Protein AF-0000000075883225 (afdb_homodimer)

Radius of gyration: 24.59 Å; Cα contacts (8 Å, |Δi|>4): 913; chains: 2; bounding box: 67×80×65 Å

Organism: Streptococcus dysgalactiae (NCBI:txid1334)

pLDDT: mean 89.64, std 17.28, range [34.03, 98.94]

Secondary structure (DSSP, 8-state):
--SSEEE-S-HHHHHTTSPTT-EEEEEE----------SGGGSS--TT----TTTT-HHHHHHHHHHHHHHEEEEEEEEEEE-GGGHHHHHHHHHTTSEEEEEEEEE-SS---S-TTTS-B--EEEEEEEEES--PPSSSPPBSEEE-PPPPGGG-SSTTPPPHHHHHHHHHHH--TT-EEEES--TTTHHHHHHHHTT-EEEEE-S-HHHHHHHHHHHHHHHHHHHHHHH-/--SSEEE-S-HHHHHTTSPTT-EEEEEE----------SGGGSS--TT----TTTT-HHHHHHHHHHHHHHEEEEEEEEEEE-GGGHHHHHHHHHTTSEEEEEEEEE-SS---S-TTTS-B--EEEEEEEEES--PPSSSPPBSEEE-PPPPGGG-SSTTPPPHHHHHHHHHHH--TT-EEEES--TTTHHHHHHHHTT-EEEEE-S-HHHHHHHHHHHHHHHHHHHHHHH-

Foldseek 3Di:
DDWLDAAQDALLVVLVPAAFAAAAEEEEEDQQLDQPPPVPVVPDPDPPPDRPPCSNPLVSVLSVLVSVLGRHHAQAKYKYKYAPVCCVSNVVSNVVRWAWDDWAKEFEPDFDDDDPPPDDTHGTITITMTHRHHHFWPDDDDDRYHYDYDDDPVPDPDPPDHDLVVLLVVCNGTHDAAGEYEYADCQQNSNSLSCVVRRYMYYYYHNDPSSSVNNVVVNVVSVVVVVVVVVD/DDWLDAAQDALLVVLVPAAFAAAAEEEEEDQQLDQPPPVPVVPDPDPPPDRPPCSNPLVSVLSVLVSVLGRHHAQAKYKYKYAPVCCVSNVVSNVVRWAWDDWAKEFEPDFDDDDPPPDDTHGTITITMTHRHHHFWPDDDDDRYHYDYDDDPVPDPDPPDHDLVVLLVVCNGTHDAAGEYEYADCQQNSNSLSCVVRRYMYYYYHNDVSSSVNNVVVNVVSVVVVVVVVVD

Sequence (464 aa):
MEVNKIYNIDVIEFMSTLPDESIDLVVTDPPYLISYKSNRRKEGGHKFSTVIENDNNPELIKMYIKECHRVLKNNTAIYMFCSFDKVDFFKKEIEKYFDIKNIIIWKKNNHTAGDLEAQFGKQYEMIILANKGRKPFNGDRLTDVWSFNKISPDKLVHQNQKPVDLIKRCIIKHSNKGDLVFDGFMGSGTTAIAAIDIDRRFLGCEIDTEYFEIAQNRILANKSQMCLFDEIMEVNKIYNIDVIEFMSTLPDESIDLVVTDPPYLISYKSNRRKEGGHKFSTVIENDNNPELIKMYIKECHRVLKNNTAIYMFCSFDKVDFFKKEIEKYFDIKNIIIWKKNNHTAGDLEAQFGKQYEMIILANKGRKPFNGDRLTDVWSFNKISPDKLVHQNQKPVDLIKRCIIKHSNKGDLVFDGFMGSGTTAIAAIDIDRRFLGCEIDTEYFEIAQNRILANKSQMCLFDEI

Nearest PDB structures (foldseek):
  1g60-assembly1_A  TM=7.953E-01  e=1.949E-19  Moraxella bovis
  8s9o-assembly1_A  TM=8.503E-01  e=2.629E-17  Adineta vaga
  5hfj-assembly4_G  TM=7.986E-01  e=7.371E-18  Helicobacter pylori 26695
  5hfj-assembly2_C  TM=7.869E-01  e=1.620E-17  Helicobacter pylori 26695
  5hfj-assembly1_B  TM=8.077E-01  e=9.959E-17  Helicobacter pylori 26695

InterPro domains:
  IPR001091 Restriction/modification DNA-methyltransferase [PR00508] (22-36)
  IPR001091 Restriction/modification DNA-methyltransferase [PR00508] (64-84)
  IPR001091 Restriction/modification DNA-methyltransferase [PR00508] (158-175)
  IPR001091 Restriction/modification DNA-methyltransferase [PR00508] (177-195)
  IPR001091 Restriction/modification DNA-methyltransferase [PR00508] (200-220)
  IPR002052 DNA methylase, N-6 adenine-specific, conserved site [PS00092] (26-32)
  IPR002941 DNA methylase N-4/N-6 [PF01555] (23-216)
  IPR029063 S-adenosyl-L-methionine-dependent methyltransferase superfamily [G3DSA:3.40.50.150] (4-220)
  IPR029063 S-adenosyl-L-methionine-dependent methyltransferase superfamily [SSF53335] (3-222)

Structure (mmCIF, N/CA/C/O backbone):
data_AF-0000000075883225-model_v1
#
loop_
_entity.id
_entity.type
_entity.pdbx_description
1 polymer 'Site-specific DNA-methyltransferase (Adenine-specific)'
#
loop_
_atom_site.group_PDB
_atom_site.id
_atom_site.type_symbol
_atom_site.label_atom_id
_atom_site.label_alt_id
_atom_site.label_comp_id
_atom_site.label_asym_id
_atom_site.label_entity_id
_atom_site.label_seq_id
_atom_site.pdbx_PDB_ins_code
_atom_site.Cartn_x
_atom_site.Cartn_y
_atom_site.Cartn_z
_atom_site.occupancy
_atom_site.B_iso_or_equiv
_atom_site.auth_seq_id
_atom_site.auth_comp_id
_atom_site.auth_asym_id
_atom_site.auth_atom_id
_atom_site.pdbx_PDB_model_num
ATOM 1 N N . MET A 1 1 ? 3.424 -28.812 -23.828 1 76.19 1 MET A N 1
ATOM 2 C CA . MET A 1 1 ? 4.23 -28.516 -22.656 1 76.19 1 MET A CA 1
ATOM 3 C C . MET A 1 1 ? 3.799 -29.359 -21.469 1 76.19 1 MET A C 1
ATOM 5 O O . MET A 1 1 ? 2.611 -29.641 -21.297 1 76.19 1 MET A O 1
ATOM 9 N N . GLU A 1 2 ? 4.84 -29.859 -20.828 1 90.25 2 GLU A N 1
ATOM 10 C CA . GLU A 1 2 ? 4.574 -30.766 -19.703 1 90.25 2 GLU A CA 1
ATOM 11 C C . GLU A 1 2 ? 4.305 -29.984 -18.422 1 90.25 2 GLU A C 1
ATOM 13 O O . GLU A 1 2 ? 5.039 -29.062 -18.094 1 90.25 2 GLU A O 1
ATOM 18 N N . VAL A 1 3 ? 3.232 -30.328 -17.781 1 94.75 3 VAL A N 1
ATOM 19 C CA . VAL A 1 3 ? 2.873 -29.688 -16.516 1 94.75 3 VAL A CA 1
ATOM 20 C C . VAL A 1 3 ? 3.721 -30.266 -15.391 1 94.75 3 VAL A C 1
ATOM 22 O O . VAL A 1 3 ? 4.453 -31.25 -15.586 1 94.75 3 VAL A O 1
ATOM 25 N N . ASN A 1 4 ? 3.74 -29.547 -14.234 1 97.12 4 ASN A N 1
ATOM 26 C CA . ASN A 1 4 ? 4.523 -29.922 -13.062 1 97.12 4 ASN A CA 1
ATOM 27 C C . ASN A 1 4 ? 6.02 -29.906 -13.359 1 97.12 4 ASN A C 1
ATOM 29 O O . ASN A 1 4 ? 6.75 -30.797 -12.938 1 97.12 4 ASN A O 1
ATOM 33 N N . LYS A 1 5 ? 6.367 -28.906 -14.148 1 96.12 5 LYS A N 1
ATOM 34 C CA . LYS A 1 5 ? 7.758 -28.703 -14.539 1 96.12 5 LYS A CA 1
ATOM 35 C C . LYS A 1 5 ? 8.094 -27.219 -14.602 1 96.12 5 LYS A C 1
ATOM 37 O O . LYS A 1 5 ? 7.23 -26.391 -14.891 1 96.12 5 LYS A O 1
ATOM 42 N N . ILE A 1 6 ? 9.367 -26.953 -14.305 1 97.75 6 ILE A N 1
ATOM 43 C CA . ILE A 1 6 ? 9.938 -25.625 -14.523 1 97.75 6 ILE A CA 1
ATOM 44 C C . ILE A 1 6 ? 10.898 -25.656 -15.711 1 97.75 6 ILE A C 1
ATOM 46 O O . ILE A 1 6 ? 11.688 -26.609 -15.844 1 97.75 6 ILE A O 1
ATOM 50 N N . TYR A 1 7 ? 10.828 -24.656 -16.547 1 97.94 7 TYR A N 1
ATOM 51 C CA . TYR A 1 7 ? 11.688 -24.594 -17.719 1 97.94 7 TYR A CA 1
ATOM 52 C C . TYR A 1 7 ? 12.719 -23.484 -17.594 1 97.94 7 TYR A C 1
ATOM 54 O O . TYR A 1 7 ? 12.406 -22.391 -17.094 1 97.94 7 TYR A O 1
ATOM 62 N N . ASN A 1 8 ? 13.953 -23.719 -17.953 1 97.94 8 ASN A N 1
ATOM 63 C CA . ASN A 1 8 ? 15 -22.703 -17.984 1 97.94 8 ASN A CA 1
ATOM 64 C C . ASN A 1 8 ? 14.984 -21.922 -19.312 1 97.94 8 ASN A C 1
ATOM 66 O O . ASN A 1 8 ? 15.75 -22.234 -20.219 1 97.94 8 ASN A O 1
ATOM 70 N N . ILE A 1 9 ? 14.234 -20.953 -19.391 1 96.75 9 ILE A N 1
ATOM 71 C CA . ILE A 1 9 ? 13.969 -20.234 -20.641 1 96.75 9 ILE A CA 1
ATOM 72 C C . ILE A 1 9 ? 13.422 -18.844 -20.328 1 96.75 9 ILE A C 1
ATOM 74 O O . ILE A 1 9 ? 12.961 -18.578 -19.219 1 96.75 9 ILE A O 1
ATOM 78 N N . ASP A 1 10 ? 13.5 -18.016 -21.312 1 96.25 10 ASP A N 1
ATOM 79 C CA . ASP A 1 10 ? 12.883 -16.703 -21.219 1 96.25 10 ASP A CA 1
ATOM 80 C C . ASP A 1 10 ? 11.367 -16.812 -21.109 1 96.25 10 ASP A C 1
ATOM 82 O O . ASP A 1 10 ? 10.742 -17.594 -21.828 1 96.25 10 ASP A O 1
ATOM 86 N N . VAL A 1 11 ? 10.812 -16 -20.219 1 97.44 11 VAL A N 1
ATOM 87 C CA . VAL A 1 11 ? 9.406 -16.156 -19.859 1 97.44 11 VAL A CA 1
ATOM 88 C C . VAL A 1 11 ? 8.531 -15.828 -21.062 1 97.44 11 VAL A C 1
ATOM 90 O O . VAL A 1 11 ? 7.508 -16.469 -21.297 1 97.44 11 VAL A O 1
ATOM 93 N N . ILE A 1 12 ? 8.891 -14.789 -21.812 1 97 12 ILE A N 1
ATOM 94 C CA . ILE A 1 12 ? 8.055 -14.398 -22.938 1 97 12 ILE A CA 1
ATOM 95 C C . ILE A 1 12 ? 8.102 -15.477 -24.016 1 97 12 ILE A C 1
ATOM 97 O O . ILE A 1 12 ? 7.074 -15.82 -24.594 1 97 12 ILE A O 1
ATOM 101 N N . GLU A 1 13 ? 9.289 -15.953 -24.266 1 97.12 13 GLU A N 1
ATOM 102 C CA . GLU A 1 13 ? 9.438 -17.078 -25.188 1 97.12 13 GLU A CA 1
ATOM 103 C C . GLU A 1 13 ? 8.617 -18.281 -24.734 1 97.12 13 GLU A C 1
ATOM 105 O O . GLU A 1 13 ? 7.922 -18.891 -25.531 1 97.12 13 GLU A O 1
ATOM 110 N N . PHE A 1 14 ? 8.695 -18.578 -23.516 1 97.62 14 PHE A N 1
ATOM 111 C CA . PHE A 1 14 ? 7.977 -19.719 -22.969 1 97.62 14 PHE A CA 1
ATOM 112 C C . PHE A 1 14 ? 6.473 -19.531 -23.125 1 97.62 14 PHE A C 1
ATOM 114 O O . PHE A 1 14 ? 5.781 -20.453 -23.578 1 97.62 14 PHE A O 1
ATOM 121 N N . MET A 1 15 ? 5.953 -18.391 -22.75 1 98 15 MET A N 1
ATOM 122 C CA . MET A 1 15 ? 4.516 -18.141 -22.75 1 98 15 MET A CA 1
ATOM 123 C C . MET A 1 15 ? 3.959 -18.172 -24.172 1 98 15 MET A C 1
ATOM 125 O O . MET A 1 15 ? 2.777 -18.469 -24.375 1 98 15 MET A O 1
ATOM 129 N N . SER A 1 16 ? 4.812 -17.859 -25.172 1 96.56 16 SER A N 1
ATOM 130 C CA . SER A 1 16 ? 4.391 -17.922 -26.562 1 96.56 16 SER A CA 1
ATOM 131 C C . SER A 1 16 ? 3.996 -19.344 -26.953 1 96.56 16 SER A C 1
ATOM 133 O O . SER A 1 16 ? 3.277 -19.531 -27.938 1 96.56 16 SER A O 1
ATOM 135 N N . THR A 1 17 ? 4.461 -20.297 -26.219 1 96.81 17 THR A N 1
ATOM 136 C CA . THR A 1 17 ? 4.168 -21.703 -26.516 1 96.81 17 THR A CA 1
ATOM 137 C C . THR A 1 17 ? 2.902 -22.156 -25.797 1 96.81 17 THR A C 1
ATOM 139 O O . THR A 1 17 ? 2.375 -23.234 -26.078 1 96.81 17 THR A O 1
ATOM 142 N N . LEU A 1 18 ? 2.428 -21.406 -24.859 1 98 18 LEU A N 1
ATOM 143 C CA . LEU A 1 18 ? 1.249 -21.781 -24.078 1 98 18 LEU A CA 1
ATOM 144 C C . LEU A 1 18 ? -0.03 -21.406 -24.828 1 98 18 LEU A C 1
ATOM 146 O O . LEU A 1 18 ? -0.123 -20.328 -25.406 1 98 18 LEU A O 1
ATOM 150 N N . PRO A 1 19 ? -1.007 -22.297 -24.844 1 97.94 19 PRO A N 1
ATOM 151 C CA . PRO A 1 19 ? -2.287 -21.938 -25.469 1 97.94 19 PRO A CA 1
ATOM 152 C C . PRO A 1 19 ? -3.041 -20.875 -24.688 1 97.94 19 PRO A C 1
ATOM 154 O O . PRO A 1 19 ? -2.82 -20.703 -23.484 1 97.94 19 PRO A O 1
ATOM 157 N N . ASP A 1 20 ? -3.951 -20.172 -25.422 1 98.44 20 ASP A N 1
ATOM 158 C CA . ASP A 1 20 ? -4.848 -19.234 -24.75 1 98.44 20 ASP A CA 1
ATOM 159 C C . ASP A 1 20 ? -5.703 -19.953 -23.703 1 98.44 20 ASP A C 1
ATOM 161 O O . ASP A 1 20 ? -6.066 -21.125 -23.891 1 98.44 20 ASP A O 1
ATOM 165 N N . GLU A 1 21 ? -5.961 -19.266 -22.609 1 98.56 21 GLU A N 1
ATOM 166 C CA . GLU A 1 21 ? -6.922 -19.719 -21.609 1 98.56 21 GLU A CA 1
ATOM 167 C C . GLU A 1 21 ? -6.617 -21.141 -21.141 1 98.56 21 GLU A C 1
ATOM 169 O O . GLU A 1 21 ? -7.508 -21.984 -21.109 1 98.56 21 GLU A O 1
ATOM 174 N N . SER A 1 22 ? -5.395 -21.375 -20.75 1 98.44 22 SER A N 1
ATOM 175 C CA . SER A 1 22 ? -4.945 -22.703 -20.344 1 98.44 22 SER A CA 1
ATOM 176 C C . SER A 1 22 ? -4.52 -22.734 -18.891 1 98.44 22 SER A C 1
ATOM 178 O O . SER A 1 22 ? -4.25 -23.812 -18.344 1 98.44 22 SER A O 1
ATOM 180 N N . ILE A 1 23 ? -4.449 -21.609 -18.25 1 98.75 23 ILE A N 1
ATOM 181 C CA . ILE A 1 23 ? -3.947 -21.469 -16.891 1 98.75 23 ILE A CA 1
ATOM 182 C C . ILE A 1 23 ? -5.098 -21.125 -15.938 1 98.75 23 ILE A C 1
ATOM 184 O O . ILE A 1 23 ? -5.965 -20.312 -16.281 1 98.75 23 ILE A O 1
ATOM 188 N N . ASP A 1 24 ? -5.02 -21.672 -14.703 1 98.88 24 ASP A N 1
ATOM 189 C CA . ASP A 1 24 ? -6.105 -21.453 -13.75 1 98.88 24 ASP A CA 1
ATOM 190 C C . ASP A 1 24 ? -5.777 -20.312 -12.789 1 98.88 24 ASP A C 1
ATOM 192 O O . ASP A 1 24 ? -6.68 -19.688 -12.227 1 98.88 24 ASP A O 1
ATOM 196 N N . LEU A 1 25 ? -4.57 -20.078 -12.531 1 98.94 25 LEU A N 1
ATOM 197 C CA . LEU A 1 25 ? -4.125 -19.047 -11.602 1 98.94 25 LEU A CA 1
ATOM 198 C C . LEU A 1 25 ? -2.68 -18.641 -11.883 1 98.94 25 LEU A C 1
ATOM 200 O O . LEU A 1 25 ? -1.843 -19.5 -12.188 1 98.94 25 LEU A O 1
ATOM 204 N N . VAL A 1 26 ? -2.383 -17.359 -11.773 1 98.94 26 VAL A N 1
ATOM 205 C CA . VAL A 1 26 ? -1.008 -16.875 -11.812 1 98.94 26 VAL A CA 1
ATOM 206 C C . VAL A 1 26 ? -0.624 -16.281 -10.461 1 98.94 26 VAL A C 1
ATOM 208 O O . VAL A 1 26 ? -1.359 -15.469 -9.906 1 98.94 26 VAL A O 1
ATOM 211 N N . VAL A 1 27 ? 0.377 -16.734 -9.844 1 98.94 27 VAL A N 1
ATOM 212 C CA . VAL A 1 27 ? 1.05 -16.156 -8.688 1 98.94 27 VAL A CA 1
ATOM 213 C C . VAL A 1 27 ? 2.514 -15.875 -9.031 1 98.94 27 VAL A C 1
ATOM 215 O O . VAL A 1 27 ? 3.275 -16.812 -9.305 1 98.94 27 VAL A O 1
ATOM 218 N N . THR A 1 28 ? 2.865 -14.578 -9.008 1 98.69 28 THR A N 1
ATOM 219 C CA . THR A 1 28 ? 4.164 -14.273 -9.602 1 98.69 28 THR A CA 1
ATOM 220 C C . THR A 1 28 ? 4.816 -13.086 -8.883 1 98.69 28 THR A C 1
ATOM 222 O O . THR A 1 28 ? 4.125 -12.234 -8.328 1 98.69 28 THR A O 1
ATOM 225 N N . ASP A 1 29 ? 6.113 -13.055 -8.867 1 97.56 29 ASP A N 1
ATOM 226 C CA . ASP A 1 29 ? 6.953 -12 -8.297 1 97.56 29 ASP A CA 1
ATOM 227 C C . ASP A 1 29 ? 7.988 -11.516 -9.312 1 97.56 29 ASP A C 1
ATOM 229 O O . ASP A 1 29 ? 9.172 -11.844 -9.203 1 97.56 29 ASP A O 1
ATOM 233 N N . PRO A 1 30 ? 7.617 -10.664 -10.219 1 96.25 30 PRO A N 1
ATOM 234 C CA . PRO A 1 30 ? 8.547 -10.18 -11.242 1 96.25 30 PRO A CA 1
ATOM 235 C C . PRO A 1 30 ? 9.594 -9.227 -10.68 1 96.25 30 PRO A C 1
ATOM 237 O O . PRO A 1 30 ? 9.484 -8.781 -9.531 1 96.25 30 PRO A O 1
ATOM 240 N N . PRO A 1 31 ? 10.648 -9.023 -11.469 1 89.5 31 PRO A N 1
ATOM 241 C CA . PRO A 1 31 ? 11.602 -8 -11.031 1 89.5 31 PRO A CA 1
ATOM 242 C C . PRO A 1 31 ? 10.953 -6.645 -10.805 1 89.5 31 PRO A C 1
ATOM 244 O O . PRO A 1 31 ? 10.055 -6.25 -11.555 1 89.5 31 PRO A O 1
ATOM 247 N N . TYR A 1 32 ? 11.312 -5.898 -9.727 1 78.12 32 TYR A N 1
ATOM 248 C CA . TYR A 1 32 ? 10.648 -4.68 -9.289 1 78.12 32 TYR A CA 1
ATOM 249 C C . TYR A 1 32 ? 11.172 -3.467 -10.047 1 78.12 32 TYR A C 1
ATOM 251 O O . TYR A 1 32 ? 10.648 -2.359 -9.891 1 78.12 32 TYR A O 1
ATOM 259 N N . LEU A 1 33 ? 12 -3.564 -11.055 1 76.5 33 LEU A N 1
ATOM 260 C CA . LEU A 1 33 ? 12.492 -2.449 -11.852 1 76.5 33 LEU A CA 1
ATOM 261 C C . LEU A 1 33 ? 13.266 -1.461 -10.984 1 76.5 33 LEU A C 1
ATOM 263 O O . LEU A 1 33 ? 13.148 -0.247 -11.164 1 76.5 33 LEU A O 1
ATOM 267 N N . ILE A 1 34 ? 13.68 -1.826 -9.852 1 67.31 34 ILE A N 1
ATOM 268 C CA . ILE A 1 34 ? 14.469 -0.97 -8.969 1 67.31 34 ILE A CA 1
ATOM 269 C C . ILE A 1 34 ? 15.953 -1.276 -9.141 1 67.31 34 ILE A C 1
ATOM 271 O O . ILE A 1 34 ? 16.344 -2.441 -9.234 1 67.31 34 ILE A O 1
ATOM 275 N N . SER A 1 35 ? 16.688 -0.288 -9.703 1 57.22 35 SER A N 1
ATOM 276 C CA . SER A 1 35 ? 18.141 -0.457 -9.805 1 57.22 35 SER A CA 1
ATOM 277 C C . SER A 1 35 ? 18.781 -0.549 -8.422 1 57.22 35 SER A C 1
ATOM 279 O O . SER A 1 35 ? 18.547 0.308 -7.566 1 57.22 35 SER A O 1
ATOM 281 N N . TYR A 1 36 ? 18.891 -1.628 -7.91 1 48.25 36 TYR A N 1
ATOM 282 C CA . TYR A 1 36 ? 19.562 -1.766 -6.621 1 48.25 36 TYR A CA 1
ATOM 283 C C . TYR A 1 36 ? 21.031 -1.357 -6.719 1 48.25 36 TYR A C 1
ATOM 285 O O . TYR A 1 36 ? 21.828 -2.031 -7.379 1 48.25 36 TYR A O 1
ATOM 293 N N . LYS A 1 37 ? 21.344 -0.142 -7.07 1 42.78 37 LYS A N 1
ATOM 294 C CA . LYS A 1 37 ? 22.766 0.213 -6.977 1 42.78 37 LYS A CA 1
ATOM 295 C C . LYS A 1 37 ? 23.25 0.126 -5.535 1 42.78 37 LYS A C 1
ATOM 297 O O . LYS A 1 37 ? 22.859 0.93 -4.688 1 42.78 37 LYS A O 1
ATOM 302 N N . SER A 1 38 ? 23.406 -0.903 -5.027 1 39.34 38 SER A N 1
ATOM 303 C CA . SER A 1 38 ? 24.125 -0.863 -3.76 1 39.34 38 SER A CA 1
ATOM 304 C C . SER A 1 38 ? 25.469 -0.156 -3.906 1 39.34 38 SER A C 1
ATOM 306 O O . SER A 1 38 ? 26.297 -0.561 -4.719 1 39.34 38 SER A O 1
ATOM 308 N N . ASN A 1 39 ? 25.5 1.104 -3.807 1 38.12 39 ASN A N 1
ATOM 309 C CA . ASN A 1 39 ? 26.844 1.667 -3.723 1 38.12 39 ASN A CA 1
ATOM 310 C C . ASN A 1 39 ? 27.766 0.794 -2.877 1 38.12 39 ASN A C 1
ATOM 312 O O . ASN A 1 39 ? 29 0.883 -2.992 1 38.12 39 ASN A O 1
ATOM 316 N N . ARG A 1 40 ? 27.422 0.499 -1.611 1 36.03 40 ARG A N 1
ATOM 317 C CA . ARG A 1 40 ? 28.391 -0.117 -0.721 1 36.03 40 ARG A CA 1
ATOM 318 C C . ARG A 1 40 ? 28.906 -1.434 -1.296 1 36.03 40 ARG A C 1
ATOM 320 O O . ARG A 1 40 ? 29.844 -2.027 -0.763 1 36.03 40 ARG A O 1
ATOM 327 N N . ARG A 1 41 ? 28.016 -2.207 -1.916 1 35.28 41 ARG A N 1
ATOM 328 C CA . ARG A 1 41 ? 28.484 -3.572 -2.115 1 35.28 41 ARG A CA 1
ATOM 329 C C . ARG A 1 41 ? 29.516 -3.641 -3.246 1 35.28 41 ARG A C 1
ATOM 331 O O . ARG A 1 41 ? 29.484 -4.574 -4.051 1 35.28 41 ARG A O 1
ATOM 338 N N . LYS A 1 42 ? 29.859 -2.496 -3.74 1 39.78 42 LYS A N 1
ATOM 339 C CA . LYS A 1 42 ? 30.906 -2.676 -4.754 1 39.78 42 LYS A CA 1
ATOM 340 C C . LYS A 1 42 ? 31.969 -3.666 -4.285 1 39.78 42 LYS A C 1
ATOM 342 O O . LYS A 1 42 ? 32.656 -4.27 -5.102 1 39.78 42 LYS A O 1
ATOM 347 N N . GLU A 1 43 ? 32.469 -3.457 -3.145 1 36.53 43 GLU A N 1
ATOM 348 C CA . GLU A 1 43 ? 33.688 -4.219 -2.902 1 36.53 43 GLU A CA 1
ATOM 349 C C . GLU A 1 43 ? 33.375 -5.68 -2.586 1 36.53 43 GLU A C 1
ATOM 351 O O . GLU A 1 43 ? 34.188 -6.566 -2.885 1 36.53 43 GLU A O 1
ATOM 356 N N . GLY A 1 44 ? 32.656 -6.035 -1.322 1 34.03 44 GLY A N 1
ATOM 357 C CA . GLY A 1 44 ? 32.844 -7.336 -0.707 1 34.03 44 GLY A CA 1
ATOM 358 C C . GLY A 1 44 ? 31.938 -8.406 -1.291 1 34.03 44 GLY A C 1
ATOM 359 O O . GLY A 1 44 ? 30.922 -8.094 -1.921 1 34.03 44 GLY A O 1
ATOM 360 N N . GLY A 1 45 ? 32.406 -9.641 -1.616 1 35.81 45 GLY A N 1
ATOM 361 C CA . GLY A 1 45 ? 32.031 -10.992 -2.004 1 35.81 45 GLY A CA 1
ATOM 362 C C . GLY A 1 45 ? 30.609 -11.344 -1.628 1 35.81 45 GLY A C 1
ATOM 363 O O . GLY A 1 45 ? 30.312 -12.492 -1.262 1 35.81 45 GLY A O 1
ATOM 364 N N . HIS A 1 46 ? 29.828 -10.383 -1.436 1 39.91 46 HIS A N 1
ATOM 365 C CA . HIS A 1 46 ? 28.562 -10.906 -0.964 1 39.91 46 HIS A CA 1
ATOM 366 C C . HIS A 1 46 ? 27.828 -11.672 -2.068 1 39.91 46 HIS A C 1
ATOM 368 O O . HIS A 1 46 ? 27.969 -11.344 -3.248 1 39.91 46 HIS A O 1
ATOM 374 N N . LYS A 1 47 ? 27.391 -12.852 -1.701 1 41.31 47 LYS A N 1
ATOM 375 C CA . LYS A 1 47 ? 26.859 -13.922 -2.531 1 41.31 47 LYS A CA 1
ATOM 376 C C . LYS A 1 47 ? 25.859 -13.375 -3.555 1 41.31 47 LYS A C 1
ATOM 378 O O . LYS A 1 47 ? 25.641 -13.992 -4.602 1 41.31 47 LYS A O 1
ATOM 383 N N . PHE A 1 48 ? 25.203 -12.375 -3.275 1 43.25 48 PHE A N 1
ATOM 384 C CA . PHE A 1 48 ? 24.094 -12.016 -4.156 1 43.25 48 PHE A CA 1
ATOM 385 C C . PHE A 1 48 ? 24.406 -10.742 -4.93 1 43.25 48 PHE A C 1
ATOM 387 O O . PHE A 1 48 ? 23.516 -9.914 -5.156 1 43.25 48 PHE A O 1
ATOM 394 N N . SER A 1 49 ? 25.594 -10.164 -5.023 1 41.22 49 SER A N 1
ATOM 395 C CA . SER A 1 49 ? 25.953 -8.914 -5.684 1 41.22 49 SER A CA 1
ATOM 396 C C . SER A 1 49 ? 25.688 -8.984 -7.184 1 41.22 49 SER A C 1
ATOM 398 O O . SER A 1 49 ? 26.141 -8.125 -7.941 1 41.22 49 SER A O 1
ATOM 400 N N . THR A 1 50 ? 25.219 -9.977 -7.715 1 37.59 50 THR A N 1
ATOM 401 C CA . THR A 1 50 ? 25.156 -9.953 -9.172 1 37.59 50 THR A CA 1
ATOM 402 C C . THR A 1 50 ? 24 -9.07 -9.648 1 37.59 50 THR A C 1
ATOM 404 O O . THR A 1 50 ? 22.891 -9.164 -9.133 1 37.59 50 THR A O 1
ATOM 407 N N . VAL A 1 51 ? 24.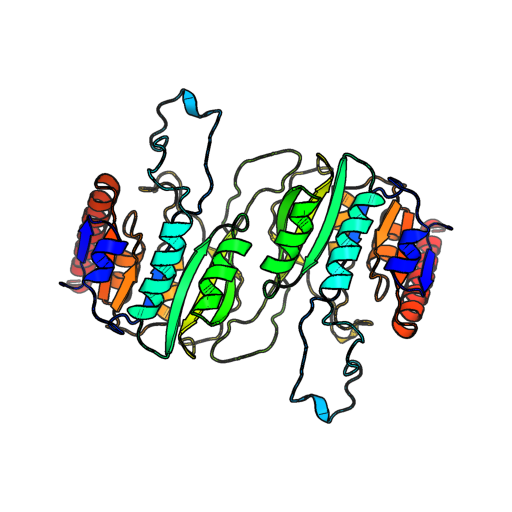328 -7.973 -10.32 1 43.5 51 VAL A N 1
ATOM 408 C CA . VAL A 1 51 ? 23.375 -7.195 -11.117 1 43.5 51 VAL A CA 1
ATOM 409 C C . VAL A 1 51 ? 22.469 -8.133 -11.906 1 43.5 51 VAL A C 1
ATOM 411 O O . VAL A 1 51 ? 22.938 -8.977 -12.672 1 43.5 51 VAL A O 1
ATOM 414 N N . ILE A 1 52 ? 21.297 -8.5 -11.5 1 44.06 52 ILE A N 1
ATOM 415 C CA . ILE A 1 52 ? 20.375 -9.281 -12.312 1 44.06 52 ILE A CA 1
ATOM 416 C C . ILE A 1 52 ? 20.188 -8.609 -13.672 1 44.06 52 ILE A C 1
ATOM 418 O O . ILE A 1 52 ? 19.875 -7.418 -13.742 1 44.06 52 ILE A O 1
ATOM 422 N N . GLU A 1 53 ? 20.562 -9.07 -14.734 1 41.03 53 GLU A N 1
ATOM 423 C CA . GLU A 1 53 ? 20.328 -8.695 -16.125 1 41.03 53 GLU A CA 1
ATOM 424 C C . GLU A 1 53 ? 18.844 -8.438 -16.375 1 41.03 53 GLU A C 1
ATOM 426 O O . GLU A 1 53 ? 18 -9.266 -16.031 1 41.03 53 GLU A O 1
ATOM 431 N N . ASN A 1 54 ? 18.312 -7.129 -16.766 1 47.28 54 ASN A N 1
ATOM 432 C CA . ASN A 1 54 ? 17 -6.668 -17.203 1 47.28 54 ASN A CA 1
ATOM 433 C C . ASN A 1 54 ? 16.141 -6.207 -16.016 1 47.28 54 ASN A C 1
ATOM 435 O O . ASN A 1 54 ? 14.914 -6.164 -16.125 1 47.28 54 ASN A O 1
ATOM 439 N N . ASP A 1 55 ? 16.656 -6.102 -14.867 1 54.25 55 ASP A N 1
ATOM 440 C CA . ASP A 1 55 ? 15.938 -5.676 -13.672 1 54.25 55 ASP A CA 1
ATOM 441 C C . ASP A 1 55 ? 15.305 -4.301 -13.875 1 54.25 55 ASP A C 1
ATOM 443 O O . ASP A 1 55 ? 14.352 -3.945 -13.18 1 54.25 55 ASP A O 1
ATOM 447 N N . ASN A 1 56 ? 15.664 -3.723 -14.906 1 62.66 56 ASN A N 1
ATOM 448 C CA . ASN A 1 56 ? 15.094 -2.402 -15.148 1 62.66 56 ASN A CA 1
ATOM 449 C C . ASN A 1 56 ? 14.508 -2.295 -16.547 1 62.66 56 ASN A C 1
ATOM 451 O O . ASN A 1 56 ? 14.883 -1.408 -17.328 1 62.66 56 ASN A O 1
ATOM 455 N N . ASN A 1 57 ? 13.664 -3.338 -16.891 1 83.38 57 ASN A N 1
ATOM 456 C CA . ASN A 1 57 ? 13.031 -3.322 -18.203 1 83.38 57 ASN A CA 1
ATOM 457 C C . ASN A 1 57 ? 11.508 -3.264 -18.078 1 83.38 57 ASN A C 1
ATOM 459 O O . ASN A 1 57 ? 10.844 -4.301 -18.078 1 83.38 57 ASN A O 1
ATOM 463 N N . PRO A 1 58 ? 10.953 -2.137 -18.078 1 90.81 58 PRO A N 1
ATOM 464 C CA . PRO A 1 58 ? 9.5 -1.988 -17.969 1 90.81 58 PRO A CA 1
ATOM 465 C C . PRO A 1 58 ? 8.742 -2.686 -19.094 1 90.81 58 PRO A C 1
ATOM 467 O O . PRO A 1 58 ? 7.613 -3.148 -18.891 1 90.81 58 PRO A O 1
ATOM 470 N N . GLU A 1 59 ? 9.367 -2.777 -20.219 1 93.31 59 GLU A N 1
ATOM 471 C CA . GLU A 1 59 ? 8.703 -3.391 -21.359 1 93.31 59 GLU A CA 1
ATOM 472 C C . GLU A 1 59 ? 8.477 -4.883 -21.141 1 93.31 59 GLU A C 1
ATOM 474 O O . GLU A 1 59 ? 7.449 -5.43 -21.547 1 93.31 59 GLU A O 1
ATOM 479 N N . LEU A 1 60 ? 9.414 -5.512 -20.531 1 94.81 60 LEU A N 1
ATOM 480 C CA . LEU A 1 60 ? 9.266 -6.926 -20.203 1 94.81 60 LEU A CA 1
ATOM 481 C C . LEU A 1 60 ? 8.039 -7.152 -19.328 1 94.81 60 LEU A C 1
ATOM 483 O O . LEU A 1 60 ? 7.258 -8.07 -19.578 1 94.81 60 LEU A O 1
ATOM 487 N N . ILE A 1 61 ? 7.871 -6.32 -18.344 1 96.31 61 ILE A N 1
ATOM 488 C CA . ILE A 1 61 ? 6.766 -6.453 -17.391 1 96.31 61 ILE A CA 1
ATOM 489 C C . ILE A 1 61 ? 5.441 -6.195 -18.109 1 96.31 61 ILE A C 1
ATOM 491 O O . ILE A 1 61 ? 4.457 -6.906 -17.891 1 96.31 61 ILE A O 1
ATOM 495 N N . LYS A 1 62 ? 5.434 -5.203 -18.969 1 97.12 62 LYS A N 1
ATOM 496 C CA . LYS A 1 62 ? 4.238 -4.898 -19.75 1 97.12 62 LYS A CA 1
ATOM 497 C C . LYS A 1 62 ? 3.812 -6.102 -20.594 1 97.12 62 LYS A C 1
ATOM 499 O O . LYS A 1 62 ? 2.643 -6.492 -20.578 1 97.12 62 LYS A O 1
ATOM 504 N N . MET A 1 63 ? 4.762 -6.66 -21.266 1 97.62 63 MET A N 1
ATOM 505 C CA . MET A 1 63 ? 4.488 -7.82 -22.109 1 97.62 63 MET A CA 1
ATOM 506 C C . MET A 1 63 ? 4.039 -9.016 -21.281 1 97.62 63 MET A C 1
ATOM 508 O O . MET A 1 63 ? 3.117 -9.734 -21.656 1 97.62 63 MET A O 1
ATOM 512 N N . TYR A 1 64 ? 4.715 -9.164 -20.188 1 98.12 64 TYR A N 1
ATOM 513 C CA . TYR A 1 64 ? 4.398 -10.273 -19.312 1 98.12 64 TYR A CA 1
ATOM 514 C C . TYR A 1 64 ? 2.951 -10.195 -18.828 1 98.12 64 TYR A C 1
ATOM 516 O O . TYR A 1 64 ? 2.23 -11.195 -18.844 1 98.12 64 TYR A O 1
ATOM 524 N N . ILE A 1 65 ? 2.502 -9.039 -18.438 1 98.75 65 ILE A N 1
ATOM 525 C CA . ILE A 1 65 ? 1.146 -8.828 -17.938 1 98.75 65 ILE A CA 1
ATOM 526 C C . ILE A 1 65 ? 0.138 -9.133 -19.047 1 98.75 65 ILE A C 1
ATOM 528 O O . ILE A 1 65 ? -0.859 -9.82 -18.812 1 98.75 65 ILE A O 1
ATOM 532 N N . LYS A 1 66 ? 0.414 -8.656 -20.188 1 98.69 66 LYS A N 1
ATOM 533 C CA . LYS A 1 66 ? -0.445 -8.922 -21.344 1 98.69 66 LYS A CA 1
ATOM 534 C C . LYS A 1 66 ? -0.557 -10.422 -21.609 1 98.69 66 LYS A C 1
ATOM 536 O O . LYS A 1 66 ? -1.656 -10.945 -21.812 1 98.69 66 LYS A O 1
ATOM 541 N N . GLU A 1 67 ? 0.557 -11.117 -21.625 1 98.81 67 GLU A N 1
ATOM 542 C CA . GLU A 1 67 ? 0.585 -12.555 -21.875 1 98.81 67 GLU A CA 1
ATOM 543 C C . GLU A 1 67 ? -0.118 -13.32 -20.766 1 98.81 67 GLU A C 1
ATOM 545 O O . GLU A 1 67 ? -0.765 -14.344 -21.016 1 98.81 67 GLU A O 1
ATOM 550 N N . CYS A 1 68 ? 0.025 -12.883 -19.5 1 98.88 68 CYS A N 1
ATOM 551 C CA . CYS A 1 68 ? -0.715 -13.5 -18.406 1 98.88 68 CYS A CA 1
ATOM 552 C C . CYS A 1 68 ? -2.215 -13.484 -18.688 1 98.88 68 CYS A C 1
ATOM 554 O O . CYS A 1 68 ? -2.908 -14.469 -18.438 1 98.88 68 CYS A O 1
ATOM 556 N N . HIS A 1 69 ? -2.643 -12.344 -19.141 1 98.94 69 HIS A N 1
ATOM 557 C CA . HIS A 1 69 ? -4.062 -12.227 -19.453 1 98.94 69 HIS A CA 1
ATOM 558 C C . HIS A 1 69 ? -4.469 -13.227 -20.516 1 98.94 69 HIS A C 1
ATOM 560 O O . HIS A 1 69 ? -5.52 -13.867 -20.422 1 98.94 69 HIS A O 1
ATOM 566 N N . ARG A 1 70 ? -3.662 -13.359 -21.562 1 98.81 70 ARG A N 1
ATOM 567 C CA . ARG A 1 70 ? -3.955 -14.266 -22.672 1 98.81 70 ARG A CA 1
ATOM 568 C C . ARG A 1 70 ? -4.051 -15.703 -22.203 1 98.81 70 ARG A C 1
ATOM 570 O O . ARG A 1 70 ? -4.977 -16.422 -22.578 1 98.81 70 ARG A O 1
ATOM 577 N N . VAL A 1 71 ? -3.174 -16.156 -21.359 1 98.81 71 VAL A N 1
ATOM 578 C CA . VAL A 1 71 ? -3.057 -17.578 -21.047 1 98.81 71 VAL A CA 1
ATOM 579 C C . VAL A 1 71 ? -4.016 -17.938 -19.906 1 98.81 71 VAL A C 1
ATOM 581 O O . VAL A 1 71 ? -4.363 -19.109 -19.734 1 98.81 71 VAL A O 1
ATOM 584 N N . LEU A 1 72 ? -4.41 -16.984 -19.094 1 98.88 72 LEU A N 1
ATOM 585 C CA . LEU A 1 72 ? -5.371 -17.234 -18.016 1 98.88 72 LEU A CA 1
ATOM 586 C C . LEU A 1 72 ? -6.754 -17.531 -18.578 1 98.88 72 LEU A C 1
ATOM 588 O O . LEU A 1 72 ? -7.199 -16.875 -19.531 1 98.88 72 LEU A O 1
ATOM 592 N N . LYS A 1 73 ? -7.402 -18.484 -17.984 1 98.88 73 LYS A N 1
ATOM 593 C CA . LYS A 1 73 ? -8.812 -18.703 -18.281 1 98.88 73 LYS A CA 1
ATOM 594 C C . LYS A 1 73 ? -9.656 -17.5 -17.844 1 98.88 73 LYS A C 1
ATOM 596 O O . LYS A 1 73 ? -9.188 -16.656 -17.094 1 98.88 73 LYS A O 1
ATOM 601 N N . ASN A 1 74 ? -10.906 -17.438 -18.406 1 98.56 74 ASN A N 1
ATOM 602 C CA . ASN A 1 74 ? -11.828 -16.422 -17.922 1 98.56 74 ASN A CA 1
ATOM 603 C C . ASN A 1 74 ? -12.281 -16.703 -16.484 1 98.56 74 ASN A C 1
ATOM 605 O O . ASN A 1 74 ? -12.328 -17.859 -16.062 1 98.56 74 ASN A O 1
ATOM 609 N N . ASN A 1 75 ? -12.586 -15.641 -15.781 1 98.62 75 ASN A N 1
ATOM 610 C CA . ASN A 1 75 ? -13.031 -15.719 -14.391 1 98.62 75 ASN A CA 1
ATOM 611 C C . ASN A 1 75 ? -11.992 -16.391 -13.508 1 98.62 75 ASN A C 1
ATOM 613 O O . ASN A 1 75 ? -12.297 -17.344 -12.789 1 98.62 75 ASN A O 1
ATOM 617 N N . THR A 1 76 ? -10.797 -15.867 -13.617 1 98.88 76 THR A N 1
ATOM 618 C CA . THR A 1 76 ? -9.648 -16.297 -12.82 1 98.88 76 THR A CA 1
ATOM 619 C C . THR A 1 76 ? -8.953 -15.094 -12.188 1 98.88 76 THR A C 1
ATOM 621 O O . THR A 1 76 ? -9.422 -13.961 -12.297 1 98.88 76 THR A O 1
ATOM 624 N N . ALA A 1 77 ? -7.859 -15.375 -11.453 1 98.88 77 ALA A N 1
ATOM 625 C CA . ALA A 1 77 ? -7.18 -14.32 -10.711 1 98.88 77 ALA A CA 1
ATOM 626 C C . ALA A 1 77 ? -5.676 -14.352 -10.969 1 98.88 77 ALA A C 1
ATOM 628 O O . ALA A 1 77 ? -5.137 -15.352 -11.438 1 98.88 77 ALA A O 1
ATOM 629 N N . ILE A 1 78 ? -5.066 -13.281 -10.695 1 98.94 78 ILE A N 1
ATOM 630 C CA . ILE A 1 78 ? -3.615 -13.125 -10.703 1 98.94 78 ILE A CA 1
ATOM 631 C C . ILE A 1 78 ? -3.162 -12.414 -9.438 1 98.94 78 ILE A C 1
ATOM 633 O O . ILE A 1 78 ? -3.818 -11.477 -8.977 1 98.94 78 ILE A O 1
ATOM 637 N N . TYR A 1 79 ? -2.127 -12.953 -8.82 1 98.94 79 TYR A N 1
ATOM 638 C CA . TYR A 1 79 ? -1.385 -12.297 -7.75 1 98.94 79 TYR A CA 1
ATOM 639 C C . TYR A 1 79 ? -0.011 -11.844 -8.234 1 98.94 79 TYR A C 1
ATOM 641 O O . TYR A 1 79 ? 0.783 -12.656 -8.711 1 98.94 79 TYR A O 1
ATOM 649 N N . MET A 1 80 ? 0.267 -10.578 -8.086 1 98.81 80 MET A N 1
ATOM 650 C CA . MET A 1 80 ? 1.562 -10.062 -8.516 1 98.81 80 MET A CA 1
ATOM 651 C C . MET A 1 80 ? 2.201 -9.211 -7.426 1 98.81 80 MET A C 1
ATOM 653 O O . MET A 1 80 ? 1.62 -8.211 -6.992 1 98.81 80 MET A O 1
ATOM 657 N N . PHE A 1 81 ? 3.373 -9.609 -7.012 1 98.31 81 PHE A N 1
ATOM 658 C CA . PHE A 1 81 ? 4.125 -8.875 -5.996 1 98.31 81 PHE A CA 1
ATOM 659 C C . PHE A 1 81 ? 4.766 -7.629 -6.59 1 98.31 81 PHE A C 1
ATOM 661 O O . PHE A 1 81 ? 5.148 -7.617 -7.762 1 98.31 81 PHE A O 1
ATOM 668 N N . CYS A 1 82 ? 4.855 -6.551 -5.809 1 96.62 82 CYS A N 1
ATOM 669 C CA . CYS A 1 82 ? 5.598 -5.352 -6.191 1 96.62 82 CYS A CA 1
ATOM 670 C C . CYS A 1 82 ? 5.965 -4.523 -4.969 1 96.62 82 CYS A C 1
ATOM 672 O O . CYS A 1 82 ? 5.562 -4.852 -3.85 1 96.62 82 CYS A O 1
ATOM 674 N N . SER A 1 83 ? 6.809 -3.604 -5.176 1 94.81 83 SER A N 1
ATOM 675 C CA . SER A 1 83 ? 7.16 -2.611 -4.164 1 94.81 83 SER A CA 1
ATOM 676 C C . SER A 1 83 ? 6.297 -1.36 -4.293 1 94.81 83 SER A C 1
ATOM 678 O O . SER A 1 83 ? 5.82 -1.039 -5.383 1 94.81 83 SER A O 1
ATOM 680 N N . PHE A 1 84 ? 6.156 -0.639 -3.189 1 95.5 84 PHE A N 1
ATOM 681 C CA . PHE A 1 84 ? 5.398 0.604 -3.281 1 95.5 84 PHE A CA 1
ATOM 682 C C . PHE A 1 84 ? 6.102 1.6 -4.195 1 95.5 84 PHE A C 1
ATOM 684 O O . PHE A 1 84 ? 5.465 2.496 -4.754 1 95.5 84 PHE A O 1
ATOM 691 N N . ASP A 1 85 ? 7.375 1.435 -4.371 1 93.94 85 ASP A N 1
ATOM 692 C CA . ASP A 1 85 ? 8.148 2.338 -5.215 1 93.94 85 ASP A CA 1
ATOM 693 C C . ASP A 1 85 ? 7.633 2.328 -6.652 1 93.94 85 ASP A C 1
ATOM 695 O O . ASP A 1 85 ? 7.73 3.332 -7.359 1 93.94 85 ASP A O 1
ATOM 699 N N . LYS A 1 86 ? 7.062 1.194 -7.039 1 94.88 86 LYS A N 1
ATOM 700 C CA . LYS A 1 86 ? 6.648 1.048 -8.43 1 94.88 86 LYS A CA 1
ATOM 701 C C . LYS A 1 86 ? 5.172 0.679 -8.531 1 94.88 86 LYS A C 1
ATOM 703 O O . LYS A 1 86 ? 4.715 0.199 -9.57 1 94.88 86 LYS A O 1
ATOM 708 N N . VAL A 1 87 ? 4.461 0.908 -7.484 1 97.5 87 VAL A N 1
ATOM 709 C CA . VAL A 1 87 ? 3.068 0.482 -7.441 1 97.5 87 VAL A CA 1
ATOM 710 C C . VAL A 1 87 ? 2.27 1.216 -8.516 1 97.5 87 VAL A C 1
ATOM 712 O O . VAL A 1 87 ? 1.325 0.66 -9.086 1 97.5 87 VAL A O 1
ATOM 715 N N . ASP A 1 88 ? 2.633 2.51 -8.82 1 95.88 88 ASP A N 1
ATOM 716 C CA . ASP A 1 88 ? 1.93 3.281 -9.844 1 95.88 88 ASP A CA 1
ATOM 717 C C . ASP A 1 88 ? 2.078 2.635 -11.219 1 95.88 88 ASP A C 1
ATOM 719 O O . ASP A 1 88 ? 1.101 2.504 -11.953 1 95.88 88 ASP A O 1
ATOM 723 N N . PHE A 1 89 ? 3.279 2.15 -11.516 1 95.44 89 PHE A N 1
ATOM 724 C CA . PHE A 1 89 ? 3.553 1.488 -12.789 1 95.44 89 PHE A CA 1
ATOM 725 C C . PHE A 1 89 ? 2.791 0.172 -12.891 1 95.44 89 PHE A C 1
ATOM 727 O O . PHE A 1 89 ? 2.068 -0.062 -13.859 1 95.44 89 PHE A O 1
ATOM 734 N N . PHE A 1 90 ? 2.883 -0.691 -11.906 1 97.75 90 PHE A N 1
ATOM 735 C CA . PHE A 1 90 ? 2.275 -2.016 -11.938 1 97.75 90 PHE A CA 1
ATOM 736 C C . PHE A 1 90 ? 0.755 -1.913 -11.984 1 97.75 90 PHE A C 1
ATOM 738 O O . PHE A 1 90 ? 0.104 -2.617 -12.758 1 97.75 90 PHE A O 1
ATOM 745 N N . LYS A 1 91 ? 0.259 -1.048 -11.117 1 98.19 91 LYS A N 1
ATOM 746 C CA . LYS A 1 91 ? -1.191 -0.877 -11.086 1 98.19 91 LYS A CA 1
ATOM 747 C C . LYS A 1 91 ? -1.725 -0.443 -12.445 1 98.19 91 LYS A C 1
ATOM 749 O O . LYS A 1 91 ? -2.676 -1.033 -12.961 1 98.19 91 LYS A O 1
ATOM 754 N N . LYS A 1 92 ? -1.125 0.544 -13.023 1 96.88 92 LYS A N 1
ATOM 755 C CA . LYS A 1 92 ? -1.559 1.074 -14.312 1 96.88 92 LYS A CA 1
ATOM 756 C C . LYS A 1 92 ? -1.505 -0.001 -15.398 1 96.88 92 LYS A C 1
ATOM 758 O O . LYS A 1 92 ? -2.434 -0.13 -16.188 1 96.88 92 LYS A O 1
ATOM 763 N N . GLU A 1 93 ? -0.45 -0.718 -15.422 1 97.44 93 GLU A N 1
ATOM 764 C CA . GLU A 1 93 ? -0.272 -1.73 -16.453 1 97.44 93 GLU A CA 1
ATOM 765 C C . GLU A 1 93 ? -1.244 -2.891 -16.266 1 97.44 93 GLU A C 1
ATOM 767 O O . GLU A 1 93 ? -1.802 -3.404 -17.234 1 97.44 93 GLU A O 1
ATOM 772 N N . ILE A 1 94 ? -1.455 -3.303 -15.023 1 98.75 94 ILE A N 1
ATOM 773 C CA . ILE A 1 94 ? -2.34 -4.422 -14.719 1 98.75 94 ILE A CA 1
ATOM 774 C C . ILE A 1 94 ? -3.783 -4.043 -15.047 1 98.75 94 ILE A C 1
ATOM 776 O O . ILE A 1 94 ? -4.543 -4.859 -15.57 1 98.75 94 ILE A O 1
ATOM 780 N N . GLU A 1 95 ? -4.129 -2.816 -14.82 1 98.5 95 GLU A N 1
ATOM 781 C CA . GLU A 1 95 ? -5.5 -2.355 -15 1 98.5 95 GLU A CA 1
ATOM 782 C C . GLU A 1 95 ? -5.883 -2.33 -16.484 1 98.5 95 GLU A C 1
ATOM 784 O O . GLU A 1 95 ? -7.062 -2.26 -16.828 1 98.5 95 GLU A O 1
ATOM 789 N N . LYS A 1 96 ? -4.926 -2.342 -17.359 1 98.25 96 LYS A N 1
ATOM 790 C CA . LYS A 1 96 ? -5.207 -2.395 -18.781 1 98.25 96 LYS A CA 1
ATOM 791 C C . LYS A 1 96 ? -5.906 -3.697 -19.156 1 98.25 96 LYS A C 1
ATOM 793 O O . LYS A 1 96 ? -6.633 -3.752 -20.156 1 98.25 96 LYS A O 1
ATOM 798 N N . TYR A 1 97 ? -5.703 -4.766 -18.297 1 98.62 97 TYR A N 1
ATOM 799 C CA . TYR A 1 97 ? -6.148 -6.086 -18.719 1 98.62 97 TYR A CA 1
ATOM 800 C C . TYR A 1 97 ? -7.008 -6.746 -17.656 1 98.62 97 TYR A C 1
ATOM 802 O O . TYR A 1 97 ? -7.785 -7.656 -17.938 1 98.62 97 TYR A O 1
ATOM 810 N N . PHE A 1 98 ? -6.816 -6.297 -16.438 1 98.81 98 PHE A N 1
ATOM 811 C CA . PHE A 1 98 ? -7.453 -6.945 -15.297 1 98.81 98 PHE A CA 1
ATOM 812 C C . PHE A 1 98 ? -8.211 -5.93 -14.453 1 98.81 98 PHE A C 1
ATOM 814 O O . PHE A 1 98 ? -8.023 -4.719 -14.602 1 98.81 98 PHE A O 1
ATOM 821 N N . ASP A 1 99 ? -9.094 -6.426 -13.562 1 98.19 99 ASP A N 1
ATOM 822 C CA . ASP A 1 99 ? -9.742 -5.617 -12.531 1 98.19 99 ASP A CA 1
ATOM 823 C C . ASP A 1 99 ? -9.078 -5.82 -11.172 1 98.19 99 ASP A C 1
ATOM 825 O O . ASP A 1 99 ? -9.156 -6.902 -10.594 1 98.19 99 ASP A O 1
ATOM 829 N N . ILE A 1 100 ? -8.5 -4.82 -10.727 1 98.5 100 ILE A N 1
ATOM 830 C CA . ILE A 1 100 ? -7.805 -4.93 -9.445 1 98.5 100 ILE A CA 1
ATOM 831 C C . ILE A 1 100 ? -8.82 -4.965 -8.312 1 98.5 100 ILE A C 1
ATOM 833 O O . ILE A 1 100 ? -9.688 -4.098 -8.219 1 98.5 100 ILE A O 1
ATOM 837 N N . LYS A 1 101 ? -8.703 -5.957 -7.5 1 98.12 101 LYS A N 1
ATOM 838 C CA . LYS A 1 101 ? -9.617 -6.133 -6.379 1 98.12 101 LYS A CA 1
ATOM 839 C C . LYS A 1 101 ? -9.008 -5.609 -5.082 1 98.12 101 LYS A C 1
ATOM 841 O O . LYS A 1 101 ? -9.695 -4.98 -4.277 1 98.12 101 LYS A O 1
ATOM 846 N N . ASN A 1 102 ? -7.734 -5.875 -4.906 1 98.25 102 ASN A N 1
ATOM 847 C CA . ASN A 1 102 ? -7.004 -5.445 -3.719 1 98.25 102 ASN A CA 1
ATOM 848 C C . ASN A 1 102 ? -5.531 -5.199 -4.023 1 98.25 102 ASN A C 1
ATOM 850 O O . ASN A 1 102 ? -4.98 -5.781 -4.965 1 98.25 102 ASN A O 1
ATOM 854 N N . ILE A 1 103 ? -4.992 -4.355 -3.299 1 98.75 103 ILE A N 1
ATOM 855 C CA . ILE A 1 103 ? -3.555 -4.391 -3.049 1 98.75 103 ILE A CA 1
ATOM 856 C C . ILE A 1 103 ? -3.289 -4.914 -1.639 1 98.75 103 ILE A C 1
ATOM 858 O O . ILE A 1 103 ? -3.475 -4.191 -0.656 1 98.75 103 ILE A O 1
ATOM 862 N N . ILE A 1 104 ? -2.902 -6.129 -1.588 1 98.88 104 ILE A N 1
ATOM 863 C CA . ILE A 1 104 ? -2.682 -6.812 -0.319 1 98.88 104 ILE A CA 1
ATOM 864 C C . ILE A 1 104 ? -1.35 -6.371 0.282 1 98.88 104 ILE A C 1
ATOM 866 O O . ILE A 1 104 ? -0.351 -6.242 -0.431 1 98.88 104 ILE A O 1
ATOM 870 N N . ILE A 1 105 ? -1.382 -6.121 1.564 1 98.81 105 ILE A N 1
ATOM 871 C CA . ILE A 1 105 ? -0.173 -5.77 2.301 1 98.81 105 ILE A CA 1
ATOM 872 C C . ILE A 1 105 ? 0.393 -7.008 2.99 1 98.81 105 ILE A C 1
ATOM 874 O O . ILE A 1 105 ? -0.259 -7.598 3.854 1 98.81 105 ILE A O 1
ATOM 878 N N . TRP A 1 106 ? 1.607 -7.422 2.613 1 98.69 106 TRP A N 1
ATOM 879 C CA . TRP A 1 106 ? 2.359 -8.43 3.35 1 98.69 106 TRP A CA 1
ATOM 880 C C . TRP A 1 106 ? 3.283 -7.781 4.375 1 98.69 106 TRP A C 1
ATOM 882 O O . TRP A 1 106 ? 4.348 -7.266 4.027 1 98.69 106 TRP A O 1
ATOM 892 N N . LYS A 1 107 ? 2.848 -7.766 5.57 1 98.31 107 LYS A N 1
ATOM 893 C CA . LYS A 1 107 ? 3.648 -7.246 6.676 1 98.31 107 LYS A CA 1
ATOM 894 C C . LYS A 1 107 ? 4.695 -8.266 7.121 1 98.31 107 LYS A C 1
ATOM 896 O O . LYS A 1 107 ? 4.352 -9.375 7.535 1 98.31 107 LYS A O 1
ATOM 901 N N . LYS A 1 108 ? 5.898 -7.918 7.102 1 97.06 108 LYS A N 1
ATOM 902 C CA . LYS A 1 108 ? 7.02 -8.773 7.477 1 97.06 108 LYS A CA 1
ATOM 903 C C . LYS A 1 108 ? 7.41 -8.562 8.938 1 97.06 108 LYS A C 1
ATOM 905 O O . LYS A 1 108 ? 6.91 -7.645 9.594 1 97.06 108 LYS A O 1
ATOM 910 N N . ASN A 1 109 ? 8.227 -9.461 9.445 1 94.56 109 ASN A N 1
ATOM 911 C CA . ASN A 1 109 ? 8.68 -9.359 10.828 1 94.56 109 ASN A CA 1
ATOM 912 C C . ASN A 1 109 ? 9.953 -8.531 10.953 1 94.56 109 ASN A C 1
ATOM 914 O O . ASN A 1 109 ? 10.531 -8.43 12.039 1 94.56 109 ASN A O 1
ATOM 918 N N . ASN A 1 110 ? 10.422 -8.008 9.914 1 91.25 110 ASN A N 1
ATOM 919 C CA . ASN A 1 110 ? 11.609 -7.164 9.875 1 91.25 110 ASN A CA 1
ATOM 920 C C . ASN A 1 110 ? 11.414 -5.969 8.945 1 91.25 110 ASN A C 1
ATOM 922 O O . ASN A 1 110 ? 10.32 -5.762 8.414 1 91.25 110 ASN A O 1
ATOM 926 N N . HIS A 1 111 ? 12.383 -5.09 8.961 1 89.44 111 HIS A N 1
ATOM 927 C CA . HIS A 1 111 ? 12.336 -3.934 8.07 1 89.44 111 HIS A CA 1
ATOM 928 C C . HIS A 1 111 ? 13.703 -3.654 7.461 1 89.44 111 HIS A C 1
ATOM 930 O O . HIS A 1 111 ? 14.734 -4.066 8.008 1 89.44 111 HIS A O 1
ATOM 936 N N . THR A 1 112 ? 13.609 -3.098 6.328 1 83.94 112 THR A N 1
ATOM 937 C CA . THR A 1 112 ? 14.828 -2.9 5.551 1 83.94 112 THR A CA 1
ATOM 938 C C . THR A 1 112 ? 15.633 -1.718 6.086 1 83.94 112 THR A C 1
ATOM 940 O O . THR A 1 112 ? 15.109 -0.906 6.855 1 83.94 112 THR A O 1
ATOM 943 N N . ALA A 1 113 ? 16.797 -1.723 5.578 1 81.62 113 ALA A N 1
ATOM 944 C CA . ALA A 1 113 ? 17.625 -0.543 5.809 1 81.62 113 ALA A CA 1
ATOM 945 C C . ALA A 1 113 ? 17.234 0.595 4.871 1 81.62 113 ALA A C 1
ATOM 947 O O . ALA A 1 113 ? 16.094 0.667 4.422 1 81.62 113 ALA A O 1
ATOM 948 N N . GLY A 1 114 ? 18 1.531 4.578 1 84.44 114 GLY A N 1
ATOM 949 C CA . GLY A 1 114 ? 17.75 2.736 3.803 1 84.44 114 GLY A CA 1
ATOM 950 C C . GLY A 1 114 ? 18.266 3.994 4.477 1 84.44 114 GLY A C 1
ATOM 951 O O . GLY A 1 114 ? 19.281 3.963 5.164 1 84.44 114 GLY A O 1
ATOM 952 N N . ASP A 1 115 ? 17.562 5.074 4.043 1 91.38 115 ASP A N 1
ATOM 953 C CA . ASP A 1 115 ? 17.875 6.316 4.734 1 91.38 115 ASP A CA 1
ATOM 954 C C . ASP A 1 115 ? 17.422 6.273 6.191 1 91.38 115 ASP A C 1
ATOM 956 O O . ASP A 1 115 ? 16.25 6.516 6.48 1 91.38 115 ASP A O 1
ATOM 960 N N . LEU A 1 116 ? 18.312 5.973 7.055 1 93.44 116 LEU A N 1
ATOM 961 C CA . LEU A 1 116 ? 18.016 5.688 8.453 1 93.44 116 LEU A CA 1
ATOM 962 C C . LEU A 1 116 ? 17.531 6.941 9.172 1 93.44 116 LEU A C 1
ATOM 964 O O . LEU A 1 116 ? 17 6.859 10.281 1 93.44 116 LEU A O 1
ATOM 968 N N . GLU A 1 117 ? 17.609 8.078 8.539 1 95.56 117 GLU A N 1
ATOM 969 C CA . GLU A 1 117 ? 17.25 9.328 9.195 1 95.56 117 GLU A CA 1
ATOM 970 C C . GLU A 1 117 ? 15.984 9.922 8.602 1 95.56 117 GLU A C 1
ATOM 972 O O . GLU A 1 117 ? 15.258 10.656 9.273 1 95.56 117 GLU A O 1
ATOM 977 N N . ALA A 1 118 ? 15.695 9.57 7.363 1 96.94 118 ALA A N 1
ATOM 978 C CA . ALA A 1 118 ? 14.617 10.312 6.707 1 96.94 118 ALA A CA 1
ATOM 979 C C . ALA A 1 118 ? 13.656 9.359 6.004 1 96.94 118 ALA A C 1
ATOM 981 O O . ALA A 1 118 ? 12.867 9.789 5.156 1 96.94 118 ALA A O 1
ATOM 982 N N . GLN A 1 119 ? 13.719 8.117 6.27 1 97.31 119 GLN A N 1
ATOM 983 C CA . GLN A 1 119 ? 12.789 7.117 5.746 1 97.31 119 GLN A CA 1
ATOM 984 C C . GLN A 1 119 ? 12.43 6.086 6.816 1 97.31 119 GLN A C 1
ATOM 986 O O . GLN A 1 119 ? 13.32 5.523 7.461 1 97.31 119 GLN A O 1
ATOM 991 N N . PHE A 1 120 ? 11.188 5.945 7.012 1 98.19 120 PHE A N 1
ATOM 992 C CA . PHE A 1 120 ? 10.758 4.898 7.93 1 98.19 120 PHE A CA 1
ATOM 993 C C . PHE A 1 120 ? 11.164 3.523 7.406 1 98.19 120 PHE A C 1
ATOM 995 O O . PHE A 1 120 ? 11.266 3.318 6.195 1 98.19 120 PHE A O 1
ATOM 1002 N N . GLY A 1 121 ? 11.445 2.592 8.367 1 97.5 121 GLY A N 1
ATOM 1003 C CA . GLY A 1 121 ? 11.805 1.241 7.957 1 97.5 121 GLY A CA 1
ATOM 1004 C C . GLY A 1 121 ? 10.719 0.556 7.145 1 97.5 121 GLY A C 1
ATOM 1005 O O . GLY A 1 121 ? 9.562 0.487 7.574 1 97.5 121 GLY A O 1
ATOM 1006 N N . LYS A 1 122 ? 11.008 0.098 6 1 96.62 122 LYS A N 1
ATOM 1007 C CA . LYS A 1 122 ? 10.07 -0.609 5.137 1 96.62 122 LYS A CA 1
ATOM 1008 C C . LYS A 1 122 ? 9.742 -1.992 5.691 1 96.62 122 LYS A C 1
ATOM 1010 O O . LYS A 1 122 ? 10.586 -2.895 5.66 1 96.62 122 LYS A O 1
ATOM 1015 N N . GLN A 1 123 ? 8.5 -2.17 6.086 1 97.62 123 GLN A N 1
ATOM 1016 C CA . GLN A 1 123 ? 8.125 -3.371 6.82 1 97.62 123 GLN A CA 1
ATOM 1017 C C . GLN A 1 123 ? 7.168 -4.234 6.008 1 97.62 123 GLN A C 1
ATOM 1019 O O . GLN A 1 123 ? 6.617 -5.211 6.523 1 97.62 123 GLN A O 1
ATOM 1024 N N . TYR A 1 124 ? 6.938 -3.855 4.77 1 97.94 124 TYR A N 1
ATOM 1025 C CA . TYR A 1 124 ? 5.938 -4.617 4.027 1 97.94 124 TYR A CA 1
ATOM 1026 C C . TYR A 1 124 ? 6.273 -4.652 2.541 1 97.94 124 TYR A C 1
ATOM 1028 O O . TYR A 1 124 ? 7.113 -3.885 2.068 1 97.94 124 TYR A O 1
ATOM 1036 N N . GLU A 1 125 ? 5.648 -5.547 1.842 1 97.19 125 GLU A N 1
ATOM 1037 C CA . GLU A 1 125 ? 5.555 -5.594 0.386 1 97.19 125 GLU A CA 1
ATOM 1038 C C . GLU A 1 125 ? 4.098 -5.641 -0.072 1 97.19 125 GLU A C 1
ATOM 1040 O O . GLU A 1 125 ? 3.193 -5.84 0.74 1 97.19 125 GLU A O 1
ATOM 1045 N N . MET A 1 126 ? 3.922 -5.375 -1.315 1 98.56 126 MET A N 1
ATOM 1046 C CA . MET A 1 126 ? 2.564 -5.328 -1.852 1 98.56 126 MET A CA 1
ATOM 1047 C C . MET A 1 126 ? 2.301 -6.516 -2.768 1 98.56 126 MET A C 1
ATOM 1049 O O . MET A 1 126 ? 3.201 -6.977 -3.473 1 98.56 126 MET A O 1
ATOM 1053 N N . ILE A 1 127 ? 1.093 -7.023 -2.729 1 98.88 127 ILE A N 1
ATOM 1054 C CA . ILE A 1 127 ? 0.588 -8.031 -3.648 1 98.88 127 ILE A CA 1
ATOM 1055 C C . ILE A 1 127 ? -0.678 -7.523 -4.332 1 98.88 127 ILE A C 1
ATOM 1057 O O . ILE A 1 127 ? -1.709 -7.332 -3.684 1 98.88 127 ILE A O 1
ATOM 1061 N N . ILE A 1 128 ? -0.614 -7.332 -5.609 1 98.88 128 ILE A N 1
ATOM 1062 C CA . ILE A 1 128 ? -1.796 -6.895 -6.34 1 98.88 128 ILE A CA 1
ATOM 1063 C C . ILE A 1 128 ? -2.643 -8.109 -6.727 1 98.88 128 ILE A C 1
ATOM 1065 O O . ILE A 1 128 ? -2.176 -8.992 -7.441 1 98.88 128 ILE A O 1
ATOM 1069 N N . LEU A 1 129 ? -3.795 -8.172 -6.195 1 98.88 129 LEU A N 1
ATOM 1070 C CA . LEU A 1 129 ? -4.801 -9.156 -6.586 1 98.88 129 LEU A CA 1
ATOM 1071 C C . LEU A 1 129 ? -5.723 -8.586 -7.66 1 98.88 129 LEU A C 1
ATOM 1073 O O . LEU A 1 129 ? -6.375 -7.566 -7.445 1 98.88 129 LEU A O 1
ATOM 1077 N N . ALA A 1 130 ? -5.805 -9.234 -8.773 1 98.88 130 ALA A N 1
ATOM 1078 C CA . ALA A 1 130 ? -6.672 -8.781 -9.852 1 98.88 130 ALA A CA 1
ATOM 1079 C C . ALA A 1 130 ? -7.402 -9.953 -10.5 1 98.88 130 ALA A C 1
ATOM 1081 O O . ALA A 1 130 ? -6.949 -11.102 -10.414 1 98.88 130 ALA A O 1
ATOM 1082 N N . ASN A 1 131 ? -8.531 -9.664 -11.117 1 98.81 131 ASN A N 1
ATOM 1083 C CA . ASN A 1 131 ? -9.352 -10.688 -11.773 1 98.81 131 ASN A CA 1
ATOM 1084 C C . ASN A 1 131 ? -9.398 -10.477 -13.281 1 98.81 131 ASN A C 1
ATOM 1086 O O . ASN A 1 131 ? -9.43 -9.344 -13.758 1 98.81 131 ASN A O 1
ATOM 1090 N N . LYS A 1 132 ? -9.281 -11.5 -14.016 1 98.81 132 LYS A N 1
ATOM 1091 C CA . LYS A 1 132 ? -9.828 -11.547 -15.367 1 98.81 132 LYS A CA 1
ATOM 1092 C C . LYS A 1 132 ? -11.297 -11.961 -15.352 1 98.81 132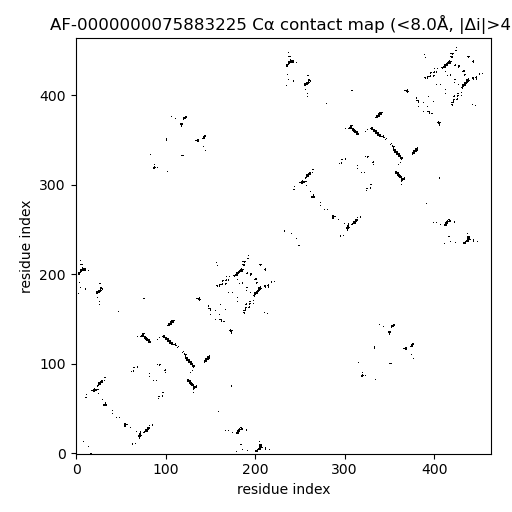 LYS A C 1
ATOM 1094 O O . LYS A 1 132 ? -11.609 -13.133 -15.133 1 98.81 132 LYS A O 1
ATOM 1099 N N . GLY A 1 133 ? -12.156 -11.023 -15.562 1 98.12 133 GLY A N 1
ATOM 1100 C CA . GLY A 1 133 ? -13.547 -11.273 -15.203 1 98.12 133 GLY A CA 1
ATOM 1101 C C . GLY A 1 133 ? -13.797 -11.203 -13.703 1 98.12 133 GLY A C 1
ATOM 1102 O O . GLY A 1 133 ? -13.234 -10.352 -13.016 1 98.12 133 GLY A O 1
ATOM 1103 N N . ARG A 1 134 ? -14.648 -12 -13.211 1 98 134 ARG A N 1
ATOM 1104 C CA . ARG A 1 134 ? -14.961 -12.039 -11.781 1 98 134 ARG A CA 1
ATOM 1105 C C . ARG A 1 134 ? -14.641 -13.406 -11.188 1 98 134 ARG A C 1
ATOM 1107 O O . ARG A 1 134 ? -15.133 -14.43 -11.68 1 98 134 ARG A O 1
ATOM 1114 N N . LYS A 1 135 ? -13.859 -13.414 -10.219 1 98.56 135 LYS A N 1
ATOM 1115 C CA . LYS A 1 135 ? -13.469 -14.656 -9.555 1 98.56 135 LYS A CA 1
ATOM 1116 C C . LYS A 1 135 ? -13.695 -14.57 -8.047 1 98.56 135 LYS A C 1
ATOM 1118 O O . LYS A 1 135 ? -12.914 -13.945 -7.332 1 98.56 135 LYS A O 1
ATOM 1123 N N . PRO A 1 136 ? -14.734 -15.219 -7.527 1 98.38 136 PRO A N 1
ATOM 1124 C CA . PRO A 1 136 ? -14.906 -15.289 -6.074 1 98.38 136 PRO A CA 1
ATOM 1125 C C . PRO A 1 136 ? -13.773 -16.047 -5.379 1 98.38 136 PRO A C 1
ATOM 1127 O O . PRO A 1 136 ? -13.227 -17 -5.941 1 98.38 136 PRO A O 1
ATOM 1130 N N . PHE A 1 137 ? -13.391 -15.602 -4.219 1 98.56 137 PHE A N 1
ATOM 1131 C CA . PHE A 1 137 ? -12.375 -16.312 -3.455 1 98.56 137 PHE A CA 1
ATOM 1132 C C . PHE A 1 137 ? -12.969 -17.578 -2.82 1 98.56 137 PHE A C 1
ATOM 1134 O O . PHE A 1 137 ? -14.188 -17.656 -2.615 1 98.56 137 PHE A O 1
ATOM 1141 N N . ASN A 1 138 ? -12.109 -18.516 -2.537 1 98.62 138 ASN A N 1
ATOM 1142 C CA . ASN A 1 138 ? -12.508 -19.719 -1.838 1 98.62 138 ASN A CA 1
ATOM 1143 C C . ASN A 1 138 ? -12.57 -19.516 -0.328 1 98.62 138 ASN A C 1
ATOM 1145 O O . ASN A 1 138 ? -11.734 -18.812 0.238 1 98.62 138 ASN A O 1
ATOM 1149 N N . GLY A 1 139 ? -13.516 -20.156 0.287 1 97.88 139 GLY A N 1
ATOM 1150 C CA . GLY A 1 139 ? -13.578 -20.188 1.74 1 97.88 139 GLY A CA 1
ATOM 1151 C C . GLY A 1 139 ? -13.969 -18.844 2.344 1 97.88 139 GLY A C 1
ATOM 1152 O O . GLY A 1 139 ? -14.758 -18.109 1.762 1 97.88 139 GLY A O 1
ATOM 1153 N N . ASP A 1 140 ? -13.391 -18.547 3.527 1 97.19 140 ASP A N 1
ATOM 1154 C CA . ASP A 1 140 ? -13.758 -17.344 4.281 1 97.19 140 ASP A CA 1
ATOM 1155 C C . ASP A 1 140 ? -13.133 -16.094 3.674 1 97.19 140 ASP A C 1
ATOM 1157 O O . ASP A 1 140 ? -12.031 -16.156 3.133 1 97.19 140 ASP A O 1
ATOM 1161 N N . ARG A 1 141 ? -13.844 -15.016 3.824 1 97.44 141 ARG A N 1
ATOM 1162 C CA . ARG A 1 141 ? -13.344 -13.719 3.371 1 97.44 141 ARG A CA 1
ATOM 1163 C C . ARG A 1 141 ? -12.219 -13.219 4.27 1 97.44 141 ARG A C 1
ATOM 1165 O O . ARG A 1 141 ? -12.398 -13.094 5.48 1 97.44 141 ARG A O 1
ATOM 1172 N N . LEU A 1 142 ? -11.148 -12.977 3.719 1 98 142 LEU A N 1
ATOM 1173 C CA . LEU A 1 142 ? -10.016 -12.414 4.449 1 98 142 LEU A CA 1
ATOM 1174 C C . LEU A 1 142 ? -10.031 -10.891 4.383 1 98 142 LEU A C 1
ATOM 1176 O O . LEU A 1 142 ? -10.805 -10.305 3.621 1 98 142 LEU A O 1
ATOM 1180 N N . THR A 1 143 ? -9.18 -10.312 5.242 1 97.94 143 THR A N 1
ATOM 1181 C CA . THR A 1 143 ? -8.82 -8.914 5.051 1 97.94 143 THR A CA 1
ATOM 1182 C C . THR A 1 143 ? -7.551 -8.797 4.211 1 97.94 143 THR A C 1
ATOM 1184 O O . THR A 1 143 ? -6.938 -9.805 3.854 1 97.94 143 THR A O 1
ATOM 1187 N N . ASP A 1 144 ? -7.137 -7.586 3.889 1 98.31 144 ASP A N 1
ATOM 1188 C CA . ASP A 1 144 ? -6.082 -7.441 2.891 1 98.31 144 ASP A CA 1
ATOM 1189 C C . ASP A 1 144 ? -4.77 -7.004 3.537 1 98.31 144 ASP A C 1
ATOM 1191 O O . ASP A 1 144 ? -3.895 -6.453 2.865 1 98.31 144 ASP A O 1
ATOM 1195 N N . VAL A 1 145 ? -4.602 -7.176 4.812 1 98.62 145 VAL A N 1
ATOM 1196 C CA . VAL A 1 145 ? -3.318 -7.07 5.5 1 98.62 145 VAL A CA 1
ATOM 1197 C C . VAL A 1 145 ? -2.924 -8.43 6.07 1 98.62 145 VAL A C 1
ATOM 1199 O O . VAL A 1 145 ? -3.574 -8.945 6.984 1 98.62 145 VAL A O 1
ATOM 1202 N N . TRP A 1 146 ? -1.841 -9.016 5.535 1 98.75 146 TRP A N 1
ATOM 1203 C CA . TRP A 1 146 ? -1.398 -10.359 5.895 1 98.75 146 TRP A CA 1
ATOM 1204 C C . TRP A 1 146 ? -0.046 -10.312 6.598 1 98.75 146 TRP A C 1
ATOM 1206 O O . TRP A 1 146 ? 0.908 -9.719 6.086 1 98.75 146 TRP A O 1
ATOM 1216 N N . SER A 1 147 ? 0.05 -10.938 7.723 1 98.19 147 SER A N 1
ATOM 1217 C CA . SER A 1 147 ? 1.316 -11 8.445 1 98.19 147 SER A CA 1
ATOM 1218 C C . SER A 1 147 ? 1.981 -12.359 8.273 1 98.19 147 SER A C 1
ATOM 1220 O O . SER A 1 147 ? 1.422 -13.383 8.672 1 98.19 147 SER A O 1
ATOM 1222 N N . PHE A 1 148 ? 3.092 -12.438 7.625 1 98.06 148 PHE A N 1
ATOM 1223 C CA . PHE A 1 148 ? 3.947 -13.609 7.473 1 98.06 148 PHE A CA 1
ATOM 1224 C C . PHE A 1 148 ? 5.406 -13.25 7.719 1 98.06 148 PHE A C 1
ATOM 1226 O O . PHE A 1 148 ? 5.871 -12.188 7.293 1 98.06 148 PHE A O 1
ATOM 1233 N N . ASN A 1 149 ? 6.102 -14.109 8.391 1 96.06 149 ASN A N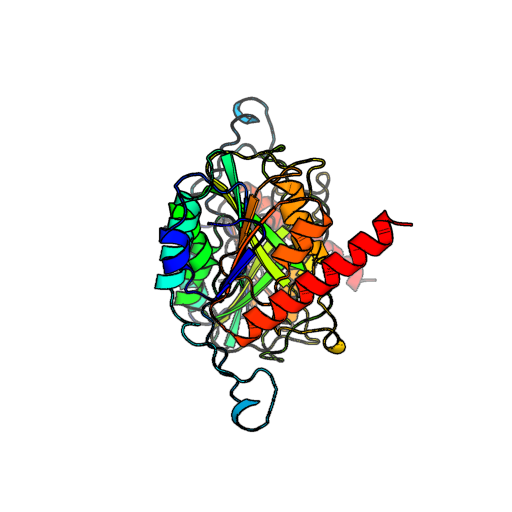 1
ATOM 1234 C CA . ASN A 1 149 ? 7.523 -13.875 8.617 1 96.06 149 ASN A CA 1
ATOM 1235 C C . ASN A 1 149 ? 8.336 -14.109 7.352 1 96.06 149 ASN A C 1
ATOM 1237 O O . ASN A 1 149 ? 8.039 -15.016 6.574 1 96.06 149 ASN A O 1
ATOM 1241 N N . LYS A 1 150 ? 9.312 -13.273 7.18 1 93.44 150 LYS A N 1
ATOM 1242 C CA . LYS A 1 150 ? 10.297 -13.57 6.152 1 93.44 150 LYS A CA 1
ATOM 1243 C C . LYS A 1 150 ? 11.078 -14.836 6.492 1 93.44 150 LYS A C 1
ATOM 1245 O O . LYS A 1 150 ? 11.156 -15.234 7.66 1 93.44 150 LYS A O 1
ATOM 1250 N N . ILE A 1 151 ? 11.609 -15.383 5.5 1 90.56 151 ILE A N 1
ATOM 1251 C CA . ILE A 1 151 ? 12.484 -16.531 5.723 1 90.56 151 ILE A CA 1
ATOM 1252 C C . ILE A 1 151 ? 13.781 -16.062 6.383 1 90.56 151 ILE A C 1
ATOM 1254 O O . ILE A 1 151 ? 14.359 -15.039 5.988 1 90.56 151 ILE A O 1
ATOM 1258 N N . SER A 1 152 ? 14.156 -16.766 7.41 1 87.75 152 SER A N 1
ATOM 1259 C CA . SER A 1 152 ? 15.398 -16.422 8.086 1 87.75 152 SER A CA 1
ATOM 1260 C C . SER A 1 152 ? 16.578 -16.438 7.129 1 87.75 152 SER A C 1
ATOM 1262 O O . SER A 1 152 ? 16.656 -17.312 6.258 1 87.75 152 SER A O 1
ATOM 1264 N N . PRO A 1 153 ? 17.469 -15.531 7.309 1 84.19 153 PRO A N 1
ATOM 1265 C CA . PRO A 1 153 ? 18.625 -15.438 6.406 1 84.19 153 PRO A CA 1
ATOM 1266 C C . PRO A 1 153 ? 19.391 -16.75 6.293 1 84.19 153 PRO A C 1
ATOM 1268 O O . PRO A 1 153 ? 19.906 -17.078 5.219 1 84.19 153 PRO A O 1
ATOM 1271 N N . ASP A 1 154 ? 19.438 -17.469 7.336 1 82.56 154 ASP A N 1
ATOM 1272 C CA . ASP A 1 154 ? 20.188 -18.703 7.363 1 82.56 154 ASP A CA 1
ATOM 1273 C C . ASP A 1 154 ? 19.516 -19.781 6.516 1 82.56 154 ASP A C 1
ATOM 1275 O O . ASP A 1 154 ? 20.156 -20.75 6.102 1 82.56 154 ASP A O 1
ATOM 1279 N N . LYS A 1 155 ? 18.312 -19.594 6.105 1 83 155 LYS A N 1
ATOM 1280 C CA . LYS A 1 155 ? 17.547 -20.594 5.371 1 83 155 LYS A CA 1
ATOM 1281 C C . LYS A 1 155 ? 17.297 -20.156 3.932 1 83 155 LYS A C 1
ATOM 1283 O O . LYS A 1 155 ? 16.75 -20.922 3.129 1 83 155 LYS A O 1
ATOM 1288 N N . LEU A 1 156 ? 17.75 -19 3.654 1 82.06 156 LEU A N 1
ATOM 1289 C CA . LEU A 1 156 ? 17.469 -18.422 2.344 1 82.06 156 LEU A CA 1
ATOM 1290 C C . LEU A 1 156 ? 18.312 -19.109 1.264 1 82.06 156 LEU A C 1
ATOM 1292 O O . LEU A 1 156 ? 19.516 -19.297 1.436 1 82.06 156 LEU A O 1
ATOM 1296 N N . VAL A 1 157 ? 17.656 -19.453 0.194 1 82.19 157 VAL A N 1
ATOM 1297 C CA . VAL A 1 157 ? 18.359 -19.969 -0.977 1 82.19 157 VAL A CA 1
ATOM 1298 C C . VAL A 1 157 ? 18.328 -18.922 -2.098 1 82.19 157 VAL A C 1
ATOM 1300 O O . VAL A 1 157 ? 19.047 -19.047 -3.086 1 82.19 157 VAL A O 1
ATOM 1303 N N . HIS A 1 158 ? 17.453 -17.969 -1.892 1 82.31 158 HIS A N 1
ATOM 1304 C CA . HIS A 1 158 ? 17.297 -16.797 -2.746 1 82.31 158 HIS A CA 1
ATOM 1305 C C . HIS A 1 158 ? 17.109 -15.531 -1.917 1 82.31 158 HIS A C 1
ATOM 1307 O O . HIS A 1 158 ? 16.422 -15.555 -0.89 1 82.31 158 HIS A O 1
ATOM 1313 N N . GLN A 1 159 ? 17.578 -14.359 -2.4 1 78.25 159 GLN A N 1
ATOM 1314 C CA . GLN A 1 159 ? 17.547 -13.117 -1.64 1 78.25 159 GLN A CA 1
ATOM 1315 C C . GLN A 1 159 ? 16.109 -12.633 -1.434 1 78.25 159 GLN A C 1
ATOM 1317 O O . GLN A 1 159 ? 15.805 -12 -0.417 1 78.25 159 GLN A O 1
ATOM 1322 N N . ASN A 1 160 ? 15.281 -12.898 -2.316 1 84.69 160 ASN A N 1
ATOM 1323 C CA . ASN A 1 160 ? 13.906 -12.414 -2.26 1 84.69 160 ASN A CA 1
ATOM 1324 C C . ASN A 1 160 ? 12.914 -13.555 -2.107 1 84.69 160 ASN A C 1
ATOM 1326 O O . ASN A 1 160 ? 11.773 -13.453 -2.57 1 84.69 160 ASN A O 1
ATOM 1330 N N . GLN A 1 161 ? 13.367 -14.617 -1.554 1 91.5 161 GLN A N 1
ATOM 1331 C CA . GLN A 1 161 ? 12.516 -15.797 -1.411 1 91.5 161 GLN A CA 1
ATOM 1332 C C . GLN A 1 161 ? 11.297 -15.492 -0.54 1 91.5 161 GLN A C 1
ATOM 1334 O O . GLN A 1 161 ? 11.438 -14.945 0.555 1 91.5 161 GLN A O 1
ATOM 1339 N N . LYS A 1 162 ? 10.117 -15.805 -1.018 1 96.5 162 LYS A N 1
ATOM 1340 C CA . LYS A 1 162 ? 8.867 -15.602 -0.282 1 96.5 162 LYS A CA 1
ATOM 1341 C C . LYS A 1 162 ? 8.547 -16.812 0.591 1 96.5 162 LYS A C 1
ATOM 1343 O O . LYS A 1 162 ? 8.891 -17.938 0.247 1 96.5 162 LYS A O 1
ATOM 1348 N N . PRO A 1 163 ? 7.871 -16.609 1.734 1 97.19 163 PRO A N 1
ATOM 1349 C CA . PRO A 1 163 ? 7.426 -17.75 2.533 1 97.19 163 PRO A CA 1
ATOM 1350 C C . PRO A 1 163 ? 6.414 -18.625 1.797 1 97.19 163 PRO A C 1
ATOM 1352 O O . PRO A 1 163 ? 5.477 -18.109 1.184 1 97.19 163 PRO A O 1
ATOM 1355 N N . VAL A 1 164 ? 6.602 -19.906 1.909 1 97.75 164 VAL A N 1
ATOM 1356 C CA . VAL A 1 164 ? 5.754 -20.859 1.198 1 97.75 164 VAL A CA 1
ATOM 1357 C C . VAL A 1 164 ? 4.301 -20.672 1.626 1 97.75 164 VAL A C 1
ATOM 1359 O O . VAL A 1 164 ? 3.393 -20.703 0.79 1 97.75 164 VAL A O 1
ATOM 1362 N N . ASP A 1 165 ? 4.062 -20.406 2.938 1 98.5 165 ASP A N 1
ATOM 1363 C CA . ASP A 1 165 ? 2.707 -20.297 3.465 1 98.5 165 ASP A CA 1
ATOM 1364 C C . ASP A 1 165 ? 1.991 -19.078 2.9 1 98.5 165 ASP A C 1
ATOM 1366 O O . ASP A 1 165 ? 0.773 -19.094 2.709 1 98.5 165 ASP A O 1
ATOM 1370 N N . LEU A 1 166 ? 2.701 -18.047 2.645 1 98.81 166 LEU A N 1
ATOM 1371 C CA . LEU A 1 166 ? 2.131 -16.859 2.01 1 98.81 166 LEU A CA 1
ATOM 1372 C C . LEU A 1 166 ? 1.612 -17.188 0.613 1 98.81 166 LEU A C 1
ATOM 1374 O O . LEU A 1 166 ? 0.489 -16.828 0.261 1 98.81 166 LEU A O 1
ATOM 1378 N N . ILE A 1 167 ? 2.434 -17.891 -0.141 1 98.88 167 ILE A N 1
ATOM 1379 C CA . ILE A 1 167 ? 2.074 -18.266 -1.506 1 98.88 167 ILE A CA 1
ATOM 1380 C C . ILE A 1 167 ? 0.916 -19.25 -1.482 1 98.88 167 ILE A C 1
ATOM 1382 O O . ILE A 1 167 ? 0.004 -19.172 -2.309 1 98.88 167 ILE A O 1
ATOM 1386 N N . LYS A 1 168 ? 0.934 -20.172 -0.508 1 98.88 168 LYS A N 1
ATOM 1387 C CA . LYS A 1 168 ? -0.169 -21.109 -0.359 1 98.88 168 LYS A CA 1
ATOM 1388 C C . LYS A 1 168 ? -1.497 -20.391 -0.177 1 98.88 168 LYS A C 1
ATOM 1390 O O . LYS A 1 168 ? -2.514 -20.781 -0.751 1 98.88 168 LYS A O 1
ATOM 1395 N N . ARG A 1 169 ? -1.49 -19.391 0.634 1 98.88 169 ARG A N 1
ATOM 1396 C CA . ARG A 1 169 ? -2.723 -18.641 0.868 1 98.88 169 ARG A CA 1
ATOM 1397 C C . ARG A 1 169 ? -3.27 -18.062 -0.435 1 98.88 169 ARG A C 1
ATOM 1399 O O . ARG A 1 169 ? -4.473 -18.141 -0.695 1 98.88 169 ARG A O 1
ATOM 1406 N N . CYS A 1 170 ? -2.414 -17.469 -1.253 1 98.94 170 CYS A N 1
ATOM 1407 C CA . CYS A 1 170 ? -2.836 -16.969 -2.553 1 98.94 170 CYS A CA 1
ATOM 1408 C C . CYS A 1 170 ? -3.486 -18.062 -3.383 1 98.94 170 CYS A C 1
ATOM 1410 O O . CYS A 1 170 ? -4.566 -17.875 -3.941 1 98.94 170 CYS A O 1
ATOM 1412 N N . ILE A 1 171 ? -2.807 -19.219 -3.441 1 98.94 171 ILE A N 1
ATOM 1413 C CA . ILE A 1 171 ? -3.234 -20.312 -4.309 1 98.94 171 ILE A CA 1
ATOM 1414 C C . ILE A 1 171 ? -4.551 -20.891 -3.797 1 98.94 171 ILE A C 1
ATOM 1416 O O . ILE A 1 171 ? -5.477 -21.125 -4.578 1 98.94 171 ILE A O 1
ATOM 1420 N N . ILE A 1 172 ? -4.672 -21.078 -2.492 1 98.94 172 ILE A N 1
ATOM 1421 C CA . ILE A 1 172 ? -5.863 -21.672 -1.893 1 98.94 172 ILE A CA 1
ATOM 1422 C C . ILE A 1 172 ? -7.074 -20.781 -2.154 1 98.94 172 ILE A C 1
ATOM 1424 O O . ILE A 1 172 ? -8.164 -21.266 -2.451 1 98.94 172 ILE A O 1
ATOM 1428 N N . LYS A 1 173 ? -6.898 -19.547 -2.098 1 98.88 173 LYS A N 1
ATOM 1429 C CA . LYS A 1 173 ? -8.016 -18.609 -2.162 1 98.88 173 LYS A CA 1
ATOM 1430 C C . LYS A 1 173 ? -8.586 -18.531 -3.574 1 98.88 173 LYS A C 1
ATOM 1432 O O . LYS A 1 173 ? -9.766 -18.219 -3.756 1 98.88 173 LYS A O 1
ATOM 1437 N N . HIS A 1 174 ? -7.758 -18.891 -4.633 1 98.94 174 HIS A N 1
ATOM 1438 C CA . HIS A 1 174 ? -8.258 -18.609 -5.973 1 98.94 174 HIS A CA 1
ATOM 1439 C C . HIS A 1 174 ? -7.988 -19.781 -6.914 1 98.94 174 HIS A C 1
ATOM 1441 O O . HIS A 1 174 ? -7.906 -19.594 -8.133 1 98.94 174 HIS A O 1
ATOM 1447 N N . SER A 1 175 ? -7.77 -20.969 -6.387 1 98.88 175 SER A N 1
ATOM 1448 C CA . SER A 1 175 ? -7.676 -22.172 -7.191 1 98.88 175 SER A CA 1
ATOM 1449 C C . SER A 1 175 ? -8.219 -23.391 -6.438 1 98.88 175 SER A C 1
ATOM 1451 O O . SER A 1 175 ? -8.453 -23.312 -5.227 1 98.88 175 SER A O 1
ATOM 1453 N N . ASN A 1 176 ? -8.5 -24.406 -7.184 1 98.75 176 ASN A N 1
ATOM 1454 C CA . ASN A 1 176 ? -8.938 -25.672 -6.625 1 98.75 176 ASN A CA 1
ATOM 1455 C C . ASN A 1 176 ? -7.891 -26.766 -6.836 1 98.75 176 ASN A C 1
ATOM 1457 O O . ASN A 1 176 ? -6.984 -26.609 -7.656 1 98.75 176 ASN A O 1
ATOM 1461 N N . LYS A 1 177 ? -8.023 -27.844 -5.973 1 98.62 177 LYS A N 1
ATOM 1462 C CA . LYS A 1 177 ? -7.137 -29 -6.172 1 98.62 177 LYS A CA 1
ATOM 1463 C C . LYS A 1 177 ? -7.137 -29.438 -7.629 1 98.62 177 LYS A C 1
ATOM 1465 O O . LYS A 1 177 ? -8.188 -29.5 -8.266 1 98.62 177 LYS A O 1
ATOM 1470 N N . GLY A 1 178 ? -5.957 -29.672 -8.141 1 98.62 178 GLY A N 1
ATOM 1471 C CA . GLY A 1 178 ? -5.809 -30.125 -9.516 1 98.62 178 GLY A CA 1
ATOM 1472 C C . GLY A 1 178 ? -5.629 -29 -10.508 1 98.62 178 GLY A C 1
ATOM 1473 O O . GLY A 1 178 ? -5.215 -29.219 -11.641 1 98.62 178 GLY A O 1
ATOM 1474 N N . ASP A 1 179 ? -5.91 -27.75 -10.102 1 98.88 179 ASP A N 1
ATOM 1475 C CA . ASP A 1 179 ? -5.766 -26.594 -10.984 1 98.88 179 ASP A CA 1
ATOM 1476 C C . ASP A 1 179 ? -4.301 -26.359 -11.328 1 98.88 179 ASP A C 1
ATOM 1478 O O . ASP A 1 179 ? -3.402 -26.797 -10.609 1 98.88 179 ASP A O 1
ATOM 1482 N N . LEU A 1 180 ? -4.09 -25.641 -12.414 1 98.88 180 LEU A N 1
ATOM 1483 C CA . LEU A 1 180 ? -2.75 -25.328 -12.898 1 98.88 180 LEU A CA 1
ATOM 1484 C C . LEU A 1 180 ? -2.344 -23.922 -12.492 1 98.88 180 LEU A C 1
ATOM 1486 O O . LEU A 1 180 ? -2.955 -22.953 -12.938 1 98.88 180 LEU A O 1
ATOM 1490 N N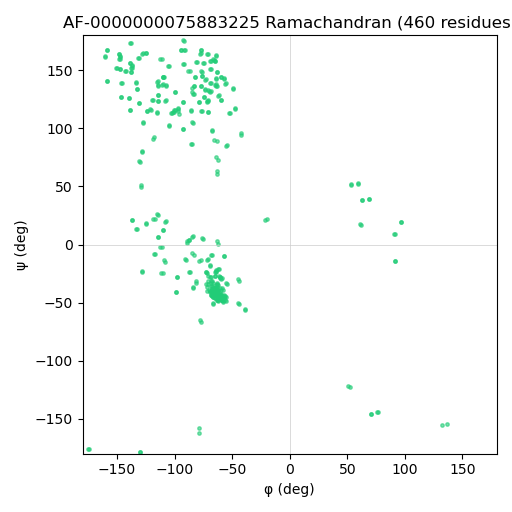 . VAL A 1 181 ? -1.322 -23.844 -11.672 1 98.94 181 VAL A N 1
ATOM 1491 C CA . VAL A 1 181 ? -0.775 -22.578 -11.211 1 98.94 181 VAL A CA 1
ATOM 1492 C C . VAL A 1 181 ? 0.471 -22.219 -12.016 1 98.94 181 VAL A C 1
ATOM 1494 O O . VAL A 1 181 ? 1.368 -23.062 -12.18 1 98.94 181 VAL A O 1
ATOM 1497 N N . PHE A 1 182 ? 0.523 -20.984 -12.5 1 98.88 182 PHE A N 1
ATOM 1498 C CA . PHE A 1 182 ? 1.643 -20.562 -13.336 1 98.88 182 PHE A CA 1
ATOM 1499 C C . PHE A 1 182 ? 2.453 -19.469 -12.648 1 98.88 182 PHE A C 1
ATOM 1501 O O . PHE A 1 182 ? 1.887 -18.578 -12.008 1 98.88 182 PHE A O 1
ATOM 1508 N N . ASP A 1 183 ? 3.756 -19.547 -12.773 1 98.81 183 ASP A N 1
ATOM 1509 C CA . ASP A 1 183 ? 4.703 -18.516 -12.344 1 98.81 183 ASP A CA 1
ATOM 1510 C C . ASP A 1 183 ? 5.816 -18.328 -13.367 1 98.81 183 ASP A C 1
ATOM 1512 O O . ASP A 1 183 ? 6.66 -19.219 -13.539 1 98.81 183 ASP A O 1
ATOM 1516 N N . GLY A 1 184 ? 5.875 -17.141 -13.977 1 98.25 184 GLY A N 1
ATOM 1517 C CA . GLY A 1 184 ? 6.859 -16.859 -15.016 1 98.25 184 GLY A CA 1
ATOM 1518 C C . GLY A 1 184 ? 8.203 -16.438 -14.461 1 98.25 184 GLY A C 1
ATOM 1519 O O . GLY A 1 184 ? 9.172 -16.281 -15.211 1 98.25 184 GLY A O 1
ATOM 1520 N N . PHE A 1 185 ? 8.25 -16.219 -13.203 1 97.38 185 PHE A N 1
ATOM 1521 C CA . PHE A 1 185 ? 9.453 -15.844 -12.484 1 97.38 185 PHE A CA 1
ATOM 1522 C C . PHE A 1 185 ? 9.648 -16.719 -11.25 1 97.38 185 PHE A C 1
ATOM 1524 O O . PHE A 1 185 ? 9.648 -16.234 -10.125 1 97.38 185 PHE A O 1
ATOM 1531 N N . MET A 1 186 ? 9.992 -17.953 -11.477 1 97.38 186 MET A N 1
ATOM 1532 C CA . MET A 1 186 ? 9.914 -19 -10.477 1 97.38 186 MET A CA 1
ATOM 1533 C C . MET A 1 186 ? 10.984 -18.828 -9.406 1 97.38 186 MET A C 1
ATOM 1535 O O . MET A 1 186 ? 10.797 -19.234 -8.258 1 97.38 186 MET A O 1
ATOM 1539 N N . GLY A 1 187 ? 12.07 -18.156 -9.773 1 95.31 187 GLY A N 1
ATOM 1540 C CA . GLY A 1 187 ? 13.141 -18.016 -8.805 1 95.31 187 GLY A CA 1
ATOM 1541 C C . GLY A 1 187 ? 13.562 -19.328 -8.18 1 95.31 187 GLY A C 1
ATOM 1542 O O . GLY A 1 187 ? 13.867 -20.281 -8.891 1 95.31 187 GLY A O 1
ATOM 1543 N N . SER A 1 188 ? 13.469 -19.406 -6.855 1 94.88 188 SER A N 1
ATOM 1544 C CA . SER A 1 188 ? 13.914 -20.594 -6.133 1 94.88 188 SER A CA 1
ATOM 1545 C C . SER A 1 188 ? 12.805 -21.641 -6.027 1 94.88 188 SER A C 1
ATOM 1547 O O . SER A 1 188 ? 12.93 -22.609 -5.289 1 94.88 188 SER A O 1
ATOM 1549 N N . GLY A 1 189 ? 11.688 -21.438 -6.605 1 97.38 189 GLY A N 1
ATOM 1550 C CA . GLY A 1 189 ? 10.695 -22.484 -6.777 1 97.38 189 GLY A CA 1
ATOM 1551 C C . GLY A 1 189 ? 9.617 -22.469 -5.711 1 97.38 189 GLY A C 1
ATOM 1552 O O . GLY A 1 189 ? 8.906 -23.453 -5.523 1 97.38 189 GLY A O 1
ATOM 1553 N N . THR A 1 190 ? 9.445 -21.375 -5.016 1 97.75 190 THR A N 1
ATOM 1554 C CA . THR A 1 190 ? 8.492 -21.297 -3.914 1 97.75 190 THR A CA 1
ATOM 1555 C C . THR A 1 190 ? 7.078 -21.594 -4.398 1 97.75 190 THR A C 1
ATOM 1557 O O . THR A 1 190 ? 6.332 -22.328 -3.746 1 97.75 190 THR A O 1
ATOM 1560 N N . THR A 1 191 ? 6.707 -21.047 -5.547 1 98.69 191 THR A N 1
ATOM 1561 C CA . THR A 1 191 ? 5.363 -21.234 -6.082 1 98.69 191 THR A CA 1
ATOM 1562 C C . THR A 1 191 ? 5.117 -22.703 -6.402 1 98.69 191 THR A C 1
ATOM 1564 O O . THR A 1 191 ? 4.047 -23.25 -6.102 1 98.69 191 THR A O 1
ATOM 1567 N N . ALA A 1 192 ? 6.09 -23.344 -6.988 1 98.5 192 ALA A N 1
ATOM 1568 C CA . ALA A 1 192 ? 5.969 -24.766 -7.309 1 98.5 192 ALA A CA 1
ATOM 1569 C C . ALA A 1 192 ? 5.781 -25.609 -6.043 1 98.5 192 ALA A C 1
ATOM 1571 O O . ALA A 1 192 ? 4.891 -26.453 -5.977 1 98.5 192 ALA A O 1
ATOM 1572 N N . ILE A 1 193 ? 6.586 -25.359 -5.039 1 98.06 193 ILE A N 1
ATOM 1573 C CA . ILE A 1 193 ? 6.523 -26.094 -3.775 1 98.06 193 ILE A CA 1
ATOM 1574 C C . ILE A 1 193 ? 5.152 -25.891 -3.133 1 98.06 193 ILE A C 1
ATOM 1576 O O . ILE A 1 193 ? 4.531 -26.859 -2.676 1 98.06 193 ILE A O 1
ATOM 1580 N N . ALA A 1 194 ? 4.66 -24.641 -3.092 1 98.62 194 ALA A N 1
ATOM 1581 C CA . ALA A 1 194 ? 3.354 -24.344 -2.52 1 98.62 194 ALA A CA 1
ATOM 1582 C C . ALA A 1 194 ? 2.246 -25.094 -3.244 1 98.62 194 ALA A C 1
ATOM 1584 O O . ALA A 1 194 ? 1.351 -25.656 -2.607 1 98.62 194 ALA A O 1
ATOM 1585 N N . ALA A 1 195 ? 2.311 -25.094 -4.551 1 98.69 195 ALA A N 1
ATOM 1586 C CA . ALA A 1 195 ? 1.308 -25.797 -5.352 1 98.69 195 ALA A CA 1
ATOM 1587 C C . ALA A 1 195 ? 1.293 -27.281 -5.039 1 98.69 195 ALA A C 1
ATOM 1589 O O . ALA A 1 195 ? 0.23 -27.875 -4.812 1 98.69 195 ALA A O 1
ATOM 1590 N N . ILE A 1 196 ? 2.488 -27.891 -4.988 1 98.12 196 ILE A N 1
ATOM 1591 C CA . ILE A 1 196 ? 2.625 -29.312 -4.707 1 98.12 196 ILE A CA 1
ATOM 1592 C C . ILE A 1 196 ? 2.035 -29.625 -3.336 1 98.12 196 ILE A C 1
ATOM 1594 O O . ILE A 1 196 ? 1.244 -30.562 -3.191 1 98.12 196 ILE A O 1
ATOM 1598 N N . ASP A 1 197 ? 2.342 -28.844 -2.354 1 97.94 197 ASP A N 1
ATOM 1599 C CA . ASP A 1 197 ? 1.948 -29.078 -0.968 1 97.94 197 ASP A CA 1
ATOM 1600 C C . ASP A 1 197 ? 0.428 -29.094 -0.826 1 97.94 197 ASP A C 1
ATOM 1602 O O . ASP A 1 197 ? -0.106 -29.734 0.08 1 97.94 197 ASP A O 1
ATOM 1606 N N . ILE A 1 198 ? -0.258 -28.391 -1.712 1 98.06 198 ILE A N 1
ATOM 1607 C CA . ILE A 1 198 ? -1.7 -28.266 -1.533 1 98.06 198 ILE A CA 1
ATOM 1608 C C . ILE A 1 198 ? -2.42 -28.875 -2.738 1 98.06 198 ILE A C 1
ATOM 1610 O O . ILE A 1 198 ? -3.543 -28.484 -3.061 1 98.06 198 ILE A O 1
ATOM 1614 N N . ASP A 1 199 ? -1.78 -29.734 -3.443 1 98.06 199 ASP A N 1
ATOM 1615 C CA . ASP A 1 199 ? -2.318 -30.641 -4.453 1 98.06 199 ASP A CA 1
ATOM 1616 C C . ASP A 1 199 ? -2.793 -29.875 -5.684 1 98.06 199 ASP A C 1
ATOM 1618 O O . ASP A 1 199 ? -3.887 -30.125 -6.199 1 98.06 199 ASP A O 1
ATOM 1622 N N . ARG A 1 200 ? -2.061 -28.875 -6.07 1 98.69 200 ARG A N 1
ATOM 1623 C CA . ARG A 1 200 ? -2.23 -28.219 -7.363 1 98.69 200 ARG A CA 1
ATOM 1624 C C . ARG A 1 200 ? -1.114 -28.594 -8.328 1 98.69 200 ARG A C 1
ATOM 1626 O O . ARG A 1 200 ? -0.038 -29.031 -7.898 1 98.69 200 ARG A O 1
ATOM 1633 N N . ARG A 1 201 ? -1.432 -28.531 -9.602 1 98.62 201 ARG A N 1
ATOM 1634 C CA . ARG A 1 201 ? -0.384 -28.625 -10.609 1 98.62 201 ARG A CA 1
ATOM 1635 C C . ARG A 1 201 ? 0.32 -27.281 -10.797 1 98.62 201 ARG A C 1
ATOM 1637 O O . ARG A 1 201 ? -0.211 -26.234 -10.414 1 98.62 201 ARG A O 1
ATOM 1644 N N . PHE A 1 202 ? 1.532 -27.328 -11.297 1 98.62 202 PHE A N 1
ATOM 1645 C CA . PHE A 1 202 ? 2.268 -26.094 -11.5 1 98.62 202 PHE A CA 1
ATOM 1646 C C . PHE A 1 202 ? 2.979 -26.094 -12.844 1 98.62 202 PHE A C 1
ATOM 1648 O O . PHE A 1 202 ? 3.164 -27.156 -13.453 1 98.62 202 PHE A O 1
ATOM 1655 N N . LEU A 1 203 ? 3.199 -24.891 -13.352 1 98.62 203 LEU A N 1
ATOM 1656 C CA . LEU A 1 203 ? 3.977 -24.625 -14.555 1 98.62 203 LEU A CA 1
ATOM 1657 C C . LEU A 1 203 ? 4.73 -23.312 -14.43 1 98.62 203 LEU A C 1
ATOM 1659 O O . LEU A 1 203 ? 4.211 -22.344 -13.867 1 98.62 203 LEU A O 1
ATOM 1663 N N . GLY A 1 204 ? 5.949 -23.281 -14.875 1 97.5 204 GLY A N 1
ATOM 1664 C CA . GLY A 1 204 ? 6.652 -22 -14.82 1 97.5 204 GLY A CA 1
ATOM 1665 C C . GLY A 1 204 ? 8.016 -22.047 -15.484 1 97.5 204 GLY A C 1
ATOM 1666 O O . GLY A 1 204 ? 8.352 -23.031 -16.156 1 97.5 204 GLY A O 1
ATOM 1667 N N . CYS A 1 205 ? 8.727 -20.922 -15.375 1 97.12 205 CYS A N 1
ATOM 1668 C CA . CYS A 1 205 ? 10.055 -20.844 -15.969 1 97.12 205 CYS A CA 1
ATOM 1669 C C . CYS A 1 205 ? 10.961 -19.922 -15.141 1 97.12 205 CYS A C 1
ATOM 1671 O O . CYS A 1 205 ? 10.492 -19.219 -14.258 1 97.12 205 CYS A O 1
ATOM 1673 N N . GLU A 1 206 ? 12.133 -20.078 -15.297 1 97.06 206 GLU A N 1
ATOM 1674 C CA . GLU A 1 206 ? 13.227 -19.312 -14.703 1 97.06 206 GLU A CA 1
ATOM 1675 C C . GLU A 1 206 ? 14.406 -19.203 -15.656 1 97.06 206 GLU A C 1
ATOM 1677 O O . GLU A 1 206 ? 14.914 -20.219 -16.156 1 97.06 206 GLU A O 1
ATOM 1682 N N . ILE A 1 207 ? 14.797 -17.922 -15.844 1 95.62 207 ILE A N 1
ATOM 1683 C CA . ILE A 1 207 ? 15.805 -17.703 -16.875 1 95.62 207 ILE A CA 1
ATOM 1684 C C . ILE A 1 207 ? 17.203 -17.938 -16.297 1 95.62 207 ILE A C 1
ATOM 1686 O O . ILE A 1 207 ? 18.109 -18.375 -17.016 1 95.62 207 ILE A O 1
ATOM 1690 N N . ASP A 1 208 ? 17.422 -17.562 -15.039 1 94.5 208 ASP A N 1
ATOM 1691 C CA . ASP A 1 208 ? 18.719 -17.766 -14.391 1 94.5 208 ASP A CA 1
ATOM 1692 C C . ASP A 1 208 ? 18.969 -19.234 -14.094 1 94.5 208 ASP A C 1
ATOM 1694 O O . ASP A 1 208 ? 18.219 -19.859 -13.32 1 94.5 208 ASP A O 1
ATOM 1698 N N . THR A 1 209 ? 20.031 -19.781 -14.562 1 96 209 THR A N 1
ATOM 1699 C CA . THR A 1 209 ? 20.312 -21.219 -14.484 1 96 209 THR A CA 1
ATOM 1700 C C . THR A 1 209 ? 20.547 -21.641 -13.031 1 96 209 THR A C 1
ATOM 1702 O O . THR A 1 209 ? 20.141 -22.719 -12.625 1 96 209 THR A O 1
ATOM 1705 N N . GLU A 1 210 ? 21.219 -20.797 -12.344 1 94.88 210 GLU A N 1
ATOM 1706 C CA . GLU A 1 210 ? 21.516 -21.125 -10.945 1 94.88 210 GLU A CA 1
ATOM 1707 C C . GLU A 1 210 ? 20.234 -21.234 -10.133 1 94.88 210 GLU A C 1
ATOM 1709 O O . GLU A 1 210 ? 20.031 -22.219 -9.406 1 94.88 210 GLU A O 1
ATOM 1714 N N . TYR A 1 211 ? 19.375 -20.25 -10.281 1 94.62 211 TYR A N 1
ATOM 1715 C CA . TYR A 1 211 ? 18.109 -20.281 -9.57 1 94.62 211 TYR A CA 1
ATOM 1716 C C . TYR A 1 211 ? 17.234 -21.438 -10.062 1 94.62 211 TYR A C 1
ATOM 1718 O O . TYR A 1 211 ? 16.531 -22.062 -9.273 1 94.62 211 TYR A O 1
ATOM 1726 N N . PHE A 1 212 ? 17.312 -21.672 -11.359 1 96.5 212 PHE A N 1
ATOM 1727 C CA . PHE A 1 212 ? 16.578 -22.781 -11.945 1 96.5 212 PHE A CA 1
ATOM 1728 C C . PHE A 1 212 ? 16.984 -24.094 -11.281 1 96.5 212 PHE A C 1
ATOM 1730 O O . PHE A 1 212 ? 16.125 -24.906 -10.906 1 96.5 212 PHE A O 1
ATOM 1737 N N . GLU A 1 213 ? 18.25 -24.297 -11.109 1 96.81 213 GLU A N 1
ATOM 1738 C CA . GLU A 1 213 ? 18.766 -25.516 -10.508 1 96.81 213 GLU A CA 1
ATOM 1739 C C . GLU A 1 213 ? 18.359 -25.625 -9.039 1 96.81 213 GLU A C 1
ATOM 1741 O O . GLU A 1 213 ? 18 -26.688 -8.555 1 96.81 213 GLU A O 1
ATOM 1746 N N . ILE A 1 214 ? 18.438 -24.516 -8.398 1 95.88 214 ILE A N 1
ATOM 1747 C CA . ILE A 1 214 ? 18.016 -24.469 -7.004 1 95.88 214 ILE A CA 1
ATOM 1748 C C . ILE A 1 214 ? 16.547 -24.891 -6.887 1 95.88 214 ILE A C 1
ATOM 1750 O O . ILE A 1 214 ? 16.203 -25.703 -6.035 1 95.88 214 ILE A O 1
ATOM 1754 N N . ALA A 1 215 ? 15.75 -24.391 -7.711 1 97 215 ALA A N 1
ATOM 1755 C CA . ALA A 1 215 ? 14.32 -24.703 -7.703 1 97 215 ALA A CA 1
ATOM 1756 C C . ALA A 1 215 ? 14.086 -26.188 -7.945 1 97 215 ALA A C 1
ATOM 1758 O O . ALA A 1 215 ? 13.281 -26.812 -7.25 1 97 215 ALA A O 1
ATOM 1759 N N . GLN A 1 216 ? 14.781 -26.719 -8.906 1 96.62 216 GLN A N 1
ATOM 1760 C CA . GLN A 1 216 ? 14.641 -28.125 -9.234 1 96.62 216 GLN A CA 1
ATOM 1761 C C . GLN A 1 216 ? 14.992 -29 -8.031 1 96.62 216 GLN A C 1
ATOM 1763 O O . GLN A 1 216 ? 14.266 -29.953 -7.715 1 96.62 216 GLN A O 1
ATOM 1768 N N . ASN A 1 217 ? 16.062 -28.672 -7.414 1 95.94 217 ASN A N 1
ATOM 1769 C CA . ASN A 1 217 ? 16.5 -29.438 -6.258 1 95.94 217 ASN A CA 1
ATOM 1770 C C . ASN A 1 217 ? 15.523 -29.344 -5.098 1 95.94 217 ASN A C 1
ATOM 1772 O O . ASN A 1 217 ? 15.258 -30.328 -4.41 1 95.94 217 ASN A O 1
ATOM 1776 N N . ARG A 1 218 ? 14.984 -28.156 -4.852 1 95.25 218 ARG A N 1
ATOM 1777 C CA . ARG A 1 218 ? 14.016 -27.953 -3.787 1 95.25 218 ARG A CA 1
ATOM 1778 C C . ARG A 1 218 ? 12.742 -28.75 -4.035 1 95.25 218 ARG A C 1
ATOM 1780 O O . ARG A 1 218 ? 12.172 -29.328 -3.105 1 95.25 218 ARG A O 1
ATOM 1787 N N . ILE A 1 219 ? 12.367 -28.766 -5.246 1 96.06 219 ILE A N 1
ATOM 1788 C CA . ILE A 1 219 ? 11.148 -29.484 -5.617 1 96.06 219 ILE A CA 1
ATOM 1789 C C . ILE A 1 219 ? 11.352 -30.984 -5.406 1 96.06 219 ILE A C 1
ATOM 1791 O O . ILE A 1 219 ? 10.477 -31.672 -4.855 1 96.06 219 ILE A O 1
ATOM 1795 N N . LEU A 1 220 ? 12.508 -31.469 -5.852 1 94 220 LEU A N 1
ATOM 1796 C CA . LEU A 1 220 ? 12.82 -32.875 -5.699 1 94 220 LEU A CA 1
ATOM 1797 C C . LEU A 1 220 ? 12.844 -33.281 -4.223 1 94 220 LEU A C 1
ATOM 1799 O O . LEU A 1 220 ? 12.297 -34.312 -3.844 1 94 220 LEU A O 1
ATOM 1803 N N . ALA A 1 221 ? 13.43 -32.469 -3.451 1 93.5 221 ALA A N 1
ATOM 1804 C CA . ALA A 1 221 ? 13.508 -32.719 -2.016 1 93.5 221 ALA A CA 1
ATOM 1805 C C . ALA A 1 221 ? 12.125 -32.719 -1.377 1 93.5 221 ALA A C 1
ATOM 1807 O O . ALA A 1 221 ? 11.836 -33.5 -0.484 1 93.5 221 ALA A O 1
ATOM 1808 N N . ASN A 1 222 ? 11.32 -31.812 -1.769 1 93.25 222 ASN A N 1
ATOM 1809 C CA . ASN A 1 222 ? 9.961 -31.688 -1.254 1 93.25 222 ASN A CA 1
ATOM 1810 C C . ASN A 1 222 ? 9.117 -32.906 -1.578 1 93.25 222 ASN A C 1
ATOM 1812 O O . ASN A 1 222 ? 8.359 -33.406 -0.731 1 93.25 222 ASN A O 1
ATOM 1816 N N . LYS A 1 223 ? 9.25 -33.406 -2.746 1 88.38 223 LYS A N 1
ATOM 1817 C CA . LYS A 1 223 ? 8.5 -34.594 -3.18 1 88.38 223 LYS A CA 1
ATOM 1818 C C . LYS A 1 223 ? 8.922 -35.812 -2.404 1 88.38 223 LYS A C 1
ATOM 1820 O O . LYS A 1 223 ? 8.086 -36.656 -2.066 1 88.38 223 LYS A O 1
ATOM 1825 N N . SER A 1 224 ? 10.172 -35.906 -2.188 1 86.12 224 SER A N 1
ATOM 1826 C CA . SER A 1 224 ? 10.688 -37.062 -1.438 1 86.12 224 SER A CA 1
ATOM 1827 C C . SER A 1 224 ? 10.156 -37.062 -0.008 1 86.12 224 SER A C 1
ATOM 1829 O O . SER A 1 224 ? 9.867 -38.125 0.549 1 86.12 224 SER A O 1
ATOM 1831 N N . GLN A 1 225 ? 10.031 -35.938 0.465 1 77.62 225 GLN A N 1
ATOM 1832 C CA . GLN A 1 225 ? 9.531 -35.812 1.83 1 77.62 225 GLN A CA 1
ATOM 1833 C C . GLN A 1 225 ? 8.047 -36.156 1.909 1 77.62 225 GLN A C 1
ATOM 1835 O O . GLN A 1 225 ? 7.598 -36.781 2.873 1 77.62 225 GLN A O 1
ATOM 1840 N N . MET A 1 226 ? 7.324 -35.812 0.945 1 74.62 226 MET A N 1
ATOM 1841 C CA . MET A 1 226 ? 5.891 -36.094 0.916 1 74.62 226 MET A CA 1
ATOM 1842 C C . MET A 1 226 ? 5.609 -37.562 0.746 1 74.62 226 MET A C 1
ATOM 1844 O O . MET A 1 226 ? 4.664 -38.094 1.336 1 74.62 226 MET A O 1
ATOM 1848 N N . CYS A 1 227 ? 6.363 -38.25 -0.068 1 69.88 227 CYS A N 1
ATOM 1849 C CA . CYS A 1 227 ? 6.211 -39.688 -0.263 1 69.88 227 CYS A CA 1
ATOM 1850 C C . CYS A 1 227 ? 6.484 -40.438 1.03 1 69.88 227 CYS A C 1
ATOM 1852 O O . CYS A 1 227 ? 5.809 -41.438 1.333 1 69.88 227 CYS A O 1
ATOM 1854 N N . LEU A 1 228 ? 7.418 -39.969 1.772 1 61.91 228 LEU A N 1
ATOM 1855 C CA . LEU A 1 228 ? 7.754 -40.625 3.029 1 61.91 228 LEU A CA 1
ATOM 1856 C C . LEU A 1 228 ? 6.617 -40.469 4.035 1 61.91 228 LEU A C 1
ATOM 1858 O O . LEU A 1 228 ? 6.344 -41.406 4.805 1 61.91 228 LEU A O 1
ATOM 1862 N N . PHE A 1 229 ? 5.898 -39.438 3.891 1 61.44 229 PHE A N 1
ATOM 1863 C CA . PHE A 1 229 ? 4.793 -39.188 4.816 1 61.44 229 PHE A CA 1
ATOM 1864 C C . PHE A 1 229 ? 3.566 -40 4.406 1 61.44 229 PHE A C 1
ATOM 1866 O O . PHE A 1 229 ? 2.781 -40.438 5.258 1 61.44 229 PHE A O 1
ATOM 1873 N N . ASP A 1 230 ? 3.352 -40.219 3.131 1 56.25 230 ASP A N 1
ATOM 1874 C CA . ASP A 1 230 ? 2.229 -41.031 2.656 1 56.25 230 ASP A CA 1
ATOM 1875 C C . ASP A 1 230 ? 2.441 -42.5 2.973 1 56.25 230 ASP A C 1
ATOM 1877 O O . ASP A 1 230 ? 1.477 -43.25 3.115 1 56.25 230 ASP A O 1
ATOM 1881 N N . GLU A 1 231 ? 3.676 -42.969 3.004 1 54.06 231 GLU A N 1
ATOM 1882 C CA . GLU A 1 231 ? 3.971 -44.375 3.299 1 54.06 231 GLU A CA 1
ATOM 1883 C C . GLU A 1 231 ? 3.9 -44.656 4.797 1 54.06 231 GLU A C 1
ATOM 1885 O O . GLU A 1 231 ? 3.764 -45.781 5.219 1 54.06 231 GLU A O 1
ATOM 1890 N N . ILE A 1 232 ? 3.881 -43.656 5.57 1 44.19 232 ILE A N 1
ATOM 1891 C CA . ILE A 1 232 ? 3.693 -43.938 6.984 1 44.19 232 ILE A CA 1
ATOM 1892 C C . ILE A 1 232 ? 2.217 -43.812 7.348 1 44.19 232 ILE A C 1
ATOM 1894 O O . ILE A 1 232 ? 1.573 -42.812 7 1 44.19 232 ILE A O 1
ATOM 1898 N N . MET B 1 1 ? -2.805 36.625 7.363 1 76.38 1 MET B N 1
ATOM 1899 C CA . MET B 1 1 ? -3.66 35.531 7.812 1 76.38 1 MET B CA 1
ATOM 1900 C C . MET B 1 1 ? -3.318 35.125 9.242 1 76.38 1 MET B C 1
ATOM 1902 O O . MET B 1 1 ? -2.152 35.156 9.641 1 76.38 1 MET B O 1
ATOM 1906 N N . GLU B 1 2 ? -4.398 34.969 9.984 1 90.19 2 GLU B N 1
ATOM 1907 C CA . GLU B 1 2 ? -4.215 34.656 11.391 1 90.19 2 GLU B CA 1
ATOM 1908 C C . GLU B 1 2 ? -3.998 33.156 11.602 1 90.19 2 GLU B C 1
ATOM 1910 O O . GLU B 1 2 ? -4.723 32.344 11.039 1 90.19 2 GLU B O 1
ATOM 1915 N N . VAL B 1 3 ? -2.977 32.844 12.32 1 94.81 3 VAL B N 1
ATOM 1916 C CA . VAL B 1 3 ? -2.674 31.438 12.633 1 94.81 3 VAL B CA 1
ATOM 1917 C C . VAL B 1 3 ? -3.604 30.938 13.734 1 94.81 3 VAL B C 1
ATOM 1919 O O . VAL B 1 3 ? -4.355 31.719 14.32 1 94.81 3 VAL B O 1
ATOM 1922 N N . ASN B 1 4 ? -3.662 29.594 13.898 1 97.12 4 ASN B N 1
ATOM 1923 C CA . ASN B 1 4 ? -4.523 28.922 14.875 1 97.12 4 ASN B CA 1
ATOM 1924 C C . ASN B 1 4 ? -6 29.188 14.586 1 97.12 4 ASN B C 1
ATOM 1926 O O . ASN B 1 4 ? -6.781 29.438 15.508 1 97.12 4 ASN B O 1
ATOM 1930 N N . LYS B 1 5 ? -6.27 29.203 13.297 1 96.06 5 LYS B N 1
ATOM 1931 C CA . LYS B 1 5 ? -7.625 29.406 12.812 1 96.06 5 LYS B CA 1
ATOM 1932 C C . LYS B 1 5 ? -7.918 28.547 11.594 1 96.06 5 LYS B C 1
ATOM 1934 O O . LYS B 1 5 ? -7.012 28.234 10.812 1 96.06 5 LYS B O 1
ATOM 1939 N N . ILE B 1 6 ? -9.195 28.172 11.492 1 97.69 6 ILE B N 1
ATOM 1940 C CA . ILE B 1 6 ? -9.711 27.531 10.289 1 97.69 6 ILE B CA 1
ATOM 1941 C C . ILE B 1 6 ? -10.609 28.5 9.523 1 97.69 6 ILE B C 1
ATOM 1943 O O . ILE B 1 6 ? -11.414 29.219 10.125 1 97.69 6 ILE B O 1
ATOM 1947 N N . TYR B 1 7 ? -10.445 28.531 8.227 1 97.94 7 TYR B N 1
ATOM 1948 C CA . TYR B 1 7 ? -11.234 29.438 7.395 1 97.94 7 TYR B CA 1
ATOM 1949 C C . TYR B 1 7 ? -12.234 28.656 6.551 1 97.94 7 TYR B C 1
ATOM 1951 O O . TYR B 1 7 ? -11.922 27.594 6.027 1 97.94 7 TYR B O 1
ATOM 1959 N N . ASN B 1 8 ? -13.461 29.141 6.434 1 97.94 8 ASN B N 1
ATOM 1960 C CA . ASN B 1 8 ? -14.477 28.562 5.559 1 97.94 8 ASN B CA 1
ATOM 1961 C C . ASN B 1 8 ? -14.367 29.109 4.137 1 97.94 8 ASN B C 1
ATOM 1963 O O . ASN B 1 8 ? -15.078 30.031 3.766 1 97.94 8 ASN B O 1
ATOM 1967 N N . ILE B 1 9 ? -13.578 28.531 3.375 1 96.69 9 ILE B N 1
ATOM 1968 C CA . ILE B 1 9 ? -13.219 29.047 2.061 1 96.69 9 ILE B CA 1
ATOM 1969 C C . ILE B 1 9 ? -12.648 27.922 1.197 1 96.69 9 ILE B C 1
ATOM 1971 O O . ILE B 1 9 ? -12.258 26.875 1.714 1 96.69 9 ILE B O 1
ATOM 1975 N N . ASP B 1 10 ? -12.656 28.172 -0.061 1 96.19 10 ASP B N 1
ATOM 1976 C CA . ASP B 1 10 ? -12.016 27.25 -0.998 1 96.19 10 ASP B CA 1
ATOM 1977 C C . ASP B 1 10 ? -10.508 27.188 -0.758 1 96.19 10 ASP B C 1
ATOM 1979 O O . ASP B 1 10 ? -9.859 28.219 -0.561 1 96.19 10 ASP B O 1
ATOM 1983 N N . VAL B 1 11 ? -9.977 25.969 -0.81 1 97.38 11 VAL B N 1
ATOM 1984 C CA . VAL B 1 11 ? -8.602 25.75 -0.38 1 97.38 11 VAL B CA 1
ATOM 1985 C C . VAL B 1 11 ? -7.645 26.469 -1.338 1 97.38 11 VAL B C 1
ATOM 1987 O O . VAL B 1 11 ? -6.629 27.016 -0.912 1 97.38 11 VAL B O 1
ATOM 1990 N N . ILE B 1 12 ? -7.918 26.422 -2.633 1 96.88 12 ILE B N 1
ATOM 1991 C CA . ILE B 1 12 ? -7.012 27.031 -3.596 1 96.88 12 ILE B CA 1
ATOM 1992 C C . ILE B 1 12 ? -7.027 28.547 -3.424 1 96.88 12 ILE B C 1
ATOM 1994 O O . ILE B 1 12 ? -5.977 29.188 -3.455 1 96.88 12 ILE B O 1
ATOM 1998 N N . GLU B 1 13 ? -8.211 29.062 -3.275 1 97.12 13 GLU B N 1
ATOM 1999 C CA . GLU B 1 13 ? -8.344 30.484 -2.984 1 97.12 13 GLU B CA 1
ATOM 2000 C C . GLU B 1 13 ? -7.586 30.859 -1.713 1 97.12 13 GLU B C 1
ATOM 2002 O O . GLU B 1 13 ? -6.863 31.859 -1.688 1 97.12 13 GLU B O 1
ATOM 2007 N N . PHE B 1 14 ? -7.738 30.094 -0.728 1 97.62 14 PHE B N 1
ATOM 2008 C CA . PHE B 1 14 ? -7.086 30.375 0.547 1 97.62 14 PHE B CA 1
ATOM 2009 C C . PHE B 1 14 ? -5.57 30.344 0.398 1 97.62 14 PHE B C 1
ATOM 2011 O O . PHE B 1 14 ? -4.879 31.25 0.861 1 97.62 14 PHE B O 1
ATOM 2018 N N . MET B 1 15 ? -5.051 29.328 -0.225 1 98 15 MET B N 1
ATOM 2019 C CA . MET B 1 15 ? -3.605 29.125 -0.335 1 98 15 MET B CA 1
ATOM 2020 C C . MET B 1 15 ? -2.969 30.234 -1.168 1 98 15 MET B C 1
ATOM 2022 O O . MET B 1 15 ? -1.787 30.531 -0.999 1 98 15 MET B O 1
ATOM 2026 N N . SER B 1 16 ? -3.744 30.828 -2.084 1 96.5 16 SER B N 1
ATOM 2027 C CA . SER B 1 16 ? -3.242 31.938 -2.881 1 96.5 16 SER B CA 1
ATOM 2028 C C . S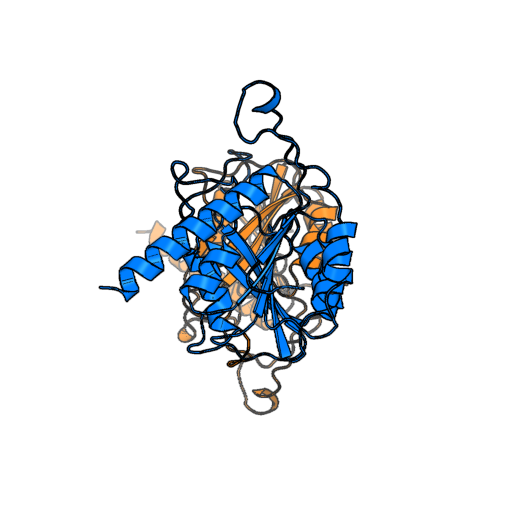ER B 1 16 ? -2.869 33.125 -1.999 1 96.5 16 SER B C 1
ATOM 2030 O O . SER B 1 16 ? -2.098 34 -2.412 1 96.5 16 SER B O 1
ATOM 2032 N N . THR B 1 17 ? -3.412 33.156 -0.819 1 96.81 17 THR B N 1
ATOM 2033 C CA . THR B 1 17 ? -3.143 34.281 0.093 1 96.81 17 THR B CA 1
ATOM 2034 C C . THR B 1 17 ? -1.937 33.969 0.975 1 96.81 17 THR B C 1
ATOM 2036 O O . THR B 1 17 ? -1.427 34.844 1.669 1 96.81 17 THR B O 1
ATOM 2039 N N . LEU B 1 18 ? -1.489 32.75 1.001 1 98 18 LEU B N 1
ATOM 2040 C CA . LEU B 1 18 ? -0.368 32.344 1.843 1 98 18 LEU B CA 1
ATOM 2041 C C . LEU B 1 18 ? 0.961 32.656 1.165 1 98 18 LEU B C 1
ATOM 2043 O O . LEU B 1 18 ? 1.116 32.438 -0.038 1 98 18 LEU B O 1
ATOM 2047 N N . PRO B 1 19 ? 1.911 33.188 1.909 1 97.94 19 PRO B N 1
ATOM 2048 C CA . PRO B 1 19 ? 3.234 33.438 1.324 1 97.94 19 PRO B CA 1
ATOM 2049 C C . PRO B 1 19 ? 3.973 32.125 1.02 1 97.94 19 PRO B C 1
ATOM 2051 O O . PRO B 1 19 ? 3.684 31.094 1.628 1 97.94 19 PRO B O 1
ATOM 2054 N N . ASP B 1 20 ? 4.941 32.25 0.072 1 98.38 20 ASP B N 1
ATOM 2055 C CA . ASP B 1 20 ? 5.828 31.109 -0.179 1 98.38 20 ASP B CA 1
ATOM 2056 C C . ASP B 1 20 ? 6.594 30.719 1.082 1 98.38 20 ASP B C 1
ATOM 2058 O O . ASP B 1 20 ? 6.926 31.578 1.901 1 98.38 20 ASP B O 1
ATOM 2062 N N . GLU B 1 21 ? 6.812 29.422 1.24 1 98.56 21 GLU B N 1
ATOM 2063 C CA . GLU B 1 21 ? 7.703 28.891 2.268 1 98.56 21 GLU B CA 1
ATOM 2064 C C . GLU B 1 21 ? 7.332 29.422 3.648 1 98.56 21 GLU B C 1
ATOM 2066 O O . GLU B 1 21 ? 8.195 29.906 4.383 1 98.56 21 GLU B O 1
ATOM 2071 N N . SER B 1 22 ? 6.078 29.297 4.016 1 98.5 22 SER B N 1
ATOM 2072 C CA . SER B 1 22 ? 5.566 29.844 5.273 1 98.5 22 SER B CA 1
ATOM 2073 C C . SER B 1 22 ? 5.055 28.734 6.184 1 98.5 22 SER B C 1
ATOM 2075 O O . SER B 1 22 ? 4.727 28.969 7.348 1 98.5 22 SER B O 1
ATOM 2077 N N . ILE B 1 23 ? 4.977 27.516 5.691 1 98.75 23 ILE B N 1
ATOM 2078 C CA . ILE B 1 23 ? 4.402 26.391 6.402 1 98.75 23 ILE B CA 1
ATOM 2079 C C . ILE B 1 23 ? 5.504 25.406 6.789 1 98.75 23 ILE B C 1
ATOM 2081 O O . ILE B 1 23 ? 6.414 25.141 5.996 1 98.75 23 ILE B O 1
ATOM 2085 N N . ASP B 1 24 ? 5.344 24.781 7.98 1 98.88 24 ASP B N 1
ATOM 2086 C CA . ASP B 1 24 ? 6.379 23.875 8.469 1 98.88 24 ASP B CA 1
ATOM 2087 C C . ASP B 1 24 ? 6.027 22.422 8.156 1 98.88 24 ASP B C 1
ATOM 2089 O O . ASP B 1 24 ? 6.91 21.562 8.062 1 98.88 24 ASP B O 1
ATOM 2093 N N . LEU B 1 25 ? 4.812 22.109 8.062 1 98.94 25 LEU B N 1
ATOM 2094 C CA . LEU B 1 25 ? 4.34 20.75 7.816 1 98.94 25 LEU B CA 1
ATOM 2095 C C . LEU B 1 25 ? 2.926 20.75 7.238 1 98.94 25 LEU B C 1
ATOM 2097 O O . LEU B 1 25 ? 2.086 21.562 7.66 1 98.94 25 LEU B O 1
ATOM 2101 N N . VAL B 1 26 ? 2.668 19.875 6.297 1 98.94 26 VAL B N 1
ATOM 2102 C CA . VAL B 1 26 ? 1.312 19.641 5.809 1 98.94 26 VAL B CA 1
ATOM 2103 C C . VAL B 1 26 ? 0.866 18.234 6.168 1 98.94 26 VAL B C 1
ATOM 2105 O O . VAL B 1 26 ? 1.589 17.266 5.918 1 98.94 26 VAL B O 1
ATOM 2108 N N . VAL B 1 27 ? -0.182 18.047 6.84 1 98.94 27 VAL B N 1
ATOM 2109 C CA . VAL B 1 27 ? -0.904 16.797 7.059 1 98.94 27 VAL B CA 1
ATOM 2110 C C . VAL B 1 27 ? -2.338 16.938 6.551 1 98.94 27 VAL B C 1
ATOM 2112 O O . VAL B 1 27 ? -3.107 17.766 7.059 1 98.94 27 VAL B O 1
ATOM 2115 N N . THR B 1 28 ? -2.652 16.125 5.543 1 98.69 28 THR B N 1
ATOM 2116 C CA . THR B 1 28 ? -3.902 16.422 4.859 1 98.69 28 THR B CA 1
ATOM 2117 C C . THR B 1 28 ? -4.562 15.148 4.344 1 98.69 28 THR B C 1
ATOM 2119 O O . THR B 1 28 ? -3.881 14.164 4.07 1 98.69 28 THR B O 1
ATOM 2122 N N . ASP B 1 29 ? -5.859 15.148 4.242 1 97.5 29 ASP B N 1
ATOM 2123 C CA . ASP B 1 29 ? -6.703 14.078 3.732 1 97.5 29 ASP B CA 1
ATOM 2124 C C . ASP B 1 29 ? -7.664 14.586 2.66 1 97.5 29 ASP B C 1
ATOM 2126 O O . ASP B 1 29 ? -8.859 14.734 2.91 1 97.5 29 ASP B O 1
ATOM 2130 N N . PRO B 1 30 ? -7.215 14.758 1.459 1 96.19 30 PRO B N 1
ATOM 2131 C CA . PRO B 1 30 ? -8.07 15.273 0.387 1 96.19 30 PRO B CA 1
ATOM 2132 C C . PRO B 1 30 ? -9.125 14.266 -0.067 1 96.19 30 PRO B C 1
ATOM 2134 O O . PRO B 1 30 ? -9.062 13.094 0.311 1 96.19 30 PRO B O 1
ATOM 2137 N N . PRO B 1 31 ? -10.125 14.789 -0.777 1 89.56 31 PRO B N 1
ATOM 2138 C CA . PRO B 1 31 ? -11.07 13.836 -1.36 1 89.56 31 PRO B CA 1
ATOM 2139 C C . PRO B 1 31 ? -10.391 12.789 -2.238 1 89.56 31 PRO B C 1
ATOM 2141 O O . PRO B 1 31 ? -9.445 13.102 -2.959 1 89.56 31 PRO B O 1
ATOM 2144 N N . TYR B 1 32 ? -10.805 11.5 -2.178 1 78.19 32 TYR B N 1
ATOM 2145 C CA . TYR B 1 32 ? -10.125 10.367 -2.812 1 78.19 32 TYR B CA 1
ATOM 2146 C C . TYR B 1 32 ? -10.57 10.219 -4.266 1 78.19 32 TYR B C 1
ATOM 2148 O O . TYR B 1 32 ? -10.039 9.383 -4.996 1 78.19 32 TYR B O 1
ATOM 2156 N N . LEU B 1 33 ? -11.336 11.078 -4.867 1 76.38 33 LEU B N 1
ATOM 2157 C CA . LEU B 1 33 ? -11.742 11.023 -6.266 1 76.38 33 LEU B CA 1
ATOM 2158 C C . LEU B 1 33 ? -12.539 9.758 -6.547 1 76.38 33 LEU B C 1
ATOM 2160 O O . LEU B 1 33 ? -12.375 9.133 -7.598 1 76.38 33 LEU B O 1
ATOM 2164 N N . ILE B 1 34 ? -13.031 9.102 -5.574 1 67.62 34 ILE B N 1
ATOM 2165 C CA . ILE B 1 34 ? -13.844 7.902 -5.742 1 67.62 34 ILE B CA 1
ATOM 2166 C C . ILE B 1 34 ? -15.32 8.266 -5.684 1 67.62 34 ILE B C 1
ATOM 2168 O O . ILE B 1 34 ? -15.734 9.07 -4.844 1 67.62 34 ILE B O 1
ATOM 2172 N N . SER B 1 35 ? -16.031 8.07 -6.82 1 57.69 35 SER B N 1
ATOM 2173 C CA . SER B 1 35 ? -17.469 8.289 -6.816 1 57.69 35 SER B CA 1
ATOM 2174 C C . SER B 1 35 ? -18.188 7.285 -5.918 1 57.69 35 SER B C 1
ATOM 2176 O O . SER B 1 35 ? -17.969 6.074 -6.043 1 57.69 35 SER B O 1
ATOM 2178 N N . TYR B 1 36 ? -18.344 7.57 -4.77 1 48.44 36 TYR B N 1
ATOM 2179 C CA . TYR B 1 36 ? -19.078 6.664 -3.891 1 48.44 36 TYR B CA 1
ATOM 2180 C C . TYR B 1 36 ? -20.516 6.508 -4.348 1 48.44 36 TYR B C 1
ATOM 2182 O O . TYR B 1 36 ? -21.297 7.469 -4.316 1 48.44 36 TYR B O 1
ATOM 2190 N N . LYS B 1 37 ? -20.781 5.973 -5.516 1 42.81 37 LYS B N 1
ATOM 2191 C CA . LYS B 1 37 ? -22.188 5.707 -5.805 1 42.81 37 LYS B CA 1
ATOM 2192 C C . LYS B 1 37 ? -22.75 4.668 -4.844 1 42.81 37 LYS B C 1
ATOM 2194 O O . LYS B 1 37 ? -22.344 3.504 -4.871 1 42.81 37 LYS B O 1
ATOM 2199 N N . SER B 1 38 ? -23 4.949 -3.76 1 39.56 38 SER B N 1
ATOM 2200 C CA . SER B 1 38 ? -23.797 3.967 -3.025 1 39.56 38 SER B CA 1
ATOM 2201 C C . SER B 1 38 ? -25.094 3.648 -3.75 1 39.56 38 SER B C 1
ATOM 2203 O O . SER B 1 38 ? -25.891 4.547 -4.016 1 39.56 38 SER B O 1
ATOM 2205 N N . ASN B 1 39 ? -25.078 2.777 -4.648 1 38.28 39 ASN B N 1
ATOM 2206 C CA . ASN B 1 39 ? -26.391 2.389 -5.129 1 38.28 39 ASN B CA 1
ATOM 2207 C C . ASN B 1 39 ? -27.406 2.314 -3.99 1 38.28 39 ASN B C 1
ATOM 2209 O O . ASN B 1 39 ? -28.625 2.342 -4.227 1 38.28 39 ASN B O 1
ATOM 2213 N N . ARG B 1 40 ? -27.141 1.515 -2.924 1 36.06 40 ARG B N 1
ATOM 2214 C CA . ARG B 1 40 ? -28.203 1.237 -1.962 1 36.06 40 ARG B CA 1
ATOM 2215 C C . ARG B 1 40 ? -28.734 2.527 -1.345 1 36.06 40 ARG B C 1
ATOM 2217 O O . ARG B 1 40 ? -29.734 2.508 -0.607 1 36.06 40 ARG B O 1
ATOM 2224 N N . ARG B 1 41 ? -27.859 3.475 -1.099 1 35.41 41 ARG B N 1
ATOM 2225 C CA . ARG B 1 41 ? -28.344 4.504 -0.185 1 35.41 41 ARG B CA 1
ATOM 2226 C C . ARG B 1 41 ? -29.297 5.457 -0.895 1 35.41 41 ARG B C 1
ATOM 2228 O O . ARG B 1 41 ? -29.234 6.672 -0.696 1 35.41 41 ARG B O 1
ATOM 2235 N N . LYS B 1 42 ? -29.609 5.141 -2.109 1 39.66 42 LYS B N 1
ATOM 2236 C CA . LYS B 1 42 ? -30.578 6.082 -2.662 1 39.66 42 LYS B CA 1
ATOM 2237 C C . LYS B 1 42 ? -31.688 6.383 -1.658 1 39.66 42 LYS B C 1
ATOM 2239 O O . LYS B 1 42 ? -32.344 7.418 -1.75 1 39.66 42 LYS B O 1
ATOM 2244 N N . GLU B 1 43 ? -32.25 5.395 -1.117 1 36.91 43 GLU B N 1
ATOM 2245 C CA . GLU B 1 43 ? -33.5 5.73 -0.447 1 36.91 43 GLU B CA 1
ATOM 2246 C C . GLU B 1 43 ? -33.25 6.387 0.907 1 36.91 43 GLU B C 1
ATOM 2248 O O . GLU B 1 43 ? -34.062 7.18 1.383 1 36.91 43 GLU B O 1
ATOM 2253 N N . GLY B 1 44 ? -32.594 5.617 1.998 1 34.34 44 GLY B N 1
ATOM 2254 C CA . GLY B 1 44 ? -32.812 5.969 3.391 1 34.34 44 GLY B CA 1
ATOM 2255 C C . GLY B 1 44 ? -31.891 7.07 3.887 1 34.34 44 GLY B C 1
ATOM 2256 O O . GLY B 1 44 ? -30.844 7.316 3.301 1 34.34 44 GLY B O 1
ATOM 2257 N N . GLY B 1 45 ? -32.375 8.125 4.562 1 36.22 45 GLY B N 1
ATOM 2258 C CA . GLY B 1 45 ? -32 9.273 5.375 1 36.22 45 GLY B CA 1
ATOM 2259 C C . GLY B 1 45 ? -30.625 9.156 5.98 1 36.22 45 GLY B C 1
ATOM 2260 O O . GLY B 1 45 ? -30.391 9.594 7.109 1 36.22 45 GLY B O 1
ATOM 2261 N N . HIS B 1 46 ? -29.844 8.359 5.402 1 40 46 HIS B N 1
ATOM 2262 C CA . HIS B 1 46 ? -28.625 8.289 6.188 1 40 46 HIS B CA 1
ATOM 2263 C C . HIS B 1 46 ? -27.859 9.609 6.129 1 40 46 HIS B C 1
ATOM 2265 O O . HIS B 1 46 ? -27.906 10.312 5.121 1 40 46 HIS B O 1
ATOM 2271 N N . LYS B 1 47 ? -27.469 10.047 7.312 1 41.72 47 LYS B N 1
ATOM 2272 C CA . LYS B 1 47 ? -26.891 11.344 7.66 1 41.72 47 LYS B CA 1
ATOM 2273 C C . LYS B 1 47 ? -25.828 11.758 6.652 1 41.72 47 LYS B C 1
ATOM 2275 O O . LYS B 1 47 ? -25.578 12.945 6.457 1 41.72 47 LYS B O 1
ATOM 2280 N N . PHE B 1 48 ? -25.172 10.859 6.098 1 43.53 48 PHE B N 1
ATOM 2281 C CA . PHE B 1 48 ? -23.984 11.273 5.344 1 43.53 48 PHE B CA 1
ATOM 2282 C C . PHE B 1 48 ? -24.219 11.094 3.846 1 43.53 48 PHE B C 1
ATOM 2284 O O . PHE B 1 48 ? -23.281 10.773 3.105 1 43.53 48 PHE B O 1
ATOM 2291 N N . SER B 1 49 ? -25.406 10.859 3.27 1 41.5 49 SER B N 1
ATOM 2292 C CA . SER B 1 49 ? -25.688 10.625 1.856 1 41.5 49 SER B CA 1
ATOM 2293 C C . SER B 1 49 ? -25.344 11.844 1.013 1 41.5 49 SER B C 1
ATOM 2295 O O . SER B 1 49 ? -25.734 11.93 -0.151 1 41.5 49 SER B O 1
ATOM 2297 N N . THR B 1 50 ? -24.844 12.844 1.517 1 38 50 THR B N 1
ATOM 2298 C CA . THR B 1 50 ? -24.703 13.984 0.614 1 38 50 THR B CA 1
ATOM 2299 C C . THR B 1 50 ? -23.516 13.773 -0.327 1 38 50 THR B C 1
ATOM 2301 O O . THR B 1 50 ? -22.438 13.367 0.107 1 38 50 THR B O 1
ATOM 2304 N N . VAL B 1 51 ? -23.781 13.648 -1.612 1 43.44 51 VAL B N 1
ATOM 2305 C CA . VAL B 1 51 ? -22.797 13.75 -2.678 1 43.44 51 VAL B CA 1
ATOM 2306 C C . VAL B 1 51 ? -21.844 14.914 -2.389 1 43.44 51 VAL B C 1
ATOM 2308 O O . VAL B 1 51 ? -22.281 16.047 -2.225 1 43.44 51 VAL B O 1
ATOM 2311 N N . ILE B 1 52 ? -20.719 14.766 -1.784 1 44.22 52 ILE B N 1
ATOM 2312 C CA . ILE B 1 52 ? -19.75 15.859 -1.641 1 44.22 52 ILE B CA 1
ATOM 2313 C C . ILE B 1 52 ? -19.484 16.484 -3.004 1 44.22 52 ILE B C 1
ATOM 2315 O O . ILE B 1 52 ? -19.141 15.797 -3.961 1 44.22 52 ILE B O 1
ATOM 2319 N N . GLU B 1 53 ? -19.812 17.625 -3.32 1 41.31 53 GLU B N 1
ATOM 2320 C CA . GLU B 1 53 ? -19.484 18.453 -4.473 1 41.31 53 GLU B CA 1
ATOM 2321 C C . GLU B 1 53 ? -17.984 18.453 -4.762 1 41.31 53 GLU B C 1
ATOM 2323 O O . GLU B 1 53 ? -17.188 18.656 -3.857 1 41.31 53 GLU B O 1
ATOM 2328 N N . ASN B 1 54 ? -17.406 17.938 -6.008 1 47.62 54 ASN B N 1
ATOM 2329 C CA . ASN B 1 54 ? -16.062 17.953 -6.574 1 47.62 54 ASN B CA 1
ATOM 2330 C C . ASN B 1 54 ? -15.273 16.719 -6.156 1 47.62 54 ASN B C 1
ATOM 2332 O O . ASN B 1 54 ? -14.039 16.734 -6.191 1 47.62 54 ASN B O 1
ATOM 2336 N N . ASP B 1 55 ? -15.852 15.766 -5.555 1 54.72 55 ASP B N 1
ATOM 2337 C CA . ASP B 1 55 ? -15.195 14.539 -5.102 1 54.72 55 ASP B CA 1
ATOM 2338 C C . ASP B 1 55 ? -14.508 13.82 -6.262 1 54.72 55 ASP B C 1
ATOM 2340 O O . ASP B 1 55 ? -13.602 13.023 -6.055 1 54.72 55 ASP B O 1
ATOM 2344 N N . ASN B 1 56 ? -14.789 14.281 -7.379 1 62.75 56 ASN B N 1
ATOM 2345 C CA . ASN B 1 56 ? -14.164 13.641 -8.531 1 62.75 56 ASN B CA 1
ATOM 2346 C C . ASN B 1 56 ? -13.5 14.664 -9.445 1 62.75 56 ASN B C 1
ATOM 2348 O O . ASN B 1 56 ? -13.805 14.734 -10.641 1 62.75 56 ASN B O 1
ATOM 2352 N N . ASN B 1 57 ? -12.656 15.531 -8.797 1 83.44 57 ASN B N 1
ATOM 2353 C CA . ASN B 1 57 ? -11.945 16.547 -9.57 1 83.44 57 ASN B CA 1
ATOM 2354 C C . ASN B 1 57 ? -10.438 16.375 -9.453 1 83.44 57 ASN B C 1
ATOM 2356 O O . ASN B 1 57 ? -9.797 17 -8.602 1 83.44 57 ASN B O 1
ATOM 2360 N N . PRO B 1 58 ? -9.836 15.648 -10.289 1 90.81 58 PRO B N 1
ATOM 2361 C CA . PRO B 1 58 ? -8.391 15.43 -10.25 1 90.81 58 PRO B CA 1
ATOM 2362 C C . PRO B 1 58 ? -7.59 16.719 -10.367 1 90.81 58 PRO B C 1
ATOM 2364 O O . PRO B 1 58 ? -6.492 16.828 -9.812 1 90.81 58 PRO B O 1
ATOM 2367 N N . GLU B 1 59 ? -8.156 17.672 -11.031 1 93.31 59 GLU B N 1
ATOM 2368 C CA . GLU B 1 59 ? -7.449 18.938 -11.227 1 93.31 59 GLU B CA 1
ATOM 2369 C C . GLU B 1 59 ? -7.277 19.688 -9.906 1 93.31 59 GLU B C 1
ATOM 2371 O O . GLU B 1 59 ? -6.242 20.312 -9.68 1 93.31 59 GLU B O 1
ATOM 2376 N N . LEU B 1 60 ? -8.258 19.625 -9.094 1 94.75 60 LEU B N 1
ATOM 2377 C CA . LEU B 1 60 ? -8.172 20.25 -7.777 1 94.75 60 LEU B CA 1
ATOM 2378 C C . LEU B 1 60 ? -7.008 19.672 -6.98 1 94.75 60 LEU B C 1
ATOM 2380 O O . LEU B 1 60 ? -6.238 20.422 -6.375 1 94.75 60 LEU B O 1
ATOM 2384 N N . ILE B 1 61 ? -6.867 18.375 -7.012 1 96.31 61 ILE B N 1
ATOM 2385 C CA . ILE B 1 61 ? -5.824 17.703 -6.254 1 96.31 61 ILE B CA 1
ATOM 2386 C C . ILE B 1 61 ? -4.453 18.062 -6.824 1 96.31 61 ILE B C 1
ATOM 2388 O O . ILE B 1 61 ? -3.506 18.297 -6.07 1 96.31 61 ILE B O 1
ATOM 2392 N N . LYS B 1 62 ? -4.379 18.109 -8.141 1 97.12 62 LYS B N 1
ATOM 2393 C CA . LYS B 1 62 ? -3.131 18.5 -8.789 1 97.12 62 LYS B CA 1
ATOM 2394 C C . LYS B 1 62 ? -2.693 19.891 -8.352 1 97.12 62 LYS B C 1
ATOM 2396 O O . LYS B 1 62 ? -1.539 20.094 -7.965 1 97.12 62 LYS B O 1
ATOM 2401 N N . MET B 1 63 ? -3.605 20.797 -8.383 1 97.62 63 MET B N 1
ATOM 2402 C CA . MET B 1 63 ? -3.314 22.172 -7.992 1 97.62 63 MET B CA 1
ATOM 2403 C C . MET B 1 63 ? -2.953 22.25 -6.512 1 97.62 63 MET B C 1
ATOM 2405 O O . MET B 1 63 ? -2.031 22.969 -6.133 1 97.62 63 MET B O 1
ATOM 2409 N N . TYR B 1 64 ? -3.697 21.516 -5.762 1 98.12 64 TYR B N 1
ATOM 2410 C CA . TYR B 1 64 ? -3.461 21.5 -4.324 1 98.12 64 TYR B CA 1
ATOM 2411 C C . TYR B 1 64 ? -2.045 21.047 -4.004 1 98.12 64 TYR B C 1
ATOM 2413 O O . TYR B 1 64 ? -1.352 21.656 -3.193 1 98.12 64 TYR B O 1
ATOM 2421 N N . ILE B 1 65 ? -1.586 20 -4.633 1 98.75 65 ILE B N 1
ATOM 2422 C CA . ILE B 1 65 ? -0.256 19.453 -4.406 1 98.75 65 ILE B CA 1
ATOM 2423 C C . ILE B 1 65 ? 0.805 20.469 -4.797 1 98.75 65 ILE B C 1
ATOM 2425 O O . ILE B 1 65 ? 1.768 20.688 -4.059 1 98.75 65 ILE B O 1
ATOM 2429 N N . LYS B 1 66 ? 0.615 21.094 -5.902 1 98.62 66 LYS B N 1
ATOM 2430 C CA . LYS B 1 66 ? 1.531 22.125 -6.359 1 98.62 66 LYS B CA 1
ATOM 2431 C C . LYS B 1 66 ? 1.615 23.266 -5.348 1 98.62 66 LYS B C 1
ATOM 2433 O O . LYS B 1 66 ? 2.709 23.719 -5.008 1 98.62 66 LYS B O 1
ATOM 2438 N N . GLU B 1 67 ? 0.488 23.75 -4.891 1 98.81 67 GLU B N 1
ATOM 2439 C CA . GLU B 1 67 ? 0.435 24.844 -3.928 1 98.81 67 GLU B CA 1
ATOM 2440 C C . GLU B 1 67 ? 1.05 24.438 -2.592 1 98.81 67 GLU B C 1
ATOM 2442 O O . GLU B 1 67 ? 1.681 25.25 -1.919 1 98.81 67 GLU B O 1
ATOM 2447 N N . CYS B 1 68 ? 0.843 23.172 -2.158 1 98.88 68 CYS B N 1
ATOM 2448 C CA . CYS B 1 68 ? 1.501 22.688 -0.95 1 98.88 68 CYS B CA 1
ATOM 2449 C C . CYS B 1 68 ? 3.014 22.844 -1.05 1 98.88 68 CYS B C 1
ATOM 2451 O O . CYS B 1 68 ? 3.664 23.25 -0.088 1 98.88 68 CYS B O 1
ATOM 2453 N N . HIS B 1 69 ? 3.496 22.469 -2.193 1 98.94 69 HIS B N 1
ATOM 2454 C CA . HIS B 1 69 ? 4.934 22.609 -2.395 1 98.94 69 HIS B CA 1
ATOM 2455 C C . HIS B 1 69 ? 5.375 24.062 -2.258 1 98.94 69 HIS B C 1
ATOM 2457 O O . HIS B 1 69 ? 6.398 24.344 -1.634 1 98.94 69 HIS B O 1
ATOM 2463 N N . ARG B 1 70 ? 4.633 24.984 -2.855 1 98.81 70 ARG B N 1
ATOM 2464 C CA . ARG B 1 70 ? 4.961 26.406 -2.828 1 98.81 70 ARG B CA 1
ATOM 2465 C C . ARG B 1 70 ? 4.988 26.922 -1.396 1 98.81 70 ARG B C 1
ATOM 2467 O O . ARG B 1 70 ? 5.914 27.641 -1.012 1 98.81 70 ARG B O 1
ATOM 2474 N N . VAL B 1 71 ? 4.047 26.594 -0.571 1 98.81 71 VAL B N 1
ATOM 2475 C CA . VAL B 1 71 ? 3.873 27.234 0.729 1 98.81 71 VAL B CA 1
ATOM 2476 C C . VAL B 1 71 ? 4.754 26.531 1.768 1 98.81 71 VAL B C 1
ATOM 2478 O O . VAL B 1 71 ? 5.062 27.125 2.811 1 98.81 71 VAL B O 1
ATOM 2481 N N . LEU B 1 72 ? 5.129 25.281 1.558 1 98.88 72 LEU B N 1
ATOM 2482 C CA . LEU B 1 72 ? 6.016 24.578 2.471 1 98.88 72 LEU B CA 1
ATOM 2483 C C . LEU B 1 72 ? 7.422 25.172 2.432 1 98.88 72 LEU B C 1
ATOM 2485 O O . LEU B 1 72 ? 7.938 25.484 1.357 1 98.88 72 LEU B O 1
ATOM 2489 N N . LYS B 1 73 ? 8 25.281 3.598 1 98.88 73 LYS B N 1
ATOM 2490 C CA . LYS B 1 73 ? 9.422 25.609 3.664 1 98.88 73 LYS B CA 1
ATOM 2491 C C . LYS B 1 73 ? 10.273 24.5 3.043 1 98.88 73 LYS B C 1
ATOM 2493 O O . LYS B 1 73 ? 9.789 23.391 2.816 1 98.88 73 LYS B O 1
ATOM 2498 N N . ASN B 1 74 ? 11.562 24.875 2.729 1 98.56 74 ASN B N 1
ATOM 2499 C CA . ASN B 1 74 ? 12.484 23.828 2.289 1 98.56 74 ASN B CA 1
ATOM 2500 C C . ASN B 1 74 ? 12.844 22.875 3.43 1 98.56 74 ASN B C 1
ATOM 2502 O O . ASN B 1 74 ? 12.828 23.266 4.598 1 98.56 74 ASN B O 1
ATOM 2506 N N . ASN B 1 75 ? 13.133 21.656 3.049 1 98.62 75 ASN B N 1
ATOM 2507 C CA . ASN B 1 75 ? 13.492 20.609 4.004 1 98.62 75 ASN B CA 1
ATOM 2508 C C . ASN B 1 75 ? 12.375 20.375 5.02 1 98.62 75 ASN B C 1
ATOM 2510 O O . ASN B 1 75 ? 12.617 20.391 6.227 1 98.62 75 ASN B O 1
ATOM 2514 N N . THR B 1 76 ? 11.203 20.156 4.465 1 98.88 76 THR B N 1
ATOM 2515 C CA . THR B 1 76 ? 10 19.828 5.227 1 98.88 76 THR B CA 1
ATOM 2516 C C . THR B 1 76 ? 9.305 18.594 4.648 1 98.88 76 THR B C 1
ATOM 2518 O O . THR B 1 76 ? 9.82 17.969 3.729 1 98.88 76 THR B O 1
ATOM 2521 N N . ALA B 1 77 ? 8.164 18.234 5.258 1 98.88 77 ALA B N 1
ATOM 2522 C CA . ALA B 1 77 ? 7.473 17.016 4.859 1 98.88 77 ALA B CA 1
ATOM 2523 C C . ALA B 1 77 ? 5.984 17.266 4.637 1 98.88 77 ALA B C 1
ATOM 2525 O O . ALA B 1 77 ? 5.445 18.281 5.094 1 98.88 77 ALA B O 1
ATOM 2526 N N . ILE B 1 78 ? 5.395 16.406 3.938 1 98.94 78 ILE B N 1
ATOM 2527 C CA . ILE B 1 78 ? 3.951 16.359 3.725 1 98.94 78 ILE B CA 1
ATOM 2528 C C . ILE B 1 78 ? 3.445 14.93 3.936 1 98.94 78 ILE B C 1
ATOM 2530 O O . ILE B 1 78 ? 4.098 13.969 3.529 1 98.94 78 ILE B O 1
ATOM 2534 N N . TYR B 1 79 ? 2.363 14.812 4.672 1 98.94 79 TYR B N 1
ATOM 2535 C CA . TYR B 1 79 ? 1.58 13.594 4.793 1 98.94 79 TYR B CA 1
ATOM 2536 C C . TYR B 1 79 ? 0.25 13.719 4.059 1 98.94 79 TYR B C 1
ATOM 2538 O O . TYR B 1 79 ? -0.539 14.625 4.348 1 98.94 79 TYR B O 1
ATOM 2546 N N . MET B 1 80 ? 0.001 12.828 3.148 1 98.81 80 MET B N 1
ATOM 2547 C CA . MET B 1 80 ? -1.251 12.875 2.398 1 98.81 80 MET B CA 1
ATOM 2548 C C . MET B 1 80 ? -1.928 11.516 2.377 1 98.81 80 MET B C 1
ATOM 2550 O O . MET B 1 80 ? -1.348 10.531 1.901 1 98.81 80 MET B O 1
ATOM 2554 N N . PHE B 1 81 ? -3.137 11.461 2.875 1 98.31 81 PHE B N 1
ATOM 2555 C CA . PHE B 1 81 ? -3.928 10.242 2.895 1 98.31 81 PHE B CA 1
ATOM 2556 C C . PHE B 1 81 ? -4.496 9.938 1.513 1 98.31 81 PHE B C 1
ATOM 2558 O O . PHE B 1 81 ? -4.801 10.852 0.749 1 98.31 81 PHE B O 1
ATOM 2565 N N . CYS B 1 82 ? -4.598 8.664 1.162 1 96.62 82 CYS B N 1
ATOM 2566 C CA . CYS B 1 82 ? -5.277 8.234 -0.054 1 96.62 82 CYS B CA 1
ATOM 2567 C C . CYS B 1 82 ? -5.691 6.77 0.04 1 96.62 82 CYS B C 1
ATOM 2569 O O . CYS B 1 82 ? -5.367 6.09 1.014 1 96.62 82 CYS B O 1
ATOM 2571 N N . SER B 1 83 ? -6.508 6.379 -0.862 1 94.81 83 SER B N 1
ATOM 2572 C CA . SER B 1 83 ? -6.891 4.98 -1.025 1 94.81 83 SER B CA 1
ATOM 2573 C C . SER B 1 83 ? -5.984 4.273 -2.029 1 94.81 83 SER B C 1
ATOM 2575 O O . SER B 1 83 ? -5.438 4.91 -2.934 1 94.81 83 SER B O 1
ATOM 2577 N N . PHE B 1 84 ? -5.883 2.949 -1.89 1 95.5 84 PHE B N 1
ATOM 2578 C CA . PHE B 1 84 ? -5.086 2.225 -2.875 1 95.5 84 PHE B CA 1
ATOM 2579 C C . PHE B 1 84 ? -5.711 2.334 -4.262 1 95.5 84 PHE B C 1
ATOM 2581 O O . PHE B 1 84 ? -5.02 2.189 -5.27 1 95.5 84 PHE B O 1
ATOM 2588 N N . ASP B 1 85 ? -6.977 2.609 -4.328 1 94 85 ASP B N 1
ATOM 2589 C CA . ASP B 1 85 ? -7.676 2.727 -5.602 1 94 85 ASP B CA 1
ATOM 2590 C C . ASP B 1 85 ? -7.074 3.84 -6.457 1 94 85 ASP B C 1
ATOM 2592 O O . ASP B 1 85 ? -7.098 3.766 -7.688 1 94 85 ASP B O 1
ATOM 2596 N N . LYS B 1 86 ? -6.508 4.832 -5.777 1 94.88 86 LYS B N 1
ATOM 2597 C CA . LYS B 1 86 ? -6.02 6 -6.504 1 94.88 86 LYS B CA 1
ATOM 2598 C C . LYS B 1 86 ? -4.547 6.266 -6.195 1 94.88 86 LYS B C 1
ATOM 2600 O O . LYS B 1 86 ? -4.043 7.363 -6.445 1 94.88 86 LYS B O 1
ATOM 2605 N N . VAL B 1 87 ? -3.891 5.285 -5.68 1 97.5 87 VAL B N 1
ATOM 2606 C CA . VAL B 1 87 ? -2.514 5.477 -5.238 1 97.5 87 VAL B CA 1
ATOM 2607 C C . VAL B 1 87 ? -1.633 5.832 -6.438 1 97.5 87 VAL B C 1
ATOM 2609 O O . VAL B 1 87 ? -0.673 6.594 -6.305 1 97.5 87 VAL B O 1
ATOM 2612 N N . ASP B 1 88 ? -1.951 5.285 -7.648 1 95.88 88 ASP B N 1
ATOM 2613 C CA . ASP B 1 88 ? -1.17 5.578 -8.844 1 95.88 88 ASP B CA 1
ATOM 2614 C C . ASP B 1 88 ? -1.255 7.059 -9.211 1 95.88 88 ASP B C 1
ATOM 2616 O O . ASP B 1 88 ? -0.24 7.688 -9.516 1 95.88 88 ASP B O 1
ATOM 2620 N N . PHE B 1 89 ? -2.439 7.633 -9.094 1 95.44 89 PHE B N 1
ATOM 2621 C CA . PHE B 1 89 ? -2.656 9.047 -9.391 1 95.44 89 PHE B CA 1
ATOM 2622 C C . PHE B 1 89 ? -1.927 9.93 -8.383 1 95.44 89 PHE B C 1
ATOM 2624 O O 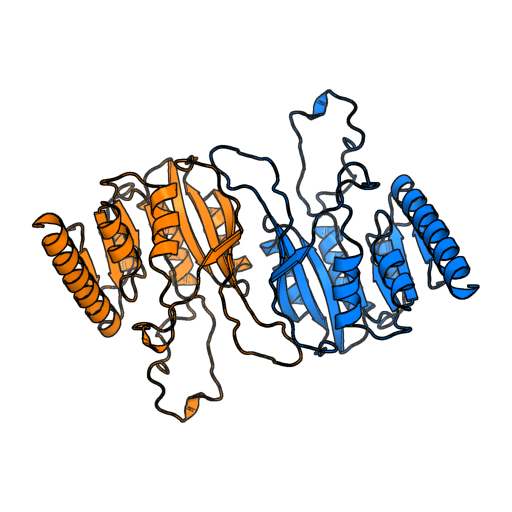. PHE B 1 89 ? -1.155 10.812 -8.766 1 95.44 89 PHE B O 1
ATOM 2631 N N . PHE B 1 90 ? -2.096 9.695 -7.102 1 97.75 90 PHE B N 1
ATOM 2632 C CA . PHE B 1 90 ? -1.524 10.531 -6.055 1 97.75 90 PHE B CA 1
ATOM 2633 C C . PHE B 1 90 ? -0.002 10.461 -6.07 1 97.75 90 PHE B C 1
ATOM 2635 O O . PHE B 1 90 ? 0.675 11.484 -5.965 1 97.75 90 PHE B O 1
ATOM 2642 N N . LYS B 1 91 ? 0.46 9.234 -6.176 1 98.12 91 LYS B N 1
ATOM 2643 C CA . LYS B 1 91 ? 1.91 9.055 -6.203 1 98.12 91 LYS B CA 1
ATOM 2644 C C . LYS B 1 91 ? 2.533 9.828 -7.359 1 98.12 91 LYS B C 1
ATOM 2646 O O . LYS B 1 91 ? 3.498 10.578 -7.168 1 98.12 91 LYS B O 1
ATOM 2651 N N . LYS B 1 92 ? 2 9.68 -8.516 1 96.81 92 LYS B N 1
ATOM 2652 C CA . LYS B 1 92 ? 2.521 10.336 -9.711 1 96.81 92 LYS B CA 1
ATOM 2653 C C . LYS B 1 92 ? 2.502 11.859 -9.555 1 96.81 92 LYS B C 1
ATOM 2655 O O . LYS B 1 92 ? 3.473 12.531 -9.898 1 96.81 92 LYS B O 1
ATOM 2660 N N . GLU B 1 93 ? 1.436 12.367 -9.07 1 97.44 93 GLU B N 1
ATOM 2661 C CA . GLU B 1 93 ? 1.29 13.812 -8.938 1 97.44 93 GLU B CA 1
ATOM 2662 C C . GLU B 1 93 ? 2.217 14.367 -7.863 1 97.44 93 GLU B C 1
ATOM 2664 O O . GLU B 1 93 ? 2.816 15.43 -8.039 1 97.44 93 GLU B O 1
ATOM 2669 N N . ILE B 1 94 ? 2.346 13.633 -6.758 1 98.75 94 ILE B N 1
ATOM 2670 C CA . ILE B 1 94 ? 3.18 14.078 -5.648 1 98.75 94 ILE B CA 1
ATOM 2671 C C . ILE B 1 94 ? 4.648 14.055 -6.062 1 98.75 94 ILE B C 1
ATOM 2673 O O . ILE B 1 94 ? 5.418 14.953 -5.707 1 98.75 94 ILE B O 1
ATOM 2677 N N . GLU B 1 95 ? 5.012 13.102 -6.852 1 98.44 95 GLU B N 1
ATOM 2678 C CA . GLU B 1 95 ? 6.406 12.922 -7.246 1 98.44 95 GLU B CA 1
ATOM 2679 C C . GLU B 1 95 ? 6.871 14.047 -8.164 1 98.44 95 GLU B C 1
ATOM 2681 O O . GLU B 1 95 ? 8.07 14.234 -8.367 1 98.44 95 GLU B O 1
ATOM 2686 N N . LYS B 1 96 ? 5.969 14.766 -8.742 1 98.25 96 LYS B N 1
ATOM 2687 C CA . LYS B 1 96 ? 6.332 15.906 -9.578 1 98.25 96 LYS B CA 1
ATOM 2688 C C . LYS B 1 96 ? 7.012 17 -8.758 1 98.25 96 LYS B C 1
ATOM 2690 O O . LYS B 1 96 ? 7.797 17.781 -9.289 1 98.25 96 LYS B O 1
ATOM 2695 N N . TYR B 1 97 ? 6.719 17 -7.402 1 98.62 97 TYR B N 1
ATOM 2696 C CA . TYR B 1 97 ? 7.145 18.141 -6.609 1 98.62 97 TYR B CA 1
ATOM 2697 C C . TYR B 1 97 ? 7.922 17.703 -5.375 1 98.62 97 TYR B C 1
ATOM 2699 O O . TYR B 1 97 ? 8.68 18.484 -4.797 1 98.62 97 TYR B O 1
ATOM 2707 N N . PHE B 1 98 ? 7.684 16.469 -4.977 1 98.81 98 PHE B N 1
ATOM 2708 C CA . PHE B 1 98 ? 8.234 15.977 -3.723 1 98.81 98 PHE B CA 1
ATOM 2709 C C . PHE B 1 98 ? 8.969 14.656 -3.941 1 98.81 98 PHE B C 1
ATOM 2711 O O . PHE B 1 98 ? 8.82 14.023 -4.988 1 98.81 98 PHE B O 1
ATOM 2718 N N . ASP B 1 99 ? 9.797 14.25 -2.955 1 98.12 99 ASP B N 1
ATOM 2719 C CA . ASP B 1 99 ? 10.406 12.93 -2.906 1 98.12 99 ASP B CA 1
ATOM 2720 C C . ASP B 1 99 ? 9.656 12.016 -1.94 1 98.12 99 ASP B C 1
ATOM 2722 O O . ASP B 1 99 ? 9.672 12.234 -0.729 1 98.12 99 ASP B O 1
ATOM 2726 N N . ILE B 1 100 ? 9.078 11.039 -2.48 1 98.5 100 ILE B N 1
ATOM 2727 C CA . ILE B 1 100 ? 8.305 10.133 -1.639 1 98.5 100 ILE B CA 1
ATOM 2728 C C . ILE B 1 100 ? 9.258 9.242 -0.839 1 98.5 100 ILE B C 1
ATOM 2730 O O . ILE B 1 100 ? 10.148 8.602 -1.407 1 98.5 100 ILE B O 1
ATOM 2734 N N . LYS B 1 101 ? 9.055 9.234 0.438 1 98.19 101 LYS B N 1
ATOM 2735 C CA . LYS B 1 101 ? 9.898 8.445 1.332 1 98.19 101 LYS B CA 1
ATOM 2736 C C . LYS B 1 101 ? 9.227 7.125 1.694 1 98.19 101 LYS B C 1
ATOM 2738 O O . LYS B 1 101 ? 9.883 6.082 1.743 1 98.19 101 LYS B O 1
ATOM 2743 N N . ASN B 1 102 ? 7.934 7.184 1.93 1 98.31 102 ASN B N 1
ATOM 2744 C CA . ASN B 1 102 ? 7.148 6.008 2.293 1 98.31 102 ASN B CA 1
ATOM 2745 C C . ASN B 1 102 ? 5.699 6.133 1.826 1 98.31 102 ASN B C 1
ATOM 2747 O O . ASN B 1 102 ? 5.191 7.246 1.667 1 98.31 102 ASN B O 1
ATOM 2751 N N . ILE B 1 103 ? 5.141 5.055 1.589 1 98.75 103 ILE B N 1
ATOM 2752 C CA . ILE B 1 103 ? 3.691 4.918 1.684 1 98.75 103 ILE B CA 1
ATOM 2753 C C . ILE B 1 103 ? 3.326 4.156 2.955 1 98.75 103 ILE B C 1
ATOM 2755 O O . ILE B 1 103 ? 3.457 2.93 3.012 1 98.75 103 ILE B O 1
ATOM 2759 N N . ILE B 1 104 ? 2.914 4.891 3.916 1 98.88 104 ILE B N 1
ATOM 2760 C CA . ILE B 1 104 ? 2.602 4.336 5.227 1 98.88 104 ILE B CA 1
ATOM 2761 C C . ILE B 1 104 ? 1.25 3.627 5.18 1 98.88 104 ILE B C 1
ATOM 2763 O O . ILE B 1 104 ? 0.299 4.129 4.574 1 98.88 104 ILE B O 1
ATOM 2767 N N . ILE B 1 105 ? 1.213 2.469 5.785 1 98.81 105 ILE B N 1
ATOM 2768 C CA . ILE B 1 105 ? -0.027 1.708 5.898 1 98.81 105 ILE B CA 1
ATOM 2769 C C . ILE B 1 105 ? -0.665 1.963 7.262 1 98.81 105 ILE B C 1
ATOM 2771 O O . ILE B 1 105 ? -0.078 1.645 8.297 1 98.81 105 ILE B O 1
ATOM 2775 N N . TRP B 1 106 ? -1.872 2.553 7.273 1 98.69 106 TRP B N 1
ATOM 2776 C CA . TRP B 1 106 ? -2.691 2.631 8.477 1 98.69 106 TRP B CA 1
ATOM 2777 C C . TRP B 1 106 ? -3.654 1.451 8.555 1 98.69 106 TRP B C 1
ATOM 2779 O O . TRP B 1 106 ? -4.684 1.435 7.879 1 98.69 106 TRP B O 1
ATOM 2789 N N . LYS B 1 107 ? -3.285 0.494 9.32 1 98.31 107 LYS B N 1
ATOM 2790 C CA . LYS B 1 107 ? -4.137 -0.67 9.555 1 98.31 107 LYS B CA 1
ATOM 2791 C C . LYS B 1 107 ? -5.23 -0.353 10.57 1 98.31 107 LYS B C 1
ATOM 2793 O O . LYS B 1 107 ? -4.945 0.01 11.711 1 98.31 107 LYS B O 1
ATOM 2798 N N . LYS B 1 108 ? -6.43 -0.521 10.211 1 97 108 LYS B N 1
ATOM 2799 C CA . LYS B 1 108 ? -7.594 -0.248 11.047 1 97 108 LYS B CA 1
ATOM 2800 C C . LYS B 1 108 ? -8.062 -1.51 11.766 1 97 108 LYS B C 1
ATOM 2802 O O . LYS B 1 108 ? -7.57 -2.607 11.492 1 97 108 LYS B O 1
ATOM 2807 N N . ASN B 1 109 ? -8.938 -1.322 12.742 1 94.38 109 ASN B N 1
ATOM 2808 C CA . ASN B 1 109 ? -9.461 -2.451 13.5 1 94.38 109 ASN B CA 1
ATOM 2809 C C . ASN B 1 109 ? -10.711 -3.035 12.852 1 94.38 109 ASN B C 1
ATOM 2811 O O . ASN B 1 109 ? -11.336 -3.949 13.398 1 94.38 109 ASN B O 1
ATOM 2815 N N . ASN B 1 110 ? -11.117 -2.527 11.781 1 91.12 110 ASN B N 1
ATOM 2816 C CA . ASN B 1 110 ? -12.273 -3.002 11.031 1 91.12 110 ASN B CA 1
ATOM 2817 C C . ASN B 1 110 ? -11.992 -3.023 9.531 1 91.12 110 ASN B C 1
ATOM 2819 O O . ASN B 1 110 ? -10.859 -2.766 9.102 1 91.12 110 ASN B O 1
ATOM 2823 N N . HIS B 1 111 ? -12.938 -3.576 8.797 1 89.31 111 HIS B N 1
ATOM 2824 C CA . HIS B 1 111 ? -12.805 -3.605 7.34 1 89.31 111 HIS B CA 1
ATOM 2825 C C . HIS B 1 111 ? -14.125 -3.262 6.66 1 89.31 111 HIS B C 1
ATOM 2827 O O . HIS B 1 111 ? -15.188 -3.396 7.266 1 89.31 111 HIS B O 1
ATOM 2833 N N . THR B 1 112 ? -13.945 -2.725 5.523 1 83.88 112 THR B N 1
ATOM 2834 C CA . THR B 1 112 ? -15.109 -2.203 4.812 1 83.88 112 THR B CA 1
ATOM 2835 C C . THR B 1 112 ? -15.898 -3.336 4.172 1 83.88 112 THR B C 1
ATOM 2837 O O . THR B 1 112 ? -15.406 -4.457 4.051 1 83.88 112 THR B O 1
ATOM 2840 N N . ALA B 1 113 ? -17.031 -2.898 3.789 1 81.62 113 ALA B N 1
ATOM 2841 C CA . ALA B 1 113 ? -17.844 -3.779 2.953 1 81.62 113 ALA B CA 1
ATOM 2842 C C . ALA B 1 113 ? -17.359 -3.756 1.505 1 81.62 113 ALA B C 1
ATOM 2844 O O . ALA B 1 113 ? -16.203 -3.441 1.234 1 81.62 113 ALA B O 1
ATOM 2845 N N . GLY B 1 114 ? -18.062 -4.152 0.558 1 84.5 114 GLY B N 1
ATOM 2846 C CA . GLY B 1 114 ? -17.75 -4.309 -0.852 1 84.5 114 GLY B CA 1
ATOM 2847 C C . GLY B 1 114 ? -18.266 -5.602 -1.444 1 84.5 114 GLY B C 1
ATOM 2848 O O . GLY B 1 114 ? -19.344 -6.082 -1.052 1 84.5 114 GLY B O 1
ATOM 2849 N N . ASP B 1 115 ? -17.516 -5.941 -2.512 1 91.44 115 ASP B N 1
ATOM 2850 C CA . ASP B 1 115 ? -17.844 -7.25 -3.068 1 91.44 115 ASP B CA 1
ATOM 2851 C C . ASP B 1 115 ? -17.469 -8.367 -2.1 1 91.44 115 ASP B C 1
ATOM 2853 O O . ASP B 1 115 ? -16.312 -8.789 -2.041 1 91.44 115 ASP B O 1
ATOM 2857 N N . LEU B 1 116 ? -18.438 -8.828 -1.376 1 93.5 116 LEU B N 1
ATOM 2858 C CA . LEU B 1 116 ? -18.219 -9.742 -0.261 1 93.5 116 LEU B CA 1
ATOM 2859 C C . LEU B 1 116 ? -17.734 -11.102 -0.758 1 93.5 116 LEU B C 1
ATOM 2861 O O . LEU B 1 116 ? -17.266 -11.93 0.033 1 93.5 116 LEU B O 1
ATOM 2865 N N . GLU B 1 117 ? -17.766 -11.312 -2.033 1 95.62 117 GLU B N 1
ATOM 2866 C CA . GLU B 1 117 ? -17.406 -12.625 -2.576 1 95.62 117 GLU B CA 1
ATOM 2867 C C . GLU B 1 117 ? -16.078 -12.562 -3.336 1 95.62 117 GLU B C 1
ATOM 2869 O O . GLU B 1 117 ? -15.375 -13.562 -3.441 1 95.62 117 GLU B O 1
ATOM 2874 N N . ALA B 1 118 ? -15.734 -11.391 -3.822 1 96.94 118 ALA B N 1
ATOM 2875 C CA . ALA B 1 118 ? -14.602 -11.367 -4.746 1 96.94 118 ALA B CA 1
ATOM 2876 C C . ALA B 1 118 ? -13.617 -10.258 -4.391 1 96.94 118 ALA B C 1
ATOM 2878 O O . ALA B 1 118 ? -12.766 -9.898 -5.199 1 96.94 118 ALA B O 1
ATOM 2879 N N . GLN B 1 119 ? -13.734 -9.688 -3.26 1 97.31 119 GLN B N 1
ATOM 2880 C CA . GLN B 1 119 ? -12.805 -8.68 -2.754 1 97.31 119 GLN B CA 1
ATOM 2881 C C . GLN B 1 119 ? -12.539 -8.883 -1.265 1 97.31 119 GLN B C 1
ATOM 2883 O O . GLN B 1 119 ? -13.477 -9 -0.472 1 97.31 119 GLN B O 1
ATOM 2888 N N . PHE B 1 120 ? -11.312 -8.984 -0.958 1 98.19 120 PHE B N 1
ATOM 2889 C CA . PHE B 1 120 ? -10.969 -9.055 0.457 1 98.19 120 PHE B CA 1
ATOM 2890 C C . PHE B 1 120 ? -11.375 -7.777 1.179 1 98.19 120 PHE B C 1
ATOM 2892 O O . PHE B 1 120 ? 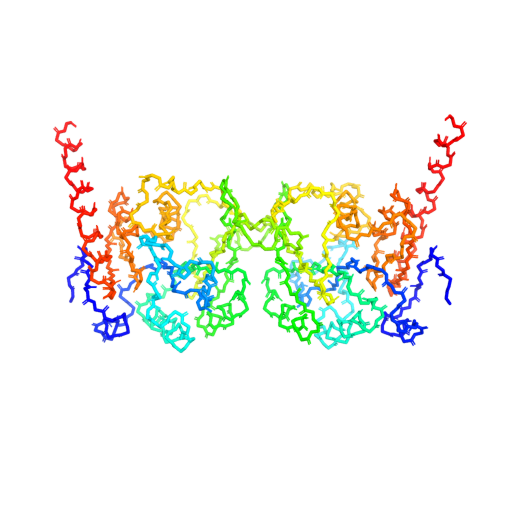-11.406 -6.703 0.575 1 98.19 120 PHE B O 1
ATOM 2899 N N . GLY B 1 121 ? -11.742 -7.926 2.482 1 97.5 121 GLY B N 1
ATOM 2900 C CA . GLY B 1 121 ? -12.109 -6.754 3.258 1 97.5 121 GLY B CA 1
ATOM 2901 C C . GLY B 1 121 ? -11 -5.727 3.352 1 97.5 121 GLY B C 1
ATOM 2902 O O . GLY B 1 121 ? -9.875 -6.051 3.738 1 97.5 121 GLY B O 1
ATOM 2903 N N . LYS B 1 122 ? -11.242 -4.539 2.977 1 96.62 122 LYS B N 1
ATOM 2904 C CA . LYS B 1 122 ? -10.266 -3.449 3.047 1 96.62 122 LYS B CA 1
ATOM 2905 C C . LYS B 1 122 ? -10.016 -3.029 4.492 1 96.62 122 LYS B C 1
ATOM 2907 O O . LYS B 1 122 ? -10.875 -2.42 5.129 1 96.62 122 LYS B O 1
ATOM 2912 N N . GLN B 1 123 ? -8.805 -3.258 4.953 1 97.62 123 GLN B N 1
ATOM 2913 C CA . GLN B 1 123 ? -8.508 -3.088 6.371 1 97.62 123 GLN B CA 1
ATOM 2914 C C . GLN B 1 123 ? -7.523 -1.944 6.594 1 97.62 123 GLN B C 1
ATOM 2916 O O . GLN B 1 123 ? -7.02 -1.759 7.703 1 97.62 123 GLN B O 1
ATOM 2921 N N . TYR B 1 124 ? -7.207 -1.221 5.535 1 97.88 124 TYR B N 1
ATOM 2922 C CA . TYR B 1 124 ? -6.188 -0.195 5.723 1 97.88 124 TYR B CA 1
ATOM 2923 C C . TYR B 1 124 ? -6.441 0.998 4.809 1 97.88 124 TYR B C 1
ATOM 2925 O O . TYR B 1 124 ? -7.23 0.909 3.865 1 97.88 124 TYR B O 1
ATOM 2933 N N . GLU B 1 125 ? -5.805 2.086 5.105 1 97.19 125 GLU B N 1
ATOM 2934 C CA . GLU B 1 125 ? -5.629 3.25 4.242 1 97.19 125 GLU B CA 1
ATOM 2935 C C . GLU B 1 125 ? -4.152 3.596 4.074 1 97.19 125 GLU B C 1
ATOM 2937 O O . GLU B 1 125 ? -3.301 3.061 4.789 1 97.19 125 GLU B O 1
ATOM 2942 N N . MET B 1 126 ? -3.896 4.402 3.104 1 98.56 126 MET B N 1
ATOM 2943 C CA . MET B 1 126 ? -2.51 4.754 2.811 1 98.56 126 MET B CA 1
ATOM 2944 C C . MET B 1 126 ? -2.225 6.203 3.18 1 98.56 126 MET B C 1
ATOM 2946 O O . MET B 1 126 ? -3.096 7.066 3.047 1 98.56 126 MET B O 1
ATOM 2950 N N . ILE B 1 127 ? -1.037 6.453 3.662 1 98.88 127 ILE B N 1
ATOM 2951 C CA . ILE B 1 127 ? -0.509 7.793 3.906 1 98.88 127 ILE B CA 1
ATOM 2952 C C . ILE B 1 127 ? 0.809 7.969 3.156 1 98.88 127 ILE B C 1
ATOM 2954 O O . ILE B 1 127 ? 1.807 7.32 3.477 1 98.88 127 ILE B O 1
ATOM 2958 N N . ILE B 1 128 ? 0.827 8.836 2.213 1 98.88 128 ILE B N 1
ATOM 2959 C CA . ILE B 1 128 ? 2.062 9.102 1.483 1 98.88 128 ILE B CA 1
ATOM 2960 C C . ILE B 1 128 ? 2.893 10.141 2.238 1 98.88 128 ILE B C 1
ATOM 2962 O O . ILE B 1 128 ? 2.443 11.266 2.453 1 98.88 128 ILE B O 1
ATOM 2966 N N . LEU B 1 129 ? 4.012 9.734 2.691 1 98.88 129 LEU B N 1
ATOM 2967 C CA . LEU B 1 129 ? 5.008 10.625 3.27 1 98.88 129 LEU B CA 1
ATOM 2968 C C . LEU B 1 129 ? 6.008 11.078 2.215 1 98.88 129 LEU B C 1
ATOM 2970 O O . LEU B 1 129 ? 6.676 10.258 1.589 1 98.88 129 LEU B O 1
ATOM 2974 N N . ALA B 1 130 ? 6.137 12.359 2.025 1 98.88 130 ALA B N 1
ATOM 2975 C CA . ALA B 1 130 ? 7.078 12.891 1.049 1 98.88 130 ALA B CA 1
ATOM 2976 C C . ALA B 1 130 ? 7.809 14.117 1.603 1 98.88 130 ALA B C 1
ATOM 2978 O O . ALA B 1 130 ? 7.32 14.773 2.523 1 98.88 130 ALA B O 1
ATOM 2979 N N . ASN B 1 131 ? 8.984 14.383 1.064 1 98.81 131 ASN B N 1
ATOM 2980 C CA . ASN B 1 131 ? 9.805 15.508 1.5 1 98.81 131 ASN B CA 1
ATOM 2981 C C . ASN B 1 131 ? 9.953 16.562 0.4 1 98.81 131 ASN B C 1
ATOM 2983 O O . ASN B 1 131 ? 10.047 16.219 -0.78 1 98.81 131 ASN B O 1
ATOM 2987 N N . LYS B 1 132 ? 9.836 17.766 0.726 1 98.81 132 LYS B N 1
ATOM 2988 C CA . LYS B 1 132 ? 10.461 18.828 -0.048 1 98.81 132 LYS B CA 1
ATOM 2989 C C . LYS B 1 132 ? 11.914 19.031 0.366 1 98.81 132 LYS B C 1
ATOM 2991 O O . LYS B 1 132 ? 12.188 19.594 1.433 1 98.81 132 LYS B O 1
ATOM 2996 N N . GLY B 1 133 ? 12.812 18.578 -0.438 1 98.12 133 GLY B N 1
ATOM 2997 C CA . GLY B 1 133 ? 14.172 18.422 0.058 1 98.12 133 GLY B CA 1
ATOM 2998 C C . GLY B 1 133 ? 14.336 17.203 0.946 1 98.12 133 GLY B C 1
ATOM 2999 O O . GLY B 1 133 ? 13.773 16.141 0.665 1 98.12 133 GLY B O 1
ATOM 3000 N N . ARG B 1 134 ? 15.133 17.297 1.938 1 98 134 ARG B N 1
ATOM 3001 C CA . ARG B 1 134 ? 15.359 16.203 2.875 1 98 134 ARG B CA 1
ATOM 3002 C C . ARG B 1 134 ? 14.977 16.609 4.293 1 98 134 ARG B C 1
ATOM 3004 O O . ARG B 1 134 ? 15.469 17.609 4.812 1 98 134 ARG B O 1
ATOM 3011 N N . LYS B 1 135 ? 14.133 15.875 4.859 1 98.56 135 LYS B N 1
ATOM 3012 C CA . LYS B 1 135 ? 13.68 16.156 6.219 1 98.56 135 LYS B CA 1
ATOM 3013 C C . LYS B 1 135 ? 13.82 14.914 7.105 1 98.56 135 LYS B C 1
ATOM 3015 O O . LYS B 1 135 ? 13.008 13.992 7.023 1 98.56 135 LYS B O 1
ATOM 3020 N N . PRO B 1 136 ? 14.812 14.883 7.992 1 98.38 136 PRO B N 1
ATOM 3021 C CA . PRO B 1 136 ? 14.898 13.789 8.961 1 98.38 136 PRO B CA 1
ATOM 3022 C C . PRO B 1 136 ? 13.711 13.758 9.922 1 98.38 136 PRO B C 1
ATOM 3024 O O . PRO B 1 136 ? 13.172 14.805 10.281 1 98.38 136 PRO B O 1
ATOM 3027 N N . PHE B 1 137 ? 13.266 12.586 10.266 1 98.56 137 PHE B N 1
ATOM 3028 C CA . PHE B 1 137 ? 12.195 12.469 11.242 1 98.56 137 PHE B CA 1
ATOM 3029 C C . PHE B 1 137 ? 12.711 12.742 12.648 1 98.56 137 PHE B C 1
ATOM 3031 O O . PHE B 1 137 ? 13.906 12.602 12.914 1 98.56 137 PHE B O 1
ATOM 3038 N N . ASN B 1 138 ? 11.805 13.133 13.508 1 98.62 138 ASN B N 1
ATOM 3039 C CA . ASN B 1 138 ? 12.125 13.336 14.922 1 98.62 138 ASN B CA 1
ATOM 3040 C C . ASN B 1 138 ? 12.102 12.023 15.695 1 98.62 138 ASN B C 1
ATOM 3042 O O . ASN B 1 138 ? 11.258 11.164 15.445 1 98.62 138 ASN B O 1
ATOM 3046 N N . GLY B 1 139 ? 13 11.922 16.641 1 97.88 139 GLY B N 1
ATOM 3047 C CA . GLY B 1 139 ? 12.977 10.797 17.562 1 97.88 139 GLY B CA 1
ATOM 3048 C C . GLY B 1 139 ? 13.367 9.484 16.922 1 97.88 139 GLY B C 1
ATOM 3049 O O . GLY B 1 139 ? 14.211 9.461 16.016 1 97.88 139 GLY B O 1
ATOM 3050 N N . ASP B 1 140 ? 12.727 8.391 17.391 1 97.19 140 ASP B N 1
ATOM 3051 C CA . ASP B 1 140 ? 13.094 7.051 16.953 1 97.19 140 ASP B CA 1
ATOM 3052 C C . ASP B 1 140 ? 12.531 6.758 15.555 1 97.19 140 ASP B C 1
ATOM 3054 O O . ASP B 1 140 ? 11.453 7.234 15.203 1 97.19 140 ASP B O 1
ATOM 3058 N N . ARG B 1 141 ? 13.266 5.938 14.844 1 97.44 141 ARG B N 1
ATOM 3059 C CA . ARG B 1 141 ? 12.828 5.492 13.523 1 97.44 141 ARG B CA 1
ATOM 3060 C C . ARG B 1 141 ? 11.664 4.512 13.633 1 97.44 141 ARG B C 1
ATOM 3062 O O . ARG B 1 141 ? 11.773 3.488 14.312 1 97.44 141 ARG B O 1
ATOM 3069 N N . LEU B 1 142 ? 10.641 4.816 13.031 1 98 142 LEU B N 1
ATOM 3070 C CA . LEU B 1 142 ? 9.484 3.924 12.984 1 98 142 LEU B CA 1
ATOM 3071 C C . LEU B 1 142 ? 9.547 3.018 11.758 1 98 142 LEU B C 1
ATOM 3073 O O . LEU B 1 142 ? 10.375 3.225 10.867 1 98 142 LEU B O 1
ATOM 3077 N N . THR B 1 143 ? 8.672 2 11.805 1 97.94 143 THR B N 1
ATOM 3078 C CA . THR B 1 143 ? 8.352 1.282 10.57 1 97.94 143 THR B CA 1
ATOM 3079 C C . THR B 1 143 ? 7.133 1.895 9.891 1 97.94 143 THR B C 1
ATOM 3081 O O . THR B 1 143 ? 6.512 2.816 10.422 1 97.94 143 THR B O 1
ATOM 3084 N N . ASP B 1 144 ? 6.785 1.409 8.711 1 98.31 144 ASP B N 1
ATOM 3085 C CA . ASP B 1 144 ? 5.793 2.129 7.918 1 98.31 144 ASP B CA 1
ATOM 3086 C C . ASP B 1 144 ? 4.461 1.386 7.902 1 98.31 144 ASP B C 1
ATOM 3088 O O . ASP B 1 144 ? 3.639 1.595 7.008 1 98.31 144 ASP B O 1
ATOM 3092 N N . VAL B 1 145 ? 4.203 0.501 8.828 1 98.62 145 VAL B N 1
ATOM 3093 C CA . VAL B 1 145 ? 2.885 -0.065 9.102 1 98.62 145 VAL B CA 1
ATOM 3094 C C . VAL B 1 145 ? 2.418 0.354 10.492 1 98.62 145 VAL B C 1
ATOM 3096 O O . VAL B 1 145 ? 3.002 -0.057 11.5 1 98.62 145 VAL B O 1
ATOM 3099 N N . TRP B 1 146 ? 1.354 1.172 10.547 1 98.75 146 TRP B N 1
ATOM 3100 C CA . TRP B 1 146 ? 0.853 1.744 11.789 1 98.75 146 TRP B CA 1
ATOM 3101 C C . TRP B 1 146 ? -0.537 1.207 12.117 1 98.75 146 TRP B C 1
ATOM 3103 O O . TRP B 1 146 ? -1.441 1.261 11.281 1 98.75 146 TRP B O 1
ATOM 3113 N N . SER B 1 147 ? -0.72 0.717 13.297 1 98.12 147 SER B N 1
ATOM 3114 C CA . SER B 1 147 ? -2.027 0.228 13.727 1 98.12 147 SER B CA 1
ATOM 3115 C C . SER B 1 147 ? -2.721 1.231 14.641 1 98.12 147 SER B C 1
ATOM 3117 O O . SER B 1 147 ? -2.219 1.542 15.719 1 98.12 147 SER B O 1
ATOM 3119 N N . PHE B 1 148 ? -3.795 1.819 14.227 1 98 148 PHE B N 1
ATOM 3120 C CA . PHE B 1 148 ? -4.672 2.699 14.984 1 98 148 PHE B CA 1
ATOM 3121 C C . PHE B 1 148 ? -6.133 2.324 14.773 1 98 148 PHE B C 1
ATOM 3123 O O . PHE B 1 148 ? -6.543 2.008 13.656 1 98 148 PHE B O 1
ATOM 3130 N N . ASN B 1 149 ? -6.887 2.352 15.828 1 96 149 ASN B N 1
ATOM 3131 C CA . ASN B 1 149 ? -8.312 2.072 15.703 1 96 149 ASN B CA 1
ATOM 3132 C C . ASN B 1 149 ? -9.055 3.229 15.039 1 96 149 ASN B C 1
ATOM 3134 O O . ASN B 1 149 ? -8.734 4.395 15.281 1 96 149 ASN B O 1
ATOM 3138 N N . LYS B 1 150 ? -10 2.867 14.227 1 93.38 150 LYS B N 1
ATOM 3139 C CA . LYS B 1 150 ? -10.938 3.885 13.766 1 93.38 150 LYS B CA 1
ATOM 3140 C C . LYS B 1 150 ? -11.766 4.434 14.914 1 93.38 150 LYS B C 1
ATOM 3142 O O . LYS B 1 150 ? -11.906 3.783 15.953 1 93.38 150 LYS B O 1
ATOM 3147 N N . ILE B 1 151 ? -12.25 5.566 14.688 1 90.5 151 ILE B N 1
ATOM 3148 C CA . ILE B 1 151 ? -13.172 6.133 15.664 1 90.5 151 ILE B CA 1
ATOM 3149 C C . ILE B 1 151 ? -14.484 5.359 15.641 1 90.5 151 ILE B C 1
ATOM 3151 O O . ILE B 1 151 ? -15.008 5.039 14.562 1 90.5 151 ILE B O 1
ATOM 3155 N N . SER B 1 152 ? -14.938 5.012 16.812 1 87.62 152 SER B N 1
ATOM 3156 C CA . SER B 1 152 ? -16.203 4.297 16.891 1 87.62 152 SER B CA 1
ATOM 3157 C C . SER B 1 152 ? -17.328 5.09 16.234 1 87.62 152 SER B C 1
ATOM 3159 O O . SER B 1 152 ? -17.391 6.316 16.359 1 87.62 152 SER B O 1
ATOM 3161 N N . PRO B 1 153 ? -18.203 4.402 15.594 1 84 153 PRO B N 1
ATOM 3162 C CA . PRO B 1 153 ? -19.297 5.07 14.875 1 84 153 PRO B CA 1
ATOM 3163 C C . PRO B 1 153 ? -20.109 6.004 15.781 1 84 153 PRO B C 1
ATOM 3165 O O . PRO B 1 153 ? -20.562 7.059 15.328 1 84 153 PRO B O 1
ATOM 3168 N N . ASP B 1 154 ? -20.219 5.641 16.984 1 82.5 154 ASP B N 1
ATOM 3169 C CA . ASP B 1 154 ? -21.031 6.422 17.922 1 82.5 154 ASP B CA 1
ATOM 3170 C C . ASP B 1 154 ? -20.344 7.734 18.266 1 82.5 154 ASP B C 1
ATOM 3172 O O . ASP B 1 154 ? -20.984 8.68 18.734 1 82.5 154 ASP B O 1
ATOM 3176 N N . LYS B 1 155 ? -19.094 7.902 17.953 1 83 155 LYS B N 1
ATOM 3177 C CA . LYS B 1 155 ? -18.328 9.086 18.328 1 83 155 LYS B CA 1
ATOM 3178 C C . LYS B 1 155 ? -17.984 9.93 17.109 1 83 155 LYS B C 1
ATOM 3180 O O . LYS B 1 155 ? -17.406 11.008 17.234 1 83 155 LYS B O 1
ATOM 3185 N N . LEU B 1 156 ? -18.391 9.422 16 1 82.12 156 LEU B N 1
ATOM 3186 C CA . LEU B 1 156 ? -18.016 10.086 14.758 1 82.12 156 LEU B CA 1
ATOM 3187 C C . LEU B 1 156 ? -18.812 11.375 14.562 1 82.12 156 LEU B C 1
ATOM 3189 O O . LEU B 1 156 ? -20.031 11.391 14.758 1 82.12 156 LEU B O 1
ATOM 3193 N N . VAL B 1 157 ? -18.094 12.406 14.203 1 82.12 157 VAL B N 1
ATOM 3194 C CA . VAL B 1 157 ? -18.75 13.664 13.828 1 82.12 157 VAL B CA 1
ATOM 3195 C C . VAL B 1 157 ? -18.609 13.891 12.328 1 82.12 157 VAL B C 1
ATOM 3197 O O . VAL B 1 157 ? -19.281 14.758 11.758 1 82.12 157 VAL B O 1
ATOM 3200 N N . HIS B 1 158 ? -17.734 13.102 11.758 1 82.19 158 HIS B N 1
ATOM 3201 C CA . HIS B 1 158 ? -17.484 13.031 10.32 1 82.19 158 HIS B CA 1
ATOM 3202 C C . HIS B 1 158 ? -17.312 11.586 9.867 1 82.19 158 HIS B C 1
ATOM 3204 O O . HIS B 1 158 ? -16.688 10.781 10.562 1 82.19 158 HIS B O 1
ATOM 3210 N N . GLN B 1 159 ? -17.703 11.242 8.617 1 78.25 159 GLN B N 1
ATOM 3211 C CA . GLN B 1 159 ? -17.672 9.867 8.125 1 78.25 159 GLN B CA 1
ATOM 3212 C C . GLN B 1 159 ? -16.25 9.359 7.965 1 78.25 159 GLN B C 1
ATOM 3214 O O . GLN B 1 159 ? -15.977 8.172 8.141 1 78.25 159 GLN B O 1
ATOM 3219 N N . ASN B 1 160 ? -15.375 10.195 7.668 1 84.5 160 ASN B N 1
ATOM 3220 C CA . ASN B 1 160 ? -14 9.805 7.406 1 84.5 160 ASN B CA 1
ATOM 3221 C C . ASN B 1 160 ? -13.047 10.383 8.453 1 84.5 160 ASN B C 1
ATOM 3223 O O . ASN B 1 160 ? -11.875 10.648 8.156 1 84.5 160 ASN B O 1
ATOM 3227 N N . GLN B 1 161 ? -13.562 10.625 9.602 1 91.44 161 GLN B N 1
ATOM 3228 C CA . GLN B 1 161 ? -12.758 11.234 10.664 1 91.44 161 GLN B CA 1
ATOM 3229 C C . GLN B 1 161 ? -11.586 10.328 11.039 1 91.44 161 GLN B C 1
ATOM 3231 O O . GLN B 1 161 ? -11.766 9.141 11.289 1 91.44 161 GLN B O 1
ATOM 3236 N N . LYS B 1 162 ? -10.391 10.859 11.039 1 96.44 162 LYS B N 1
ATOM 3237 C CA . LYS 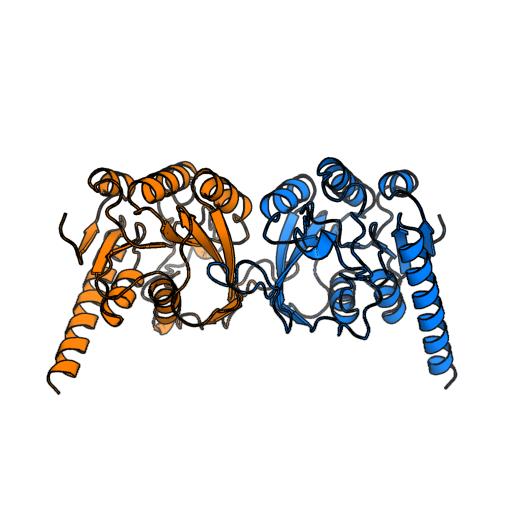B 1 162 ? -9.188 10.133 11.422 1 96.44 162 LYS B CA 1
ATOM 3238 C C . LYS B 1 162 ? -8.953 10.195 12.922 1 96.44 162 LYS B C 1
ATOM 3240 O O . LYS B 1 162 ? -9.32 11.18 13.57 1 96.44 162 LYS B O 1
ATOM 3245 N N . PRO B 1 163 ? -8.336 9.172 13.523 1 97.12 163 PRO B N 1
ATOM 3246 C CA . PRO B 1 163 ? -7.969 9.25 14.945 1 97.12 163 PRO B CA 1
ATOM 3247 C C . PRO B 1 163 ? -6.938 10.344 15.227 1 97.12 163 PRO B C 1
ATOM 3249 O O . PRO B 1 163 ? -5.953 10.477 14.492 1 97.12 163 PRO B O 1
ATOM 3252 N N . VAL B 1 164 ? -7.172 11.055 16.281 1 97.75 164 VAL B N 1
ATOM 3253 C CA . VAL B 1 164 ? -6.312 12.18 16.625 1 97.75 164 VAL B CA 1
ATOM 3254 C C . VAL B 1 164 ? -4.883 11.695 16.844 1 97.75 164 VAL B C 1
ATOM 3256 O O . VAL B 1 164 ? -3.93 12.336 16.391 1 97.75 164 VAL B O 1
ATOM 3259 N N . ASP B 1 165 ? -4.715 10.492 17.453 1 98.44 165 ASP B N 1
ATOM 3260 C CA . ASP B 1 165 ? -3.389 9.977 17.781 1 98.44 165 ASP B CA 1
ATOM 3261 C C . ASP B 1 165 ? -2.605 9.633 16.516 1 98.44 165 ASP B C 1
ATOM 3263 O O . ASP B 1 165 ? -1.38 9.758 16.5 1 98.44 165 ASP B O 1
ATOM 3267 N N . LEU B 1 166 ? -3.264 9.211 15.523 1 98.75 166 LEU B N 1
ATOM 3268 C CA . LEU B 1 166 ? -2.623 8.945 14.234 1 98.75 166 LEU B CA 1
ATOM 3269 C C . LEU B 1 166 ? -2.033 10.227 13.656 1 98.75 166 LEU B C 1
ATOM 3271 O O . LEU B 1 166 ? -0.881 10.242 13.211 1 98.75 166 LEU B O 1
ATOM 3275 N N . ILE B 1 167 ? -2.836 11.273 13.68 1 98.88 167 ILE B N 1
ATOM 3276 C CA . ILE B 1 167 ? -2.408 12.562 13.141 1 98.88 167 ILE B CA 1
ATOM 3277 C C . ILE B 1 167 ? -1.284 13.133 14 1 98.88 167 ILE B C 1
ATOM 3279 O O . ILE B 1 167 ? -0.324 13.703 13.477 1 98.88 167 ILE B O 1
ATOM 3283 N N . LYS B 1 168 ? -1.387 12.945 15.32 1 98.88 168 LYS B N 1
ATOM 3284 C CA . LYS B 1 168 ? -0.323 13.391 16.219 1 98.88 168 LYS B CA 1
ATOM 3285 C C . LYS B 1 168 ? 1.013 12.758 15.844 1 98.88 168 LYS B C 1
ATOM 3287 O O . LYS B 1 168 ? 2.049 13.422 15.852 1 98.88 168 LYS B O 1
ATOM 3292 N N . ARG B 1 169 ? 0.986 11.5 15.555 1 98.88 169 ARG B N 1
ATOM 3293 C CA . ARG B 1 169 ? 2.223 10.82 15.195 1 98.88 169 ARG B CA 1
ATOM 3294 C C . ARG B 1 169 ? 2.863 11.461 13.969 1 98.88 169 ARG B C 1
ATOM 3296 O O . ARG B 1 169 ? 4.078 11.68 13.938 1 98.88 169 ARG B O 1
ATOM 3303 N N . CYS B 1 170 ? 2.076 11.75 12.945 1 98.94 170 CYS B N 1
ATOM 3304 C CA . CYS B 1 170 ? 2.588 12.43 11.766 1 98.94 170 CYS B CA 1
ATOM 3305 C C . CYS B 1 170 ? 3.254 13.75 12.141 1 98.94 170 CYS B C 1
ATOM 3307 O O . CYS B 1 170 ? 4.371 14.031 11.703 1 98.94 170 CYS B O 1
ATOM 3309 N N . ILE B 1 171 ? 2.551 14.531 12.969 1 98.94 171 ILE B N 1
ATOM 3310 C CA . ILE B 1 171 ? 2.994 15.883 13.305 1 98.94 171 ILE B CA 1
ATOM 3311 C C . ILE B 1 171 ? 4.262 15.812 14.148 1 98.94 171 ILE B C 1
ATOM 3313 O O . ILE B 1 171 ? 5.223 16.547 13.906 1 98.94 171 ILE B O 1
ATOM 3317 N N . ILE B 1 172 ? 4.301 14.906 15.117 1 98.94 172 ILE B N 1
ATOM 3318 C CA . ILE B 1 172 ? 5.434 14.773 16.031 1 98.94 172 ILE B CA 1
ATOM 3319 C C . ILE B 1 172 ? 6.684 14.391 15.234 1 98.94 172 ILE B C 1
ATOM 3321 O O . ILE B 1 172 ? 7.773 14.898 15.492 1 98.94 172 ILE B O 1
ATOM 3325 N N . LYS B 1 173 ? 6.547 13.586 14.297 1 98.88 173 LYS B N 1
ATOM 3326 C CA . LYS B 1 173 ? 7.691 13.016 13.586 1 98.88 173 LYS B CA 1
ATOM 3327 C C . LYS B 1 173 ? 8.344 14.047 12.68 1 98.88 173 LYS B C 1
ATOM 3329 O O . LYS B 1 173 ? 9.539 13.953 12.391 1 98.88 173 LYS B O 1
ATOM 3334 N N . HIS B 1 174 ? 7.57 15.117 12.242 1 98.94 174 HIS B N 1
ATOM 3335 C CA . HIS B 1 174 ? 8.156 15.977 11.227 1 98.94 174 HIS B CA 1
ATOM 3336 C C . HIS B 1 174 ? 7.906 17.453 11.531 1 98.94 174 HIS B C 1
ATOM 3338 O O . HIS B 1 174 ? 7.895 18.281 10.625 1 98.94 174 HIS B O 1
ATOM 3344 N N . SER B 1 175 ? 7.621 17.781 12.781 1 98.88 175 SER B N 1
ATOM 3345 C CA . SER B 1 175 ? 7.535 19.172 13.219 1 98.88 175 SER B CA 1
ATOM 3346 C C . SER B 1 175 ? 7.996 19.328 14.664 1 98.88 175 SER B C 1
ATOM 3348 O O . SER B 1 175 ? 8.148 18.328 15.383 1 98.88 175 SER B O 1
ATOM 3350 N N . ASN B 1 176 ? 8.305 20.531 15.008 1 98.75 176 ASN B N 1
ATOM 3351 C CA . ASN B 1 176 ? 8.664 20.891 16.375 1 98.75 176 ASN B CA 1
ATOM 3352 C C . ASN B 1 176 ? 7.598 21.766 17.031 1 98.75 176 ASN B C 1
ATOM 3354 O O . ASN B 1 176 ? 6.746 22.328 16.344 1 98.75 176 ASN B O 1
ATOM 3358 N N . LYS B 1 177 ? 7.645 21.766 18.422 1 98.62 177 LYS B N 1
ATOM 3359 C CA . LYS B 1 177 ? 6.738 22.656 19.141 1 98.62 177 LYS B CA 1
ATOM 3360 C C . LYS B 1 177 ? 6.812 24.078 18.578 1 98.62 177 LYS B C 1
ATOM 3362 O O . LYS B 1 177 ? 7.898 24.594 18.297 1 98.62 177 LYS B O 1
ATOM 3367 N N . GLY B 1 178 ? 5.66 24.656 18.375 1 98.62 178 GLY B N 1
ATOM 3368 C CA . GLY B 1 178 ? 5.582 26.016 17.859 1 98.62 178 GLY B CA 1
ATOM 3369 C C . GLY B 1 178 ? 5.496 26.078 16.344 1 98.62 178 GLY B C 1
ATOM 3370 O O . GLY B 1 178 ? 5.141 27.125 15.789 1 98.62 178 GLY B O 1
ATOM 3371 N N . ASP B 1 179 ? 5.785 25 15.648 1 98.88 179 ASP B N 1
ATOM 3372 C CA . ASP B 1 179 ? 5.73 24.953 14.188 1 98.88 179 ASP B CA 1
ATOM 3373 C C . ASP B 1 179 ? 4.293 25.125 13.688 1 98.88 179 ASP B C 1
ATOM 3375 O O . ASP B 1 179 ? 3.344 24.859 14.43 1 98.88 179 ASP B O 1
ATOM 3379 N N . LEU B 1 180 ? 4.172 25.516 12.453 1 98.88 180 LEU B N 1
ATOM 3380 C CA . LEU B 1 180 ? 2.873 25.734 11.828 1 98.88 180 LEU B CA 1
ATOM 3381 C C . LEU B 1 180 ? 2.482 24.547 10.953 1 98.88 180 LEU B C 1
ATOM 3383 O O . LEU B 1 180 ? 3.146 24.266 9.953 1 98.88 180 LEU B O 1
ATOM 3387 N N . VAL B 1 181 ? 1.42 23.891 11.344 1 98.94 181 VAL B N 1
ATOM 3388 C CA . VAL B 1 181 ? 0.882 22.75 10.617 1 98.94 181 VAL B CA 1
ATOM 3389 C C . VAL B 1 181 ? -0.306 23.188 9.766 1 98.94 181 VAL B C 1
ATOM 3391 O O . VAL B 1 181 ? -1.212 23.859 10.258 1 98.94 181 VAL B O 1
ATOM 3394 N N . PHE B 1 182 ? -0.295 22.797 8.5 1 98.88 182 PHE B N 1
ATOM 3395 C CA . PHE B 1 182 ? -1.351 23.203 7.586 1 98.88 182 PHE B CA 1
ATOM 3396 C C . PHE B 1 182 ? -2.168 22.016 7.117 1 98.88 182 PHE B C 1
ATOM 3398 O O . PHE B 1 182 ? -1.615 20.938 6.848 1 98.88 182 PHE B O 1
ATOM 3405 N N . ASP B 1 183 ? -3.461 22.188 7.012 1 98.81 183 ASP B N 1
ATOM 3406 C CA . ASP B 1 183 ? -4.402 21.25 6.422 1 98.81 183 ASP B CA 1
ATOM 3407 C C . ASP B 1 183 ? -5.449 21.969 5.574 1 98.81 183 ASP B C 1
ATOM 3409 O O . ASP B 1 183 ? -6.305 22.672 6.105 1 98.81 183 ASP B O 1
ATOM 3413 N N . GLY B 1 184 ? -5.438 21.688 4.258 1 98.25 184 GLY B N 1
ATOM 3414 C CA . GLY B 1 184 ? -6.352 22.359 3.34 1 98.25 184 GLY B CA 1
ATOM 3415 C C . GLY B 1 184 ? -7.711 21.688 3.271 1 98.25 184 GLY B C 1
ATOM 3416 O O . GLY B 1 184 ? -8.633 22.203 2.633 1 98.25 184 GLY B O 1
ATOM 3417 N N . PHE B 1 185 ? -7.816 20.578 3.893 1 97.38 185 PHE B N 1
ATOM 3418 C CA . PHE B 1 185 ? -9.055 19.812 3.977 1 97.38 185 PHE B CA 1
ATOM 3419 C C . PHE B 1 185 ? -9.344 19.406 5.418 1 97.38 185 PHE B C 1
ATOM 3421 O O . PHE B 1 185 ? -9.398 18.219 5.734 1 97.38 185 PHE B O 1
ATOM 3428 N N . MET B 1 186 ? -9.711 20.359 6.207 1 97.31 186 MET B N 1
ATOM 3429 C CA . MET B 1 186 ? -9.719 20.25 7.66 1 97.31 186 MET B CA 1
ATOM 3430 C C . MET B 1 186 ? -10.844 19.312 8.125 1 97.31 186 MET B C 1
ATOM 3432 O O . MET B 1 186 ? -10.734 18.688 9.172 1 97.31 186 MET B O 1
ATOM 3436 N N . GLY B 1 187 ? -11.891 19.219 7.316 1 95.19 187 GLY B N 1
ATOM 3437 C CA . GLY B 1 187 ? -13.008 18.391 7.746 1 95.19 187 GLY B CA 1
ATOM 3438 C C . GLY B 1 187 ? -13.508 18.734 9.141 1 95.19 187 GLY B C 1
ATOM 3439 O O . GLY B 1 187 ? -13.789 19.906 9.43 1 95.19 187 GLY B O 1
ATOM 3440 N N . SER B 1 188 ? -13.5 17.75 10.031 1 94.69 188 SER B N 1
ATOM 3441 C CA . SER B 1 188 ? -14.023 17.938 11.375 1 94.69 188 SER B CA 1
ATOM 3442 C C . SER B 1 188 ? -12.953 18.484 12.312 1 94.69 188 SER B C 1
ATOM 3444 O O . SER B 1 188 ? -13.141 18.531 13.531 1 94.69 188 SER B O 1
ATOM 3446 N N . GLY B 1 189 ? -11.797 18.781 11.859 1 97.31 189 GLY B N 1
ATOM 3447 C CA . GLY B 1 189 ? -10.828 19.547 12.625 1 97.31 189 GLY B CA 1
ATOM 3448 C C . GLY B 1 189 ? -9.812 18.672 13.344 1 97.31 189 GLY B C 1
ATOM 3449 O O . GLY B 1 189 ? -9.141 19.125 14.273 1 97.31 189 GLY B O 1
ATOM 3450 N N . THR B 1 190 ? -9.641 17.453 12.938 1 97.75 190 THR B N 1
ATOM 3451 C CA . THR B 1 190 ? -8.758 16.516 13.617 1 97.75 190 THR B CA 1
ATOM 3452 C C . THR B 1 190 ? -7.32 17.031 13.617 1 97.75 190 THR B C 1
ATOM 3454 O O . THR B 1 190 ? -6.637 16.969 14.641 1 97.75 190 THR B O 1
ATOM 3457 N N . THR B 1 191 ? -6.879 17.578 12.508 1 98.69 191 THR B N 1
ATOM 3458 C CA . THR B 1 191 ? -5.512 18.078 12.398 1 98.69 191 THR B CA 1
ATOM 3459 C C . THR B 1 191 ? -5.289 19.234 13.367 1 98.69 191 THR B C 1
ATOM 3461 O O . THR B 1 191 ? -4.254 19.312 14.031 1 98.69 191 THR B O 1
ATOM 3464 N N . ALA B 1 192 ? -6.238 20.125 13.445 1 98.5 192 ALA B N 1
ATOM 3465 C CA . ALA B 1 192 ? -6.141 21.266 14.359 1 98.5 192 ALA B CA 1
ATOM 3466 C C . ALA B 1 192 ? -6.055 20.797 15.805 1 98.5 192 ALA B C 1
ATOM 3468 O O . ALA B 1 192 ? -5.191 21.25 16.562 1 98.5 192 ALA B O 1
ATOM 3469 N N . ILE B 1 193 ? -6.91 19.875 16.203 1 98 193 ILE B N 1
ATOM 3470 C CA . ILE B 1 193 ? -6.945 19.344 17.547 1 98 193 ILE B CA 1
ATOM 3471 C C . ILE B 1 193 ? -5.605 18.688 17.891 1 98 193 ILE B C 1
ATOM 3473 O O . ILE B 1 193 ? -5.043 18.922 18.953 1 98 193 ILE B O 1
ATOM 3477 N N . ALA B 1 194 ? -5.078 17.875 16.969 1 98.62 194 ALA B N 1
ATOM 3478 C CA . ALA B 1 194 ? -3.799 17.188 17.172 1 98.62 194 ALA B CA 1
ATOM 3479 C C . ALA B 1 194 ? -2.674 18.203 17.375 1 98.62 194 ALA B C 1
ATOM 3481 O O . ALA B 1 194 ? -1.833 18.031 18.266 1 98.62 194 ALA B O 1
ATOM 3482 N N . ALA B 1 195 ? -2.66 19.219 16.547 1 98.69 195 ALA B N 1
ATOM 3483 C CA . ALA B 1 195 ? -1.631 20.25 16.656 1 98.69 195 ALA B CA 1
ATOM 3484 C C . ALA B 1 195 ? -1.678 20.938 18.016 1 98.69 195 ALA B C 1
ATOM 3486 O O . ALA B 1 195 ? -0.647 21.094 18.672 1 98.69 195 ALA B O 1
ATOM 3487 N N . ILE B 1 196 ? -2.891 21.312 18.438 1 98.12 196 ILE B N 1
ATOM 3488 C CA . ILE B 1 196 ? -3.084 21.984 19.719 1 98.12 196 ILE B CA 1
ATOM 3489 C C . ILE B 1 196 ? -2.584 21.094 20.859 1 98.12 196 ILE B C 1
ATOM 3491 O O . ILE B 1 196 ? -1.828 21.547 21.719 1 98.12 196 ILE B O 1
ATOM 3495 N N . ASP B 1 197 ? -2.93 19.859 20.844 1 97.94 197 ASP B N 1
ATOM 3496 C CA . ASP B 1 197 ? -2.623 18.922 21.906 1 97.94 197 ASP B CA 1
ATOM 3497 C C . ASP B 1 197 ? -1.114 18.781 22.109 1 97.94 197 ASP B C 1
ATOM 3499 O O . ASP B 1 197 ? -0.651 18.469 23.203 1 97.94 197 ASP B O 1
ATOM 3503 N N . ILE B 1 198 ? -0.361 18.984 21.047 1 98.06 198 ILE B N 1
ATOM 3504 C CA . ILE B 1 198 ? 1.072 18.734 21.141 1 98.06 198 ILE B CA 1
ATOM 3505 C C . ILE B 1 198 ? 1.843 20.031 20.906 1 98.06 198 ILE B C 1
ATOM 3507 O O . ILE B 1 198 ? 2.994 20 20.469 1 98.06 198 ILE B O 1
ATOM 3511 N N . ASP B 1 199 ? 1.219 21.141 21.094 1 98.06 199 ASP B N 1
ATOM 3512 C CA . ASP B 1 199 ? 1.787 22.484 21.203 1 98.06 199 ASP B CA 1
ATOM 3513 C C . ASP B 1 199 ? 2.355 22.938 19.875 1 98.06 199 ASP B C 1
ATOM 3515 O O . ASP B 1 199 ? 3.465 23.484 19.812 1 98.06 199 ASP B O 1
ATOM 3519 N N . ARG B 1 200 ? 1.677 22.625 18.812 1 98.69 200 ARG B N 1
ATOM 3520 C CA . ARG B 1 200 ? 1.943 23.219 17.5 1 98.69 200 ARG B CA 1
ATOM 3521 C C . ARG B 1 200 ? 0.878 24.25 17.141 1 98.69 200 ARG B C 1
ATOM 3523 O O . ARG B 1 200 ? -0.234 24.219 17.672 1 98.69 200 ARG B O 1
ATOM 3530 N N . ARG B 1 201 ? 1.268 25.203 16.297 1 98.62 201 ARG B N 1
ATOM 3531 C CA . ARG B 1 201 ? 0.279 26.078 15.68 1 98.62 201 ARG B CA 1
ATOM 3532 C C . ARG B 1 201 ? -0.371 25.406 14.477 1 98.62 201 ARG B C 1
ATOM 3534 O O . ARG B 1 201 ? 0.168 24.438 13.938 1 98.62 201 ARG B O 1
ATOM 3541 N N . PHE B 1 202 ? -1.55 25.859 14.141 1 98.62 202 PHE B N 1
ATOM 3542 C CA . PHE B 1 202 ? -2.232 25.25 13 1 98.62 202 PHE B CA 1
ATOM 3543 C C . PHE B 1 202 ? -2.865 26.328 12.117 1 98.62 202 PHE B C 1
ATOM 3545 O O . PHE B 1 202 ? -3.041 27.469 12.555 1 98.62 202 PHE B O 1
ATOM 3552 N N . LEU B 1 203 ? -3.031 25.969 10.852 1 98.62 203 LEU B N 1
ATOM 3553 C CA . LEU B 1 203 ? -3.73 26.766 9.852 1 98.62 203 LEU B CA 1
ATOM 3554 C C . LEU B 1 203 ? -4.449 25.859 8.852 1 98.62 203 LEU B C 1
ATOM 3556 O O . LEU B 1 203 ? -3.932 24.812 8.477 1 98.62 203 LEU B O 1
ATOM 3560 N N . GLY B 1 204 ? -5.637 26.219 8.477 1 97.5 204 GLY B N 1
ATOM 3561 C CA . GLY B 1 204 ? -6.305 25.406 7.473 1 97.5 204 GLY B CA 1
ATOM 3562 C C . GLY B 1 204 ? -7.629 25.984 7.02 1 97.5 204 GLY B C 1
ATOM 3563 O O . GLY B 1 204 ? -7.957 27.141 7.336 1 97.5 204 GLY B O 1
ATOM 3564 N N . CYS B 1 205 ? -8.312 25.219 6.168 1 97.06 205 CYS B N 1
ATOM 3565 C CA . CYS B 1 205 ? -9.602 25.672 5.66 1 97.06 205 CYS B CA 1
ATOM 3566 C C . CYS B 1 205 ? -10.531 24.484 5.41 1 97.06 205 CYS B C 1
ATOM 3568 O O . CYS B 1 205 ? -10.094 23.328 5.426 1 97.06 205 CYS B O 1
ATOM 3570 N N . GLU B 1 206 ? -11.695 24.719 5.359 1 97 206 GLU B N 1
ATOM 3571 C CA . GLU B 1 206 ? -12.797 23.812 5.07 1 97 206 GLU B CA 1
ATOM 3572 C C . GLU B 1 206 ? -13.922 24.516 4.316 1 97 206 GLU B C 1
ATOM 3574 O O . GLU B 1 206 ? -14.414 25.547 4.766 1 97 206 GLU B O 1
ATOM 3579 N N . ILE B 1 207 ? -14.266 23.891 3.197 1 95.56 207 ILE B N 1
ATOM 3580 C CA . ILE B 1 207 ? -15.203 24.578 2.32 1 95.56 207 ILE B CA 1
ATOM 3581 C C . ILE B 1 207 ? -16.641 24.312 2.787 1 95.56 207 ILE B C 1
ATOM 3583 O O . ILE B 1 207 ? -17.516 25.172 2.627 1 95.56 207 ILE B O 1
ATOM 3587 N N . ASP B 1 208 ? -16.906 23.094 3.25 1 94.38 208 ASP B N 1
ATOM 3588 C CA . ASP B 1 208 ? -18.25 22.734 3.727 1 94.38 208 ASP B CA 1
ATOM 3589 C C . ASP B 1 208 ? -18.562 23.438 5.047 1 94.38 208 ASP B C 1
ATOM 3591 O O . ASP B 1 208 ? -17.875 23.219 6.051 1 94.38 208 ASP B O 1
ATOM 3595 N N . THR B 1 209 ? -19.625 24.172 5.117 1 95.94 209 THR B N 1
ATOM 3596 C CA . THR B 1 209 ? -19.953 25.016 6.266 1 95.94 209 THR B CA 1
ATOM 3597 C C . THR B 1 209 ? -20.281 24.156 7.48 1 95.94 209 THR B C 1
ATOM 3599 O O . THR B 1 209 ? -19.938 24.516 8.609 1 95.94 209 THR B O 1
ATOM 3602 N N . GLU B 1 210 ? -20.969 23.094 7.223 1 94.75 210 GLU B N 1
ATOM 3603 C CA . GLU B 1 210 ? -21.344 22.234 8.328 1 94.75 210 GLU B CA 1
ATOM 3604 C C . GLU B 1 210 ? -20.109 21.641 9.008 1 94.75 210 GLU B C 1
ATOM 3606 O O . GLU B 1 210 ? -19.984 21.672 10.234 1 94.75 210 GLU B O 1
ATOM 3611 N N . TYR B 1 211 ? -19.219 21.125 8.203 1 94.56 211 TYR B N 1
ATOM 3612 C CA . TYR B 1 211 ? -17.984 20.562 8.742 1 94.56 211 TYR B CA 1
ATOM 3613 C C . TYR B 1 211 ? -17.125 21.641 9.383 1 94.56 211 TYR B C 1
ATOM 3615 O O . TYR B 1 211 ? -16.484 21.406 10.406 1 94.56 211 TYR B O 1
ATOM 3623 N N . PHE B 1 212 ? -17.141 22.781 8.75 1 96.44 212 PHE B N 1
ATOM 3624 C CA . PHE B 1 212 ? -16.406 23.922 9.305 1 96.44 212 PHE B CA 1
ATOM 3625 C C . PHE B 1 212 ? -16.891 24.234 10.711 1 96.44 212 PHE B C 1
ATOM 3627 O O . PHE B 1 212 ? -16.078 24.438 11.625 1 96.44 212 PHE B O 1
ATOM 3634 N N . GLU B 1 213 ? -18.172 24.25 10.898 1 96.75 213 GLU B N 1
ATOM 3635 C CA . GLU B 1 213 ? -18.75 24.562 12.203 1 96.75 213 GLU B CA 1
ATOM 3636 C C . GLU B 1 213 ? -18.438 23.484 13.227 1 96.75 213 GLU B C 1
ATOM 3638 O O . GLU B 1 213 ? -18.141 23.766 14.383 1 96.75 213 GLU B O 1
ATOM 3643 N N . ILE B 1 214 ? -18.516 22.297 12.75 1 95.75 214 ILE B N 1
ATOM 3644 C CA . ILE B 1 214 ? -18.172 21.172 13.609 1 95.75 214 ILE B CA 1
ATOM 3645 C C . ILE B 1 214 ? -16.734 21.297 14.094 1 95.75 214 ILE B C 1
ATOM 3647 O O . ILE B 1 214 ? -16.453 21.141 15.289 1 95.75 214 ILE B O 1
ATOM 3651 N N . ALA B 1 215 ? -15.867 21.594 13.234 1 96.88 215 ALA B N 1
ATOM 3652 C CA . ALA B 1 215 ? -14.453 21.75 13.57 1 96.88 215 ALA B CA 1
ATOM 3653 C C . ALA B 1 215 ? -14.25 22.859 14.594 1 96.88 215 ALA B C 1
ATOM 3655 O O . ALA B 1 215 ? -13.508 22.688 15.562 1 96.88 215 ALA B O 1
ATOM 3656 N N . GLN B 1 216 ? -14.914 23.969 14.367 1 96.56 216 GLN B N 1
ATOM 3657 C CA . GLN B 1 216 ? -14.797 25.094 15.273 1 96.56 216 GLN B CA 1
ATOM 3658 C C . GLN B 1 216 ? -15.242 24.719 16.688 1 96.56 216 GLN B C 1
ATOM 3660 O O . GLN B 1 216 ? -14.57 25.047 17.656 1 96.56 216 GLN B O 1
ATOM 3665 N N . ASN B 1 217 ? -16.328 24.062 16.75 1 95.81 217 ASN B N 1
ATOM 3666 C CA . ASN B 1 217 ? -16.859 23.656 18.047 1 95.81 217 ASN B CA 1
ATOM 3667 C C . ASN B 1 217 ? -15.945 22.656 18.734 1 95.81 217 ASN B C 1
ATOM 3669 O O . ASN B 1 217 ? -15.75 22.734 19.953 1 95.81 217 ASN B O 1
ATOM 3673 N N . ARG B 1 218 ? -15.398 21.703 18 1 95.19 218 ARG B N 1
ATOM 3674 C CA . ARG B 1 218 ? -14.484 20.719 18.562 1 95.19 218 ARG B CA 1
ATOM 3675 C C . ARG B 1 218 ? -13.219 21.375 19.109 1 95.19 218 ARG B C 1
ATOM 3677 O O . ARG B 1 218 ? -12.727 21 20.172 1 95.19 218 ARG B O 1
ATOM 3684 N N . ILE B 1 219 ? -12.766 22.328 18.391 1 96 219 ILE B N 1
ATOM 3685 C CA . ILE B 1 219 ? -11.547 23.047 18.781 1 96 219 ILE B CA 1
ATOM 3686 C C . ILE B 1 219 ? -11.805 23.828 20.078 1 96 219 ILE B C 1
ATOM 3688 O O . ILE B 1 219 ? -10.992 23.797 21 1 96 219 ILE B O 1
ATOM 3692 N N . LEU B 1 220 ? -12.945 24.5 20.109 1 93.81 220 LEU B N 1
ATOM 3693 C CA . LEU B 1 220 ? -13.312 25.281 21.281 1 93.81 220 LEU B CA 1
ATOM 3694 C C . LEU B 1 220 ? -13.438 24.375 22.516 1 93.81 220 LEU B C 1
ATOM 3696 O O . LEU B 1 220 ? -12.938 24.719 23.594 1 93.81 220 LEU B O 1
ATOM 3700 N N . ALA B 1 221 ? -14.039 23.281 22.328 1 93.38 221 ALA B N 1
ATOM 3701 C CA . ALA B 1 221 ? -14.211 22.328 23.422 1 93.38 221 ALA B CA 1
ATOM 3702 C C . ALA B 1 221 ? -12.867 21.781 23.891 1 93.38 221 ALA B C 1
ATOM 3704 O O . ALA B 1 221 ? -12.648 21.578 25.078 1 93.38 221 ALA B O 1
ATOM 3705 N N . ASN B 1 222 ? -12.016 21.5 22.984 1 93.19 222 ASN B N 1
ATOM 3706 C CA . ASN B 1 222 ? -10.688 20.969 23.297 1 93.19 222 ASN B CA 1
ATOM 3707 C C . ASN B 1 222 ? -9.859 21.969 24.094 1 93.19 222 ASN B C 1
ATOM 3709 O O . ASN B 1 222 ? -9.172 21.594 25.047 1 93.19 222 ASN B O 1
ATOM 3713 N N . LYS B 1 223 ? -9.945 23.188 23.734 1 88.31 223 LYS B N 1
ATOM 3714 C CA . LYS B 1 223 ? -9.195 24.25 24.438 1 88.31 223 LYS B CA 1
ATOM 3715 C C . LYS B 1 223 ? -9.703 24.422 25.859 1 88.31 223 LYS B C 1
ATOM 3717 O O . LYS B 1 223 ? -8.914 24.672 26.781 1 88.31 223 LYS B O 1
ATOM 3722 N N . SER B 1 224 ? -10.961 24.359 26 1 86.06 224 SER B N 1
ATOM 3723 C CA . SER B 1 224 ? -11.555 24.5 27.328 1 86.06 224 SER B CA 1
ATOM 3724 C C . SER B 1 224 ? -11.117 23.375 28.25 1 86.06 224 SER B C 1
ATOM 3726 O O . SER B 1 224 ? -10.891 23.594 29.438 1 86.06 224 SER B O 1
ATOM 3728 N N . GLN B 1 225 ? -10.977 22.297 27.672 1 77.19 225 GLN B N 1
ATOM 3729 C CA . GLN B 1 225 ? -10.562 21.141 28.453 1 77.19 225 GLN B CA 1
ATOM 3730 C C . GLN B 1 225 ? -9.094 21.234 28.859 1 77.19 225 GLN B C 1
ATOM 3732 O O . GLN B 1 225 ? -8.727 20.875 29.969 1 77.19 225 GLN B O 1
ATOM 3737 N N . MET B 1 226 ? -8.312 21.781 28.047 1 74.38 226 MET B N 1
ATOM 3738 C CA . MET B 1 226 ? -6.883 21.922 28.312 1 74.38 226 MET B CA 1
ATOM 3739 C C . MET B 1 226 ? -6.633 22.969 29.391 1 74.38 226 MET B C 1
ATOM 3741 O O . MET B 1 226 ? -5.738 22.828 30.219 1 74.38 226 MET B O 1
ATOM 3745 N N . CYS B 1 227 ? -7.359 24.078 29.375 1 69.56 227 CYS B N 1
ATOM 3746 C CA . CYS B 1 227 ? -7.234 25.125 30.375 1 69.56 227 CYS B CA 1
ATOM 3747 C C . CYS B 1 227 ? -7.605 24.609 31.766 1 69.56 227 CYS B C 1
ATOM 3749 O O . CYS B 1 227 ? -6.98 24.969 32.75 1 69.56 227 CYS B O 1
ATOM 3751 N N . LEU B 1 228 ? -8.562 23.734 31.766 1 61.25 228 LEU B N 1
ATOM 3752 C CA . LEU B 1 228 ? -8.984 23.172 33.062 1 61.25 228 LEU B CA 1
ATOM 3753 C C . LEU B 1 228 ? -7.902 22.281 33.625 1 61.25 228 LEU B C 1
ATOM 3755 O O . LEU B 1 228 ? -7.699 22.25 34.844 1 61.25 228 LEU B O 1
ATOM 3759 N N . PHE B 1 229 ? -7.129 21.703 32.75 1 60.84 229 PHE B N 1
ATOM 3760 C CA . PHE B 1 229 ? -6.074 20.812 33.219 1 60.84 229 PHE B CA 1
ATOM 3761 C C . PHE B 1 229 ? -4.848 21.609 33.656 1 60.84 229 PHE B C 1
ATOM 3763 O O . PHE B 1 229 ? -4.121 21.203 34.562 1 60.84 229 PHE B O 1
ATOM 3770 N N . ASP B 1 230 ? -4.559 22.734 33.062 1 55.78 230 ASP B N 1
ATOM 3771 C CA . ASP B 1 230 ? -3.438 23.594 33.438 1 55.78 230 ASP B CA 1
ATOM 3772 C C . ASP B 1 230 ? -3.709 24.281 34.781 1 55.78 230 ASP B C 1
ATOM 3774 O O . ASP B 1 230 ? -2.777 24.625 35.531 1 55.78 230 ASP B O 1
ATOM 3778 N N . GLU B 1 231 ? -4.941 24.625 35.094 1 53.53 231 GLU B N 1
ATOM 3779 C CA . GLU B 1 231 ? -5.289 25.281 36.375 1 53.53 231 GLU B CA 1
ATOM 3780 C C . GLU B 1 231 ? -5.312 24.281 37.531 1 53.53 231 GLU B C 1
ATOM 3782 O O . GLU B 1 231 ? -5.227 24.672 38.688 1 53.53 231 GLU B O 1
ATOM 3787 N N . ILE B 1 232 ? -5.301 23.031 37.219 1 44.59 232 ILE B N 1
ATOM 3788 C CA . ILE B 1 232 ? -5.203 22.109 38.344 1 44.59 232 ILE B CA 1
ATOM 3789 C C . ILE B 1 232 ? -3.746 21.703 38.562 1 44.59 232 ILE B C 1
ATOM 3791 O O . ILE B 1 232 ? -3.061 21.312 37.594 1 44.59 232 ILE B O 1
#

Solvent-accessible surface area (backbone atoms only — not comparable to full-atom values): 25098 Å² total; per-residue (Å²): 134,72,71,69,40,74,41,78,36,52,45,68,67,52,54,70,72,52,56,70,48,70,31,45,28,37,53,37,52,60,77,67,51,60,80,77,71,60,74,78,58,68,76,65,84,53,89,74,68,66,80,65,87,72,37,70,41,70,64,58,54,52,51,48,53,54,50,50,58,49,25,32,30,82,44,18,41,37,39,38,43,41,46,80,90,41,40,42,59,53,50,56,59,45,51,76,75,31,48,73,53,43,70,27,35,40,36,42,79,55,57,48,84,72,54,78,53,52,34,54,23,50,28,61,44,36,32,39,34,28,17,36,71,68,39,61,51,45,84,78,78,45,61,34,69,44,80,51,61,64,64,53,78,92,72,51,89,42,96,79,57,67,42,45,68,62,50,32,52,58,47,53,30,50,51,53,74,66,34,38,36,34,19,61,46,34,48,58,24,44,63,50,48,27,26,53,77,63,49,26,34,24,35,38,17,18,63,53,63,67,37,33,51,47,14,53,50,50,45,54,52,52,51,55,53,51,53,56,55,70,74,95,134,72,72,71,40,76,42,79,38,53,46,69,67,53,52,70,72,51,57,67,48,69,32,44,26,37,54,35,53,60,76,67,50,59,81,77,71,59,75,78,58,69,75,64,84,52,89,75,68,67,79,64,88,70,36,69,41,69,64,59,55,52,52,48,53,55,52,50,57,50,24,33,30,82,45,17,42,37,39,39,44,42,43,80,92,42,41,41,59,52,50,56,60,45,52,74,74,30,47,72,54,44,71,28,35,40,34,42,79,56,58,48,83,72,54,77,53,53,33,53,23,49,28,61,43,35,32,39,33,27,16,35,72,70,40,60,51,45,82,76,79,45,60,35,67,44,79,53,61,65,62,53,78,92,72,51,90,42,96,79,58,66,41,45,67,62,52,32,51,57,47,53,29,50,49,53,75,67,35,38,35,35,21,60,45,33,49,59,25,45,62,51,47,26,26,52,78,63,50,27,36,25,36,36,17,17,62,53,64,69,38,35,51,48,14,52,52,50,44,53,53,52,51,53,53,50,54,58,54,71,74,95